Protein AF-A0A6I4UHX6-F1 (afdb_monomer)

Structure (mmCIF, N/CA/C/O backbone):
data_AF-A0A6I4UHX6-F1
#
_entry.id   AF-A0A6I4UHX6-F1
#
loop_
_atom_site.group_PDB
_atom_site.id
_atom_site.type_symbol
_atom_site.label_atom_id
_atom_site.label_alt_id
_atom_site.label_comp_id
_atom_site.label_asym_id
_atom_site.label_entity_id
_atom_site.label_seq_id
_atom_site.pdbx_PDB_ins_code
_atom_site.Cartn_x
_atom_site.Cartn_y
_atom_site.Cartn_z
_atom_site.occupancy
_atom_site.B_iso_or_equiv
_atom_site.auth_seq_id
_atom_site.auth_comp_id
_atom_site.auth_asym_id
_atom_site.auth_atom_id
_atom_site.pdbx_PDB_model_num
ATOM 1 N N . MET A 1 1 ? -38.011 -52.067 19.641 1.00 42.09 1 MET A N 1
ATOM 2 C CA . MET A 1 1 ? -36.901 -51.299 19.038 1.00 42.09 1 MET A CA 1
ATOM 3 C C . MET A 1 1 ? -37.419 -50.585 17.797 1.00 42.09 1 MET A C 1
ATOM 5 O O . MET A 1 1 ? -37.632 -51.231 16.785 1.00 42.09 1 MET A O 1
ATOM 9 N N . SER A 1 2 ? -37.673 -49.278 17.881 1.00 28.56 2 SER A N 1
ATOM 10 C CA . SER A 1 2 ? -37.907 -48.432 16.703 1.00 28.56 2 SER A CA 1
ATOM 11 C C . SER A 1 2 ? -37.152 -47.121 16.903 1.00 28.56 2 SER A C 1
ATOM 13 O O . SER A 1 2 ? -37.546 -46.288 17.721 1.00 28.56 2 SER A O 1
ATOM 15 N N . LEU A 1 3 ? -36.037 -46.959 16.199 1.00 35.06 3 LEU A N 1
ATOM 16 C CA . LEU A 1 3 ? -35.286 -45.710 16.159 1.00 35.06 3 LEU A CA 1
ATOM 17 C C . LEU A 1 3 ? -36.006 -44.755 15.199 1.00 35.06 3 LEU A C 1
ATOM 19 O O . LEU A 1 3 ? -36.046 -44.996 13.995 1.00 35.06 3 LEU A O 1
ATOM 23 N N . ARG A 1 4 ? -36.591 -43.677 15.730 1.00 31.38 4 ARG A N 1
ATOM 24 C CA . ARG A 1 4 ? -36.982 -42.509 14.928 1.00 31.38 4 ARG A CA 1
ATOM 25 C C . ARG A 1 4 ? -35.785 -41.555 14.846 1.00 31.38 4 ARG A C 1
ATOM 27 O O . ARG A 1 4 ? -35.229 -41.234 15.895 1.00 31.38 4 ARG A O 1
ATOM 34 N N . PRO A 1 5 ? -35.406 -41.051 13.661 1.00 37.78 5 PRO A N 1
ATOM 35 C CA . PRO A 1 5 ? -34.386 -40.020 13.556 1.00 37.78 5 PRO A CA 1
ATOM 36 C C . PRO A 1 5 ? -34.996 -38.650 13.881 1.00 37.78 5 PRO A C 1
ATOM 38 O O . PRO A 1 5 ? -35.878 -38.152 13.181 1.00 37.78 5 PRO A O 1
ATOM 41 N N . THR A 1 6 ? -34.512 -38.013 14.944 1.00 35.47 6 THR A N 1
ATOM 42 C CA . THR A 1 6 ? -34.745 -36.595 15.238 1.00 35.47 6 THR A CA 1
ATOM 43 C C . THR A 1 6 ? -33.912 -35.738 14.287 1.00 35.47 6 THR A C 1
ATOM 45 O O . THR A 1 6 ? -32.807 -35.301 14.598 1.00 35.47 6 THR A O 1
ATOM 48 N N . VAL A 1 7 ? -34.463 -35.454 13.108 1.00 34.06 7 VAL A N 1
ATOM 49 C CA . VAL A 1 7 ? -33.966 -34.386 12.235 1.00 34.06 7 VAL A CA 1
ATOM 50 C C . VAL A 1 7 ? -34.369 -33.043 12.855 1.00 34.06 7 VAL A C 1
ATOM 52 O O . VAL A 1 7 ? -35.412 -32.477 12.536 1.00 34.06 7 VAL A O 1
ATOM 55 N N . ARG A 1 8 ? -33.546 -32.506 13.763 1.00 31.78 8 ARG A N 1
ATOM 56 C CA . ARG A 1 8 ? -33.579 -31.072 14.091 1.00 31.78 8 ARG A CA 1
ATOM 57 C C . ARG A 1 8 ? -32.910 -30.317 12.944 1.00 31.78 8 ARG A C 1
ATOM 59 O O . ARG A 1 8 ? -31.708 -30.070 12.970 1.00 31.78 8 ARG A O 1
ATOM 66 N N . ARG A 1 9 ? -33.693 -29.937 11.930 1.00 31.30 9 ARG A N 1
ATOM 67 C CA . ARG A 1 9 ? -33.326 -28.812 11.061 1.00 31.30 9 ARG A CA 1
ATOM 68 C C . ARG A 1 9 ? -33.318 -27.561 11.937 1.00 31.30 9 ARG A C 1
ATOM 70 O O . ARG A 1 9 ? -34.375 -27.079 12.332 1.00 31.30 9 ARG A O 1
ATOM 77 N N . ALA A 1 10 ? -32.129 -27.067 12.269 1.00 33.34 10 ALA A N 1
ATOM 78 C CA . ALA A 1 10 ? -31.971 -25.695 12.722 1.00 33.34 10 ALA A CA 1
ATOM 79 C C . ALA A 1 10 ? -32.460 -24.796 11.581 1.00 33.34 10 ALA A C 1
ATOM 81 O O . ALA A 1 10 ? -31.869 -24.783 10.502 1.00 33.34 10 ALA A O 1
ATOM 82 N N . ALA A 1 11 ? -33.593 -24.129 11.794 1.00 31.70 11 ALA A N 1
ATOM 83 C CA . ALA A 1 11 ? -34.060 -23.089 10.900 1.00 31.70 11 ALA A CA 1
ATOM 84 C C . ALA A 1 11 ? -32.995 -21.987 10.873 1.00 31.70 11 ALA A C 1
ATOM 86 O O . ALA A 1 11 ? -32.656 -21.406 11.903 1.00 31.70 11 ALA A O 1
ATOM 87 N N . ASP A 1 12 ? -32.433 -21.771 9.693 1.00 28.59 12 ASP A N 1
ATOM 88 C CA . ASP A 1 12 ? -31.510 -20.691 9.388 1.00 28.59 12 ASP A CA 1
ATOM 89 C C . ASP A 1 12 ? -32.250 -19.350 9.597 1.00 28.59 12 ASP A C 1
ATOM 91 O O . ASP A 1 12 ? -33.251 -19.100 8.920 1.00 28.59 12 ASP A O 1
ATOM 95 N N . PRO A 1 13 ? -31.832 -18.475 10.533 1.00 37.09 13 PRO A N 1
ATOM 96 C CA . PRO A 1 13 ? -32.520 -17.210 10.806 1.00 37.09 13 PRO A CA 1
ATOM 97 C C . PRO A 1 13 ? -32.291 -16.151 9.710 1.00 37.09 13 PRO A C 1
ATOM 99 O O . PRO A 1 13 ? -32.612 -14.979 9.893 1.00 37.09 13 PRO A O 1
ATOM 102 N N . SER A 1 14 ? -31.735 -16.528 8.557 1.00 32.69 14 SER A N 1
ATOM 103 C CA . SER A 1 14 ? -31.398 -15.608 7.468 1.00 32.69 14 SER A CA 1
ATOM 104 C C . SER A 1 14 ? -32.579 -15.189 6.578 1.00 32.69 14 SER A C 1
ATOM 106 O O . SER A 1 14 ? -32.405 -14.307 5.737 1.00 32.69 14 SER A O 1
ATOM 108 N N . TYR A 1 15 ? -33.789 -15.720 6.796 1.00 40.09 15 TYR A N 1
ATOM 109 C CA . TYR A 1 15 ? -34.981 -15.389 6.000 1.00 40.09 15 TYR A CA 1
ATOM 110 C C . TYR A 1 15 ? -36.234 -15.105 6.843 1.00 40.09 15 TYR A C 1
ATOM 112 O O . TYR A 1 15 ? -37.305 -15.639 6.585 1.00 40.09 15 TYR A O 1
ATOM 120 N N . ALA A 1 16 ? -36.137 -14.234 7.846 1.00 35.31 16 ALA A N 1
ATOM 121 C CA . ALA A 1 16 ? -37.323 -13.614 8.439 1.00 35.31 16 ALA A CA 1
ATOM 122 C C . ALA A 1 16 ? -36.942 -12.300 9.121 1.00 35.31 16 ALA A C 1
ATOM 124 O O . ALA A 1 16 ? -36.485 -12.300 10.253 1.00 35.31 16 ALA A O 1
ATOM 125 N N . HIS A 1 17 ? -37.058 -11.201 8.373 1.00 37.06 17 HIS A N 1
ATOM 126 C CA . HIS A 1 17 ? -37.468 -9.856 8.802 1.00 37.06 17 HIS A CA 1
ATOM 127 C C . HIS A 1 17 ? -37.041 -8.867 7.710 1.00 37.06 17 HIS A C 1
ATOM 129 O O . HIS A 1 17 ? -36.043 -8.156 7.827 1.00 37.06 17 HIS A O 1
ATOM 135 N N . VAL A 1 18 ? -37.854 -8.758 6.654 1.00 41.38 18 VAL A N 1
ATOM 136 C CA . VAL A 1 18 ? -37.984 -7.487 5.924 1.00 41.38 18 VAL A CA 1
ATOM 137 C C . VAL A 1 18 ? -38.767 -6.551 6.850 1.00 41.38 18 VAL A C 1
ATOM 139 O O . VAL A 1 18 ? -39.942 -6.270 6.649 1.00 41.38 18 VAL A O 1
ATOM 142 N N . GLY A 1 19 ? -38.151 -6.175 7.971 1.00 46.22 19 GLY A N 1
ATOM 143 C CA . GLY A 1 19 ? -38.680 -5.138 8.839 1.00 46.22 19 GLY A CA 1
ATOM 144 C C . GLY A 1 19 ? -38.577 -3.827 8.079 1.00 46.22 19 GLY A C 1
ATOM 145 O O . GLY A 1 19 ? -37.495 -3.493 7.595 1.00 46.22 19 GLY A O 1
ATOM 146 N N . LEU A 1 20 ? -39.696 -3.114 7.943 1.00 44.22 20 LEU A N 1
ATOM 147 C CA . LEU A 1 20 ? -39.732 -1.747 7.431 1.00 44.22 20 LEU A CA 1
ATOM 148 C C . LEU A 1 20 ? -38.677 -0.933 8.187 1.00 44.22 20 LEU A C 1
ATOM 150 O O . LEU A 1 20 ? -38.845 -0.632 9.370 1.00 44.22 20 LEU A O 1
ATOM 154 N N . SER A 1 21 ? -37.549 -0.641 7.536 1.00 60.84 21 SER A N 1
ATOM 155 C CA . SER A 1 21 ? -36.486 0.137 8.162 1.00 60.84 21 SER A CA 1
ATOM 156 C C . SER A 1 21 ? -37.053 1.502 8.509 1.00 60.84 21 SER A C 1
ATOM 158 O O . SER A 1 21 ? -37.582 2.188 7.632 1.00 60.84 21 SER A O 1
ATOM 160 N N . SER A 1 22 ? -36.962 1.890 9.782 1.00 78.88 22 SER A N 1
ATOM 161 C CA . SER A 1 22 ? -37.488 3.180 10.222 1.00 78.88 22 SER A CA 1
ATOM 162 C C . SER A 1 22 ? -36.862 4.311 9.388 1.00 78.88 22 SER A C 1
ATOM 164 O O . SER A 1 22 ? -35.712 4.180 8.951 1.00 78.88 22 SER A O 1
ATOM 166 N N . PRO A 1 23 ? -37.550 5.448 9.173 1.00 79.00 23 PRO A N 1
ATOM 167 C CA . PRO A 1 23 ? -36.987 6.577 8.427 1.00 79.00 23 PRO A CA 1
ATOM 168 C C . PRO A 1 23 ? -35.589 6.990 8.920 1.00 79.00 23 PRO A C 1
ATOM 170 O O . PRO A 1 23 ? -34.708 7.315 8.129 1.00 79.00 23 PRO A O 1
ATOM 173 N N . GLN A 1 24 ? -35.332 6.869 10.226 1.00 75.00 24 GLN A N 1
ATOM 174 C CA . GLN A 1 24 ? -34.017 7.110 10.825 1.00 75.00 24 GLN A CA 1
ATOM 175 C C . GLN A 1 24 ? -32.947 6.101 10.374 1.00 75.00 24 GLN A C 1
ATOM 177 O O . GLN A 1 24 ? -31.810 6.491 10.109 1.00 75.00 24 GLN A O 1
ATOM 182 N N . GLN A 1 25 ? -33.289 4.815 10.250 1.00 75.25 25 GLN A N 1
ATOM 183 C CA . GLN A 1 25 ? -32.380 3.792 9.722 1.00 75.25 25 GLN A CA 1
ATOM 184 C C . GLN A 1 25 ? -32.080 4.016 8.236 1.00 75.25 25 GLN A C 1
ATOM 186 O O . GLN A 1 25 ? -30.934 3.851 7.815 1.00 75.25 25 GLN A O 1
ATOM 191 N N . LEU A 1 26 ? -33.074 4.452 7.455 1.00 77.00 26 LEU A N 1
ATOM 192 C CA . LEU A 1 26 ? -32.893 4.808 6.046 1.00 77.00 26 LEU A CA 1
ATOM 193 C C . LEU A 1 26 ? -31.952 6.011 5.886 1.00 77.00 26 LEU A C 1
ATOM 195 O O . LEU A 1 26 ? -30.998 5.940 5.110 1.00 77.00 26 LEU A O 1
ATOM 199 N N . VAL A 1 27 ? -32.141 7.073 6.678 1.00 82.00 27 VAL A N 1
ATOM 200 C CA . VAL A 1 27 ? -31.261 8.256 6.680 1.00 82.00 27 VAL A CA 1
ATOM 201 C C . VAL A 1 27 ? -29.837 7.895 7.116 1.00 82.00 27 VAL A C 1
ATOM 203 O O . VAL A 1 27 ? -28.867 8.313 6.480 1.00 82.00 27 VAL A O 1
ATOM 206 N N . ALA A 1 28 ? -29.678 7.081 8.165 1.00 80.50 28 ALA A N 1
ATOM 207 C CA . ALA A 1 28 ? -28.364 6.629 8.622 1.00 80.50 28 ALA A CA 1
ATOM 208 C C . ALA A 1 28 ? -27.649 5.763 7.569 1.00 80.50 28 ALA A C 1
ATOM 210 O O . ALA A 1 28 ? -26.449 5.937 7.332 1.00 80.50 28 ALA A O 1
ATOM 211 N N . SER A 1 29 ? -28.387 4.874 6.899 1.00 83.19 29 SER A N 1
ATOM 212 C CA . SER A 1 29 ? -27.882 4.047 5.799 1.00 83.19 29 SER A CA 1
ATOM 213 C C . SER A 1 29 ? -27.435 4.903 4.609 1.00 83.19 29 SER A C 1
ATOM 215 O O . SER A 1 29 ? -26.312 4.744 4.122 1.00 83.19 29 SER A O 1
ATOM 217 N N . ALA A 1 30 ? -28.252 5.880 4.202 1.00 84.06 30 ALA A N 1
ATOM 218 C CA . ALA A 1 30 ? -27.930 6.816 3.126 1.00 84.06 30 ALA A CA 1
ATOM 219 C C . ALA A 1 30 ? -26.687 7.661 3.450 1.00 84.06 30 ALA A C 1
ATOM 221 O O . ALA A 1 30 ? -25.774 7.767 2.630 1.00 84.06 30 ALA A O 1
ATOM 222 N N . ARG A 1 31 ? -26.588 8.191 4.676 1.00 85.50 31 ARG A N 1
ATOM 223 C CA . ARG A 1 31 ? -25.421 8.964 5.128 1.00 85.50 31 ARG A CA 1
ATOM 224 C C . ARG A 1 31 ? -24.143 8.127 5.136 1.00 85.50 31 ARG A C 1
ATOM 226 O O . ARG A 1 31 ? -23.091 8.610 4.723 1.00 85.50 31 ARG A O 1
ATOM 233 N N . ASN A 1 32 ? -24.220 6.876 5.592 1.00 86.38 32 ASN A N 1
ATOM 234 C CA . ASN A 1 32 ? -23.074 5.968 5.592 1.00 86.38 32 ASN A CA 1
ATOM 235 C C . ASN A 1 32 ? -22.642 5.604 4.163 1.00 86.38 32 ASN A C 1
ATOM 237 O O . ASN A 1 32 ? -21.447 5.571 3.871 1.00 86.38 32 ASN A O 1
ATOM 241 N N . ARG A 1 33 ? -23.607 5.389 3.259 1.00 87.44 33 ARG A N 1
ATOM 242 C CA . ARG A 1 33 ? -23.343 5.174 1.833 1.00 87.44 33 ARG A CA 1
ATOM 243 C C . ARG A 1 33 ? -22.613 6.371 1.225 1.00 87.44 33 ARG A C 1
ATOM 245 O O . ARG A 1 33 ? -21.550 6.176 0.648 1.00 87.44 33 ARG A O 1
ATOM 252 N N . PHE A 1 34 ? -23.117 7.586 1.428 1.00 90.19 34 PHE A N 1
ATOM 253 C CA . PHE A 1 34 ? -22.490 8.802 0.911 1.00 90.19 34 PHE A CA 1
ATOM 254 C C . PHE A 1 34 ? -21.072 9.014 1.465 1.00 90.19 34 PHE A C 1
ATOM 256 O O . PHE A 1 34 ? -20.140 9.297 0.716 1.00 90.19 34 PHE A O 1
ATOM 263 N N . ALA A 1 35 ? -20.873 8.816 2.773 1.00 89.75 35 ALA A N 1
ATOM 264 C CA . ALA A 1 35 ? -19.555 8.951 3.395 1.00 89.75 35 ALA A CA 1
ATOM 265 C C . ALA A 1 35 ? -18.535 7.950 2.826 1.00 89.75 35 ALA A C 1
ATOM 267 O O . ALA A 1 35 ? -17.369 8.290 2.628 1.00 89.75 35 ALA A O 1
ATOM 268 N N . ARG A 1 36 ? -18.988 6.728 2.533 1.00 91.19 36 ARG A N 1
ATOM 269 C CA . ARG A 1 36 ? -18.186 5.679 1.907 1.00 91.19 36 ARG A CA 1
ATOM 270 C C . ARG A 1 36 ? -17.822 6.015 0.462 1.00 91.19 36 ARG A C 1
ATOM 272 O O . ARG A 1 36 ? -16.660 5.904 0.090 1.00 91.19 36 ARG A O 1
ATOM 279 N N . GLU A 1 37 ? -18.793 6.453 -0.335 1.00 93.06 37 GLU A N 1
ATOM 280 C CA . GLU A 1 37 ? -18.575 6.869 -1.728 1.00 93.06 37 GLU A CA 1
ATOM 281 C C . GLU A 1 37 ? -17.599 8.054 -1.805 1.00 93.06 37 GLU A C 1
ATOM 283 O O . GLU A 1 37 ? -16.632 8.022 -2.567 1.00 93.06 37 GLU A O 1
ATOM 288 N N . SER A 1 38 ? -17.780 9.051 -0.934 1.00 92.25 38 SER A N 1
ATOM 289 C CA . SER A 1 38 ? -16.863 10.185 -0.788 1.00 92.25 38 SER A CA 1
ATOM 290 C C . SER A 1 38 ? -15.448 9.741 -0.401 1.00 92.25 38 SER A C 1
ATOM 292 O O . SER A 1 38 ? -14.472 10.247 -0.953 1.00 92.25 38 SER A O 1
ATOM 294 N N . PHE A 1 39 ? -15.311 8.767 0.503 1.00 91.69 39 PHE A N 1
ATOM 295 C CA . PHE A 1 39 ? -14.011 8.213 0.883 1.00 91.69 39 PHE A CA 1
ATOM 296 C C . PHE A 1 39 ? -13.300 7.531 -0.294 1.00 91.69 39 PHE A C 1
ATOM 298 O O . PHE A 1 39 ? -12.116 7.788 -0.508 1.00 91.69 39 PHE A O 1
ATOM 305 N N . TYR A 1 40 ? -14.012 6.721 -1.084 1.00 93.62 40 TYR A N 1
ATOM 306 C CA . TYR A 1 40 ? -13.441 6.064 -2.266 1.00 93.62 40 TYR A CA 1
ATOM 307 C C . TYR A 1 40 ? -12.936 7.078 -3.288 1.00 93.62 40 TYR A C 1
ATOM 309 O O . TYR A 1 40 ? -11.789 6.995 -3.724 1.00 93.62 40 TYR A O 1
ATOM 317 N N . LEU A 1 41 ? -13.777 8.058 -3.630 1.00 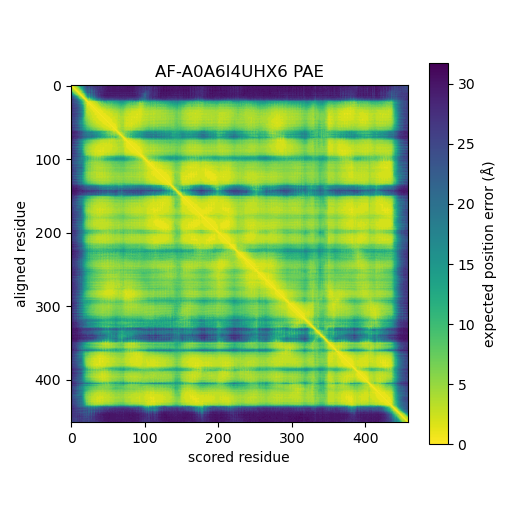93.75 41 LEU A N 1
ATOM 318 C CA . LEU A 1 41 ? -13.421 9.130 -4.556 1.00 93.75 41 LEU A CA 1
ATOM 319 C C . LEU A 1 41 ? -12.226 9.928 -4.044 1.00 93.75 41 LEU A C 1
ATOM 321 O O . LEU A 1 41 ? -11.302 10.197 -4.801 1.00 93.75 41 LEU A O 1
ATOM 325 N N . LYS A 1 42 ? -12.206 10.254 -2.748 1.00 92.25 42 LYS A N 1
ATOM 326 C CA . LYS A 1 42 ? -11.098 10.977 -2.122 1.00 92.25 42 LYS A CA 1
ATOM 327 C C . LYS A 1 42 ? -9.778 10.221 -2.277 1.00 92.25 42 LYS A C 1
ATOM 329 O O . LYS A 1 42 ? -8.803 10.831 -2.701 1.00 92.25 42 LYS A O 1
ATOM 334 N N . ILE A 1 43 ? -9.723 8.926 -1.952 1.00 92.12 43 ILE A N 1
ATOM 335 C CA . ILE A 1 43 ? -8.489 8.133 -2.099 1.00 92.12 43 ILE A CA 1
ATOM 336 C C . ILE A 1 43 ? -8.062 8.069 -3.566 1.00 92.12 43 ILE A C 1
ATOM 338 O O . ILE A 1 43 ? -6.890 8.302 -3.858 1.00 92.12 43 ILE A O 1
ATOM 342 N N . PHE A 1 44 ? -8.999 7.816 -4.483 1.00 93.38 44 PHE A N 1
ATOM 343 C CA . PHE A 1 44 ? -8.684 7.729 -5.908 1.00 93.38 44 PHE A CA 1
ATOM 344 C C . PHE A 1 44 ? -8.169 9.057 -6.477 1.00 93.38 44 PHE A C 1
ATOM 346 O O . PHE A 1 44 ? -7.203 9.075 -7.235 1.00 93.38 44 PHE A O 1
ATOM 353 N N . LEU A 1 45 ? -8.765 10.180 -6.068 1.00 93.25 45 LEU A N 1
ATOM 354 C CA . LEU A 1 45 ? -8.326 11.522 -6.451 1.00 93.25 45 LEU A CA 1
ATOM 355 C C . LEU A 1 45 ? -6.944 11.848 -5.890 1.00 93.25 45 LEU A C 1
ATOM 357 O O . LEU A 1 45 ? -6.104 12.343 -6.632 1.00 93.25 45 LEU A O 1
ATOM 361 N N . TRP A 1 46 ? -6.679 11.541 -4.616 1.00 91.69 46 TRP A N 1
ATOM 362 C CA . TRP A 1 46 ? -5.343 11.715 -4.033 1.00 91.69 46 TRP A CA 1
ATOM 363 C C . TRP A 1 46 ? -4.300 10.873 -4.755 1.00 91.69 46 TRP A C 1
ATOM 365 O O . TRP A 1 46 ? -3.205 11.354 -5.024 1.00 91.69 46 TRP A O 1
ATOM 375 N N . TYR A 1 47 ? -4.649 9.639 -5.106 1.00 91.50 47 TYR A N 1
ATOM 376 C CA . TYR A 1 47 ? -3.805 8.787 -5.923 1.00 91.50 47 TYR A CA 1
ATOM 377 C C . TYR A 1 47 ? -3.525 9.426 -7.298 1.00 91.50 47 TYR A C 1
ATOM 379 O O . TYR A 1 47 ? -2.364 9.584 -7.671 1.00 91.50 47 TYR A O 1
ATOM 387 N N . CYS A 1 48 ? -4.559 9.871 -8.021 1.00 92.12 48 CYS A N 1
ATOM 388 C CA . CYS A 1 48 ? -4.391 10.505 -9.332 1.00 92.12 48 CYS A CA 1
ATOM 389 C C . CYS A 1 48 ? -3.571 11.805 -9.251 1.00 92.12 48 CYS A C 1
ATOM 391 O O . CYS A 1 48 ? -2.703 12.055 -10.087 1.00 92.12 48 CYS A O 1
ATOM 393 N N . ALA A 1 49 ? -3.796 12.607 -8.209 1.00 91.19 49 ALA A N 1
ATOM 394 C CA . ALA A 1 49 ? -3.043 13.827 -7.956 1.00 91.19 49 ALA A CA 1
ATOM 395 C C . ALA A 1 49 ? -1.559 13.533 -7.712 1.00 91.19 49 ALA A C 1
ATOM 397 O O . ALA A 1 49 ? -0.707 14.074 -8.412 1.00 91.19 49 ALA A O 1
ATOM 398 N N . ILE A 1 50 ? -1.255 12.639 -6.766 1.00 87.25 50 ILE A N 1
ATOM 399 C CA . ILE A 1 50 ? 0.120 12.329 -6.362 1.00 87.25 50 ILE A CA 1
ATOM 400 C C . ILE A 1 50 ? 0.896 11.656 -7.495 1.00 87.25 50 ILE A C 1
ATOM 402 O O . ILE A 1 50 ? 2.063 11.971 -7.673 1.00 87.25 50 ILE A O 1
ATOM 406 N N . PHE A 1 51 ? 0.301 10.731 -8.244 1.00 87.19 51 PHE A N 1
ATOM 407 C CA . PHE A 1 51 ? 1.060 9.920 -9.203 1.00 87.19 51 PHE A CA 1
ATOM 408 C C . PHE A 1 51 ? 1.002 10.418 -10.650 1.00 87.19 51 PHE A C 1
ATOM 410 O O . PHE A 1 51 ? 1.785 9.931 -11.463 1.00 87.19 51 PHE A O 1
ATOM 417 N N . TYR A 1 52 ? 0.124 11.375 -10.984 1.00 88.88 52 TYR A N 1
ATOM 418 C CA . TYR A 1 52 ? -0.021 11.839 -12.369 1.00 88.88 52 TYR A CA 1
ATOM 419 C C . TYR A 1 52 ? -0.181 13.345 -12.517 1.00 88.88 52 TYR A C 1
ATOM 421 O O . TYR A 1 52 ? 0.616 13.944 -13.228 1.00 88.88 52 TYR A O 1
ATOM 429 N N . PHE A 1 53 ? -1.157 13.980 -11.856 1.00 90.69 53 PHE A N 1
ATOM 430 C CA . PHE A 1 53 ? -1.410 15.407 -12.100 1.00 90.69 53 PHE A CA 1
ATOM 431 C C . PHE A 1 53 ? -0.277 16.305 -11.600 1.00 90.69 53 PHE A C 1
ATOM 433 O O . PHE A 1 53 ? 0.128 17.213 -12.319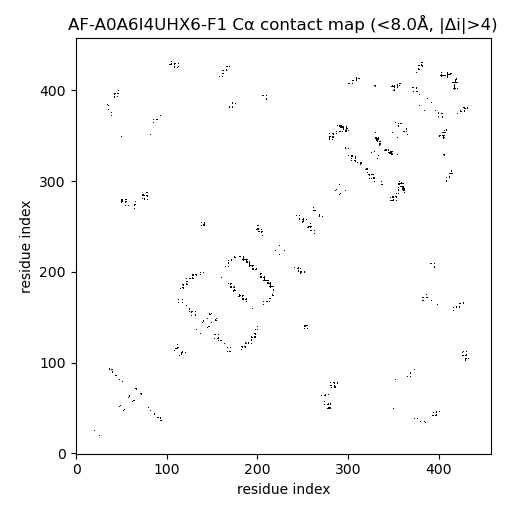 1.00 90.69 53 PHE A O 1
ATOM 440 N N . VAL A 1 54 ? 0.262 16.053 -10.401 1.00 89.50 54 VAL A N 1
ATOM 441 C CA . VAL A 1 54 ? 1.403 16.832 -9.894 1.00 89.50 54 VAL A CA 1
ATOM 442 C C . VAL A 1 54 ? 2.662 16.570 -10.734 1.00 89.50 54 VAL A C 1
ATOM 444 O O . VAL A 1 54 ? 3.261 17.553 -11.159 1.00 89.50 54 VAL A O 1
ATOM 447 N N . PRO A 1 55 ? 3.052 15.317 -11.061 1.00 86.75 55 PRO A N 1
ATOM 448 C CA . PRO A 1 55 ? 4.141 15.076 -12.012 1.00 86.75 55 PRO A CA 1
ATOM 449 C C . PRO A 1 55 ? 3.954 15.778 -13.364 1.00 86.75 55 PRO A C 1
ATOM 451 O O . PRO A 1 55 ? 4.884 16.409 -13.850 1.00 86.75 55 PRO A O 1
ATOM 454 N N . PHE A 1 56 ? 2.749 15.731 -13.941 1.00 87.62 56 PHE A N 1
ATOM 455 C CA . PHE A 1 56 ? 2.441 16.382 -15.217 1.00 87.62 56 PHE A CA 1
ATOM 456 C C . PHE A 1 56 ? 2.565 17.909 -15.133 1.00 87.62 56 PHE A C 1
ATOM 458 O O . PHE A 1 56 ? 3.153 18.533 -16.010 1.00 87.62 56 PHE A O 1
ATOM 465 N N . ALA A 1 57 ? 2.069 18.523 -14.055 1.00 88.56 57 ALA A N 1
ATOM 466 C CA . ALA A 1 57 ? 2.249 19.954 -13.829 1.00 88.56 57 ALA A CA 1
ATOM 467 C C . ALA A 1 57 ? 3.738 20.312 -13.692 1.00 88.56 57 ALA A C 1
ATOM 469 O O . ALA A 1 57 ? 4.203 21.264 -14.311 1.00 88.56 57 ALA A O 1
ATOM 470 N N . LEU A 1 58 ? 4.502 19.525 -12.930 1.00 84.94 58 LEU A N 1
ATOM 471 C CA . LEU A 1 58 ? 5.941 19.740 -12.770 1.00 84.94 58 LEU A CA 1
ATOM 472 C C . LEU A 1 58 ? 6.693 19.604 -14.099 1.00 84.94 58 LEU A C 1
ATOM 474 O O . LEU A 1 58 ? 7.603 20.388 -14.333 1.00 84.94 58 LEU A O 1
ATOM 478 N N . PHE A 1 59 ? 6.285 18.692 -14.984 1.00 83.50 59 PHE A N 1
ATOM 479 C CA . PHE A 1 59 ? 6.828 18.595 -16.343 1.00 83.50 59 PHE A CA 1
ATOM 480 C C . PHE A 1 59 ? 6.622 19.863 -17.165 1.00 83.50 59 PHE A C 1
ATOM 482 O O . PHE A 1 59 ? 7.553 20.311 -17.827 1.00 83.50 59 PHE A O 1
ATOM 489 N N . ILE A 1 60 ? 5.434 20.466 -17.096 1.00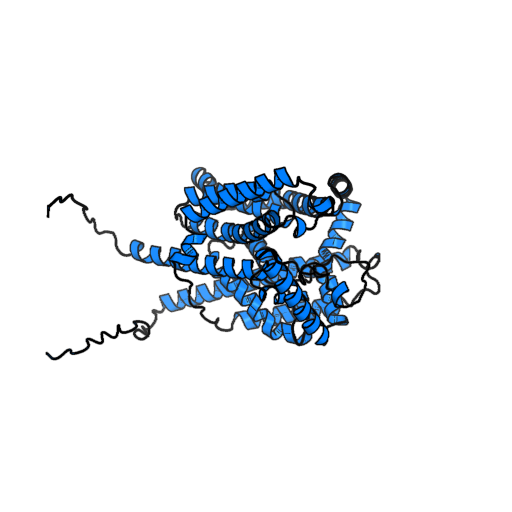 83.31 60 ILE A N 1
ATOM 490 C CA . ILE A 1 60 ? 5.137 21.704 -17.827 1.00 83.31 60 ILE A CA 1
ATOM 491 C C . ILE A 1 60 ? 6.010 22.862 -17.323 1.00 83.31 60 ILE A C 1
ATOM 493 O O . ILE A 1 60 ? 6.509 23.644 -18.127 1.00 83.31 60 ILE A O 1
ATOM 497 N N . PHE A 1 61 ? 6.201 22.982 -16.005 1.00 84.88 61 PHE A N 1
ATOM 498 C CA . PHE A 1 61 ? 6.900 24.133 -15.419 1.00 84.88 61 PHE A CA 1
ATOM 499 C C . PHE A 1 61 ? 8.421 23.977 -15.323 1.00 84.88 61 PHE A C 1
ATOM 501 O O . PHE A 1 61 ? 9.132 24.976 -15.388 1.00 84.88 61 PHE A O 1
ATOM 508 N N . LEU A 1 62 ? 8.926 22.758 -15.123 1.00 82.38 62 LEU A N 1
ATOM 509 C CA . LEU A 1 62 ? 10.346 22.484 -14.855 1.00 82.38 62 LEU A CA 1
ATOM 510 C C . LEU A 1 62 ? 11.027 21.693 -15.980 1.00 82.38 62 LEU A C 1
ATOM 512 O O . LEU A 1 62 ? 12.220 21.403 -15.886 1.00 82.38 62 LEU A O 1
ATOM 516 N N . GLY A 1 63 ? 10.283 21.351 -17.034 1.00 78.00 63 GLY A N 1
ATOM 517 C CA . GLY A 1 63 ? 10.731 20.459 -18.094 1.00 78.00 63 GLY A CA 1
ATOM 518 C C . GLY A 1 63 ? 10.647 18.986 -17.695 1.00 78.00 63 GLY A C 1
ATOM 519 O O . GLY A 1 63 ? 10.393 18.624 -16.542 1.00 78.00 63 GLY A O 1
ATOM 520 N N . ASN A 1 64 ? 10.859 18.115 -18.677 1.00 74.31 64 ASN A N 1
ATOM 521 C CA . ASN A 1 64 ? 10.797 16.675 -18.498 1.00 74.31 64 ASN A CA 1
ATOM 522 C C . ASN A 1 64 ? 12.208 16.082 -18.333 1.00 74.31 64 ASN A C 1
ATOM 524 O O . ASN A 1 64 ? 12.881 15.800 -19.323 1.00 74.31 64 ASN A O 1
ATOM 528 N N . PRO A 1 65 ? 12.682 15.821 -17.102 1.00 68.00 65 PRO A N 1
ATOM 529 C CA . PRO A 1 65 ? 13.992 15.206 -16.898 1.00 68.00 65 PRO A CA 1
ATOM 530 C C . PRO A 1 65 ? 14.081 13.773 -17.445 1.00 68.00 65 PRO A C 1
ATOM 532 O O . PRO A 1 65 ? 15.184 13.238 -17.537 1.00 68.00 65 PRO A O 1
ATOM 535 N N . LEU A 1 66 ? 12.951 13.132 -17.784 1.00 70.00 66 LEU A N 1
ATOM 536 C CA . LEU A 1 66 ? 12.954 11.809 -18.403 1.00 70.00 66 LEU A CA 1
ATOM 537 C C . LEU A 1 66 ? 13.230 11.865 -19.905 1.00 70.00 66 LEU A C 1
ATOM 539 O O . LEU A 1 66 ? 13.720 10.870 -20.411 1.00 70.00 66 LEU A O 1
ATOM 543 N N . GLU A 1 67 ? 13.006 12.981 -20.604 1.00 67.31 67 GLU A N 1
ATOM 544 C CA . GLU A 1 67 ? 13.259 13.096 -22.055 1.00 67.31 67 GLU A CA 1
ATOM 545 C C . GLU A 1 67 ? 14.726 12.846 -22.418 1.00 67.31 67 GLU A C 1
ATOM 547 O O . GLU A 1 67 ? 15.022 12.109 -23.355 1.00 67.31 67 GLU A O 1
ATOM 552 N N . ALA A 1 68 ? 15.655 13.362 -21.608 1.00 64.38 68 ALA A N 1
ATOM 553 C CA . ALA A 1 68 ? 17.086 13.096 -21.763 1.00 64.38 68 ALA A CA 1
ATOM 554 C C . ALA A 1 68 ? 17.443 11.614 -21.540 1.00 64.38 68 ALA A C 1
ATOM 556 O O . ALA A 1 68 ? 18.468 11.123 -22.017 1.00 64.38 68 ALA A O 1
ATOM 557 N N . SER A 1 69 ? 16.590 10.894 -20.809 1.00 64.06 69 SER A N 1
ATOM 558 C CA . SER A 1 69 ? 16.782 9.497 -20.444 1.00 64.06 69 SER A CA 1
ATOM 559 C C . SER A 1 69 ? 15.912 8.521 -21.245 1.00 64.06 69 SER A C 1
ATOM 561 O O . SER A 1 69 ? 16.071 7.324 -21.073 1.00 64.06 69 SER A O 1
ATOM 563 N N . PHE A 1 70 ? 15.004 8.993 -22.096 1.00 65.12 70 PHE A N 1
ATOM 564 C CA . PHE A 1 70 ? 13.640 8.482 -22.319 1.00 65.12 70 PHE A CA 1
ATOM 565 C C . PHE A 1 70 ? 13.188 8.879 -23.729 1.00 65.12 70 PHE A C 1
ATOM 567 O O . PHE A 1 70 ? 12.215 9.618 -23.827 1.00 65.12 70 PHE A O 1
ATOM 574 N N . ALA A 1 71 ? 13.917 8.493 -24.790 1.00 61.97 71 ALA A N 1
ATOM 575 C CA . ALA A 1 71 ? 13.657 8.962 -26.158 1.00 61.97 71 ALA A CA 1
ATOM 576 C C . ALA A 1 71 ? 13.174 7.842 -27.119 1.00 61.97 71 ALA A C 1
ATOM 578 O O . ALA A 1 71 ? 13.815 6.785 -27.170 1.00 61.97 71 ALA A O 1
ATOM 579 N N . PRO A 1 72 ? 12.118 8.084 -27.931 1.00 69.00 72 PRO A N 1
ATOM 580 C CA . PRO A 1 72 ? 11.293 9.293 -27.942 1.00 69.00 72 PRO A CA 1
ATOM 581 C C . PRO A 1 72 ? 10.378 9.380 -26.711 1.00 69.00 72 PRO A C 1
ATOM 583 O O . PRO A 1 72 ? 10.044 8.375 -26.084 1.00 69.00 72 PRO A O 1
ATOM 586 N N . ALA A 1 73 ? 10.000 10.607 -26.352 1.00 74.88 73 ALA A N 1
ATOM 587 C CA . ALA A 1 73 ? 9.083 10.842 -25.247 1.00 74.88 73 ALA A CA 1
ATOM 588 C C . ALA A 1 73 ? 7.659 10.420 -25.639 1.00 74.88 73 ALA A C 1
ATOM 590 O O . ALA A 1 73 ? 7.204 10.798 -26.720 1.00 74.88 73 ALA A O 1
ATOM 591 N N . PRO A 1 74 ? 6.941 9.685 -24.773 1.00 78.50 74 PRO A N 1
ATOM 592 C CA . PRO A 1 74 ? 5.596 9.234 -25.072 1.00 78.50 74 PRO A CA 1
ATOM 593 C C . PRO A 1 74 ? 4.607 10.397 -25.040 1.00 78.50 74 PRO A C 1
ATOM 595 O O . PRO A 1 74 ? 4.819 11.419 -24.376 1.00 78.50 74 PRO A O 1
ATOM 598 N N . ASN A 1 75 ? 3.462 10.217 -25.688 1.00 86.44 75 ASN A N 1
ATOM 599 C CA . ASN A 1 75 ? 2.416 11.229 -25.705 1.00 86.44 75 ASN A CA 1
ATOM 600 C C . ASN A 1 75 ? 1.692 11.342 -24.346 1.00 86.44 75 ASN A C 1
ATOM 602 O O . ASN A 1 75 ? 0.698 10.664 -24.057 1.00 86.44 75 ASN A O 1
ATOM 606 N N . TYR A 1 76 ? 2.154 12.271 -23.506 1.00 86.19 76 TYR A N 1
ATOM 607 C CA . TYR A 1 76 ? 1.583 12.522 -22.180 1.00 86.19 76 TYR A CA 1
ATOM 608 C C . TYR A 1 76 ? 0.122 13.001 -22.196 1.00 86.19 76 TYR A C 1
ATOM 610 O O . TYR A 1 76 ? -0.591 12.794 -21.210 1.00 86.19 76 TYR A O 1
ATOM 618 N N . ALA A 1 77 ? -0.355 13.611 -23.287 1.00 87.94 77 ALA A N 1
ATOM 619 C CA . ALA A 1 77 ? -1.745 14.058 -23.386 1.00 87.94 77 ALA A CA 1
ATOM 620 C C . ALA A 1 77 ? -2.715 12.867 -23.426 1.00 87.94 77 ALA A C 1
ATOM 622 O O . ALA A 1 77 ? -3.775 12.905 -22.796 1.00 87.94 77 ALA A O 1
ATOM 623 N N . ILE A 1 78 ? -2.323 11.775 -24.092 1.00 87.00 78 ILE A N 1
ATOM 624 C CA . ILE A 1 78 ? -3.115 10.541 -24.133 1.00 87.00 78 ILE A CA 1
ATOM 625 C C . ILE A 1 78 ? -3.174 9.898 -22.739 1.00 87.00 78 ILE A C 1
ATOM 627 O O . ILE A 1 78 ? -4.243 9.464 -22.301 1.00 87.00 78 ILE A O 1
ATOM 631 N N . ALA A 1 79 ? -2.065 9.913 -21.992 1.00 87.12 79 ALA A N 1
ATOM 632 C CA . ALA A 1 79 ? -2.054 9.462 -20.600 1.00 87.12 79 ALA A CA 1
ATOM 633 C C . ALA A 1 79 ? -3.041 10.249 -19.737 1.00 87.12 79 ALA A C 1
ATOM 635 O O . ALA A 1 79 ? -3.821 9.656 -18.989 1.00 87.12 79 ALA A O 1
ATOM 636 N N . LEU A 1 80 ? -3.054 11.577 -19.877 1.00 89.62 80 LEU A N 1
ATOM 637 C CA . LEU A 1 80 ? -3.980 12.443 -19.156 1.00 89.62 80 LEU A CA 1
ATOM 638 C C . LEU A 1 80 ? -5.440 12.122 -19.498 1.00 89.62 80 LEU A C 1
ATOM 640 O O . LEU A 1 80 ? -6.256 11.970 -18.587 1.00 89.62 80 LEU A O 1
ATOM 644 N N . ALA A 1 81 ? -5.759 11.951 -20.784 1.00 91.19 81 ALA A N 1
ATOM 645 C CA . ALA A 1 81 ? -7.094 11.558 -21.229 1.00 91.19 81 ALA A CA 1
ATOM 646 C C . ALA A 1 81 ? -7.524 10.214 -20.616 1.00 91.19 81 ALA A C 1
ATOM 648 O O . ALA A 1 81 ? -8.634 10.096 -20.094 1.00 91.19 81 ALA A O 1
ATOM 649 N N . TYR A 1 82 ? -6.626 9.227 -20.586 1.00 90.12 82 TYR A N 1
ATOM 650 C CA . TYR A 1 82 ? -6.880 7.922 -19.976 1.00 90.12 82 TYR A CA 1
ATOM 651 C C . TYR A 1 82 ? -7.107 7.999 -18.457 1.00 90.12 82 TYR A C 1
ATOM 653 O O . TYR A 1 82 ? -7.984 7.321 -17.914 1.00 90.12 82 TYR A O 1
ATOM 661 N N . ILE A 1 83 ? -6.367 8.855 -17.748 1.00 91.19 83 ILE A N 1
ATOM 662 C CA . ILE A 1 83 ? -6.551 9.081 -16.305 1.00 91.19 83 ILE A CA 1
ATOM 663 C C . ILE A 1 83 ? -7.892 9.765 -16.030 1.00 91.19 83 ILE A C 1
ATOM 665 O O . ILE A 1 83 ? -8.614 9.355 -15.120 1.00 91.19 83 ILE A O 1
ATOM 669 N N . VAL A 1 84 ? -8.260 10.775 -16.826 1.00 93.06 84 VAL A N 1
ATOM 670 C CA . VAL A 1 84 ? -9.561 11.455 -16.724 1.00 93.06 84 VAL A CA 1
ATOM 671 C C . VAL A 1 84 ? -10.703 10.478 -17.005 1.00 93.06 84 VAL A C 1
ATOM 673 O O . VAL A 1 84 ? -11.674 10.439 -16.248 1.00 93.06 84 VAL A O 1
ATOM 676 N N . PHE A 1 85 ? -10.564 9.629 -18.025 1.00 93.56 85 PHE A N 1
ATOM 677 C CA . PHE A 1 85 ? -11.513 8.552 -18.294 1.00 93.56 85 PHE A CA 1
ATOM 678 C C . PHE A 1 85 ? -11.619 7.581 -17.110 1.00 93.56 85 PHE A C 1
ATOM 680 O O . PHE A 1 85 ? -12.721 7.283 -16.652 1.00 93.56 85 PHE A O 1
ATOM 687 N N . SER A 1 86 ? -10.486 7.150 -16.549 1.00 92.88 86 SER A N 1
ATOM 688 C CA . SER A 1 86 ? -10.441 6.267 -15.377 1.00 92.88 86 SER A CA 1
ATOM 689 C C . SER A 1 86 ? -11.131 6.894 -14.158 1.00 92.88 86 SER A C 1
ATOM 691 O O . SER A 1 86 ? -11.850 6.207 -13.437 1.00 92.88 86 SER A O 1
ATOM 693 N N . LEU A 1 87 ? -10.960 8.203 -13.941 1.00 93.94 87 LEU A N 1
ATOM 694 C CA . LEU A 1 87 ? -11.647 8.987 -12.905 1.00 93.94 87 LEU A CA 1
ATOM 695 C C . LEU A 1 87 ? -13.155 9.026 -13.107 1.00 93.94 87 LEU A C 1
ATOM 697 O O . LEU A 1 87 ? -13.905 8.743 -12.169 1.00 93.94 87 LEU A O 1
ATOM 701 N N . TYR A 1 88 ? -13.593 9.342 -14.322 1.00 94.94 88 TYR A N 1
ATOM 702 C CA . TYR A 1 88 ? -15.005 9.355 -14.677 1.00 94.94 88 TYR A CA 1
ATOM 703 C C . TYR A 1 88 ? -15.642 7.974 -14.470 1.00 94.94 88 TYR A C 1
ATOM 705 O O . TYR A 1 88 ? -16.660 7.844 -13.784 1.00 94.94 88 TYR A O 1
ATOM 713 N N . TRP A 1 89 ? -14.998 6.927 -14.990 1.00 95.31 89 TRP A N 1
ATOM 714 C CA . TRP A 1 89 ? -15.478 5.556 -14.877 1.00 95.31 89 TRP A CA 1
ATOM 715 C C . TRP A 1 89 ? -15.510 5.074 -13.424 1.00 95.31 89 TRP A C 1
ATOM 717 O O . TRP A 1 89 ? -16.506 4.509 -12.968 1.00 95.31 89 TRP A O 1
ATOM 727 N N . PHE A 1 90 ? -14.470 5.371 -12.641 1.00 95.06 90 PHE A N 1
ATOM 728 C CA . PHE A 1 90 ? -14.447 5.055 -11.217 1.00 95.06 90 PHE A CA 1
ATOM 729 C C . PHE A 1 90 ? -15.584 5.759 -10.459 1.00 95.06 90 PHE A C 1
ATOM 731 O O . PHE A 1 90 ? -16.263 5.130 -9.644 1.00 95.06 90 PHE A O 1
ATOM 738 N N . ALA A 1 91 ? -15.858 7.033 -10.760 1.00 95.38 91 ALA A N 1
ATOM 739 C CA . ALA A 1 91 ? -16.954 7.778 -10.141 1.00 95.38 91 ALA A CA 1
ATOM 740 C C . ALA A 1 91 ? -18.337 7.185 -10.445 1.00 95.38 91 ALA A C 1
ATOM 742 O O . ALA A 1 91 ? -19.225 7.213 -9.586 1.00 95.38 91 ALA A O 1
ATOM 743 N N . PHE A 1 92 ? -18.513 6.601 -11.630 1.00 95.00 92 PHE A N 1
ATOM 744 C CA . PHE A 1 92 ? -19.696 5.816 -11.960 1.00 95.00 92 PHE A CA 1
ATOM 745 C C . PHE A 1 92 ? -19.753 4.508 -11.150 1.00 95.00 92 PHE A C 1
ATOM 747 O O . PHE A 1 92 ? -20.736 4.250 -10.450 1.00 95.00 92 PHE A O 1
ATOM 754 N N . VAL A 1 93 ? -18.677 3.713 -11.160 1.00 93.88 93 VAL A N 1
ATOM 755 C CA . VAL A 1 93 ? -18.618 2.391 -10.508 1.00 93.88 93 VAL A CA 1
ATOM 756 C C . VAL A 1 93 ? -18.792 2.464 -8.989 1.00 93.88 93 VAL A C 1
ATOM 758 O O . VAL A 1 93 ? -19.371 1.554 -8.389 1.00 93.88 93 VAL A O 1
ATOM 761 N N . VAL A 1 94 ? -18.364 3.553 -8.347 1.00 93.25 94 VAL A N 1
ATOM 762 C CA . VAL A 1 94 ? -18.567 3.789 -6.908 1.00 93.25 94 VAL A CA 1
ATOM 763 C C . VAL A 1 94 ? -20.055 3.778 -6.516 1.00 93.25 94 VAL A C 1
ATOM 765 O O . VAL A 1 94 ? -20.379 3.323 -5.415 1.00 93.25 94 VAL A O 1
ATOM 768 N N . LYS A 1 95 ? -20.959 4.190 -7.418 1.00 91.06 95 LYS A N 1
ATOM 769 C CA . LYS A 1 95 ? -22.412 4.248 -7.171 1.00 91.06 95 LYS A CA 1
ATOM 770 C C . LYS A 1 95 ? -23.107 2.885 -7.248 1.00 91.06 95 LYS A C 1
ATOM 772 O O . LYS A 1 95 ? -24.180 2.727 -6.665 1.00 91.06 95 LYS A O 1
ATOM 777 N N . ILE A 1 96 ? -22.521 1.906 -7.939 1.00 90.25 96 ILE A N 1
ATOM 778 C CA . ILE A 1 96 ? -23.086 0.554 -8.112 1.00 90.25 96 ILE A CA 1
ATOM 779 C C . ILE A 1 96 ? -23.165 -0.143 -6.747 1.00 90.25 96 ILE A C 1
ATOM 781 O O . ILE A 1 96 ? -22.271 0.025 -5.930 1.00 90.25 96 ILE A O 1
ATOM 785 N N . THR A 1 97 ? -24.175 -0.956 -6.446 1.00 83.75 97 THR A N 1
ATOM 786 C CA . THR A 1 97 ? -24.228 -1.677 -5.156 1.00 83.75 97 THR A CA 1
ATOM 787 C C . THR A 1 97 ? -23.063 -2.669 -5.015 1.00 83.75 97 THR A C 1
ATOM 789 O O . THR A 1 97 ? -22.836 -3.460 -5.927 1.00 83.75 97 THR A O 1
ATOM 792 N N . PRO A 1 98 ? -22.295 -2.653 -3.907 1.00 79.06 98 PRO A N 1
ATOM 793 C CA . PRO A 1 98 ? -21.199 -3.598 -3.737 1.00 79.06 98 PRO A CA 1
ATOM 794 C C . PRO A 1 98 ? -21.714 -5.004 -3.416 1.00 79.06 98 PRO A C 1
ATOM 796 O O . PRO A 1 98 ? -22.688 -5.165 -2.674 1.00 79.06 98 PRO A O 1
ATOM 799 N N . VAL A 1 99 ? -21.002 -6.020 -3.904 1.00 77.25 99 VAL A N 1
ATOM 800 C CA . VAL A 1 99 ? -21.232 -7.416 -3.518 1.00 77.25 99 VAL A CA 1
ATOM 801 C C . VAL A 1 99 ? -20.838 -7.608 -2.052 1.00 77.25 99 VAL A C 1
ATOM 803 O O . VAL A 1 99 ? -19.779 -7.165 -1.600 1.00 77.25 99 VAL A O 1
ATOM 806 N N . LYS A 1 100 ? -21.710 -8.259 -1.278 1.00 77.88 100 LYS A N 1
ATOM 807 C CA . LYS A 1 100 ? -21.425 -8.588 0.120 1.00 77.88 100 LYS A CA 1
ATOM 808 C C . LYS A 1 100 ? -20.576 -9.853 0.179 1.00 77.88 100 LYS A C 1
ATOM 810 O O . LYS A 1 100 ? -21.059 -10.941 -0.106 1.00 77.88 100 LYS A O 1
ATOM 815 N N . PHE A 1 101 ? -19.329 -9.710 0.607 1.00 73.62 101 PHE A N 1
ATOM 816 C CA . PHE A 1 101 ? -18.481 -10.851 0.937 1.00 73.62 101 PHE A CA 1
ATOM 817 C C . PHE A 1 101 ? -18.888 -11.448 2.282 1.00 73.62 101 PHE A C 1
ATOM 819 O O . PHE A 1 101 ? -19.145 -10.708 3.240 1.00 73.62 101 PHE A O 1
ATOM 826 N N . ARG A 1 102 ? -18.904 -12.784 2.357 1.00 83.31 102 ARG A N 1
ATOM 827 C CA . ARG A 1 102 ? -19.036 -13.510 3.625 1.00 83.31 102 ARG A CA 1
ATOM 828 C C . ARG A 1 102 ? -17.911 -13.053 4.550 1.00 83.31 102 ARG A C 1
ATOM 830 O O . ARG A 1 102 ? -16.790 -12.895 4.090 1.00 83.31 102 ARG A O 1
ATOM 837 N N . ALA A 1 103 ? -18.188 -12.777 5.818 1.00 81.50 103 ALA A N 1
ATOM 838 C CA . ALA A 1 103 ? -17.122 -12.440 6.757 1.00 81.50 103 ALA A CA 1
ATOM 839 C C . ALA A 1 103 ? -16.338 -13.706 7.126 1.00 81.50 103 ALA A C 1
ATOM 841 O O . ALA A 1 103 ? -16.933 -14.774 7.294 1.00 81.50 103 ALA A O 1
ATOM 842 N N . VAL A 1 104 ? -15.021 -13.578 7.296 1.00 89.25 104 VAL A N 1
ATOM 843 C CA . VAL A 1 104 ? -14.215 -14.654 7.885 1.00 89.25 104 VAL A CA 1
ATOM 844 C C . VAL A 1 104 ? -14.680 -14.871 9.330 1.00 89.25 104 VAL A C 1
ATOM 846 O O . VAL A 1 104 ? -14.975 -13.882 10.013 1.00 89.25 104 VAL A O 1
ATOM 849 N N . PRO A 1 105 ? -14.769 -16.121 9.824 1.00 89.44 105 PRO A N 1
ATOM 850 C CA . PRO A 1 105 ? -15.073 -16.385 11.225 1.00 89.44 105 PRO A CA 1
ATOM 851 C C . PRO A 1 105 ? -14.190 -15.577 12.182 1.00 89.44 105 PRO A C 1
ATOM 853 O O . PRO A 1 105 ? -12.984 -15.426 11.958 1.00 89.44 105 PRO A O 1
ATOM 856 N N . TYR A 1 106 ? -14.787 -15.075 13.270 1.00 89.50 106 TYR A N 1
ATOM 857 C CA . TYR A 1 106 ? -14.091 -14.199 14.215 1.00 89.50 106 TYR A CA 1
ATOM 858 C C . TYR A 1 106 ? -12.800 -14.828 14.742 1.00 89.50 106 TYR A C 1
ATOM 860 O O . TYR A 1 106 ? -11.774 -14.150 14.741 1.00 89.50 106 TYR A O 1
ATOM 868 N N . TYR A 1 107 ? -12.823 -16.120 15.093 1.00 91.00 107 TYR A N 1
ATOM 869 C CA . TYR A 1 107 ? -11.668 -16.818 15.660 1.00 91.00 107 TYR A CA 1
ATOM 870 C C . TYR A 1 107 ? -10.421 -16.715 14.761 1.00 91.00 107 TYR A C 1
ATOM 872 O O . TYR A 1 107 ? -9.370 -16.315 15.254 1.00 91.00 107 TYR A O 1
ATOM 880 N N . ILE A 1 108 ? -10.547 -16.923 13.442 1.00 91.88 108 ILE A N 1
ATOM 881 C CA . ILE A 1 108 ? -9.431 -16.807 12.481 1.00 91.88 108 ILE A CA 1
ATOM 882 C C . ILE A 1 108 ? -8.890 -15.377 12.471 1.00 91.88 108 ILE A C 1
ATOM 884 O O . ILE A 1 108 ? -7.696 -15.138 12.622 1.00 91.88 108 ILE A O 1
ATOM 888 N N . SER A 1 109 ? -9.783 -14.397 12.333 1.00 92.25 109 SER A N 1
ATOM 889 C CA . SER A 1 109 ? -9.380 -12.990 12.285 1.00 92.25 109 SER A CA 1
ATOM 890 C C . SER A 1 109 ? -8.773 -12.508 13.616 1.00 92.25 109 SER A C 1
ATOM 892 O O . SER A 1 109 ? -7.871 -11.672 13.625 1.00 92.25 109 SER A O 1
ATOM 894 N N . SER A 1 110 ? -9.205 -13.085 14.743 1.00 92.94 110 SER A N 1
ATOM 895 C CA . SER A 1 110 ? -8.694 -12.804 16.086 1.00 92.94 110 SER A CA 1
ATOM 896 C C . SER A 1 110 ? -7.339 -13.453 16.371 1.00 92.94 110 SER A C 1
ATOM 898 O O . SER A 1 110 ? -6.573 -12.901 17.152 1.00 92.94 110 SER A O 1
ATOM 900 N N . MET A 1 111 ? -6.989 -14.553 15.694 1.00 94.00 111 MET A N 1
ATOM 901 C CA . MET A 1 111 ? -5.642 -15.131 15.775 1.00 94.00 111 MET A CA 1
ATOM 902 C C . MET A 1 111 ? -4.578 -14.182 15.224 1.00 94.00 111 MET A C 1
ATOM 904 O O . MET A 1 111 ? -3.444 -14.223 15.683 1.00 94.00 111 MET A O 1
ATOM 908 N N . VAL A 1 112 ? -4.947 -13.303 14.288 1.00 94.00 112 VAL A N 1
ATOM 909 C CA . VAL A 1 112 ? -4.039 -12.314 13.690 1.00 94.00 112 VAL A CA 1
ATOM 910 C C . VAL A 1 112 ? -4.167 -10.957 14.379 1.00 94.00 112 VAL A C 1
ATOM 912 O O . VAL A 1 112 ? -3.182 -10.353 14.791 1.00 94.00 112 VAL A O 1
ATOM 915 N N . PHE A 1 113 ? -5.397 -10.470 14.542 1.00 96.44 113 PHE A N 1
ATOM 916 C CA . PHE A 1 113 ? -5.658 -9.115 15.021 1.00 96.44 113 PHE A CA 1
ATOM 917 C C . PHE A 1 113 ? -6.208 -9.058 16.445 1.00 96.44 113 PHE A C 1
ATOM 919 O O . PHE A 1 113 ? -6.590 -7.978 16.882 1.00 96.44 113 PHE A O 1
ATOM 926 N N . GLY A 1 114 ? -6.252 -10.148 17.211 1.00 95.12 114 GLY A N 1
ATOM 927 C CA . GLY A 1 114 ? -6.570 -10.129 18.646 1.00 95.12 114 GLY A CA 1
ATOM 928 C C . GLY A 1 114 ? -5.583 -9.263 19.445 1.00 95.12 114 GLY A C 1
ATOM 929 O O . GLY A 1 114 ? -4.504 -8.963 18.945 1.00 95.12 114 GLY A O 1
ATOM 930 N N . PRO A 1 115 ? -5.926 -8.784 20.655 1.00 94.56 115 PRO A N 1
ATOM 931 C CA . PRO A 1 115 ? -5.058 -7.866 21.400 1.00 94.56 115 PRO A CA 1
ATOM 932 C C . PRO A 1 115 ? -3.713 -8.506 21.755 1.00 94.56 115 PRO A C 1
ATOM 934 O O . PRO A 1 115 ? -2.672 -7.911 21.493 1.00 94.56 115 PRO A O 1
ATOM 937 N N . TYR A 1 116 ? -3.738 -9.733 22.279 1.00 95.94 116 TYR A N 1
ATOM 938 C CA . TYR A 1 116 ? -2.528 -10.485 22.606 1.00 95.94 116 TYR A CA 1
ATOM 939 C C . TYR A 1 116 ? -1.809 -10.971 21.350 1.00 95.94 116 TYR A C 1
ATOM 941 O O . TYR A 1 116 ? -0.602 -10.795 21.244 1.00 95.94 116 TYR A O 1
ATOM 949 N N . SER A 1 117 ? -2.544 -11.477 20.356 1.00 95.75 117 SER A N 1
ATOM 950 C CA . SER A 1 117 ? -1.954 -11.893 19.082 1.00 95.75 117 SER A CA 1
ATOM 951 C C . SER A 1 117 ? -1.233 -10.757 18.365 1.00 95.75 117 SER A C 1
ATOM 953 O O . SER A 1 117 ? -0.115 -10.941 17.904 1.00 95.75 117 SER A O 1
ATOM 955 N N . ALA A 1 118 ? -1.826 -9.561 18.319 1.00 95.81 118 ALA A N 1
ATOM 956 C CA . ALA A 1 118 ? -1.196 -8.392 17.716 1.00 95.81 118 ALA A CA 1
ATOM 957 C C . ALA A 1 118 ? 0.092 -7.996 18.448 1.00 95.81 118 ALA A C 1
ATOM 959 O O . ALA A 1 118 ? 1.052 -7.592 17.800 1.00 95.81 118 ALA A O 1
ATOM 960 N N . LEU A 1 119 ? 0.127 -8.125 19.779 1.00 97.38 119 LEU A N 1
ATOM 961 C CA . LEU A 1 119 ? 1.335 -7.877 20.562 1.00 97.38 119 LEU A CA 1
ATOM 962 C C . LEU A 1 119 ? 2.416 -8.926 20.272 1.00 97.38 119 LEU A C 1
ATOM 964 O O . LEU A 1 119 ? 3.554 -8.553 20.007 1.00 97.38 119 LEU A O 1
ATOM 968 N N . VAL A 1 120 ? 2.057 -10.213 20.275 1.00 97.75 120 VAL A N 1
ATOM 969 C CA . VAL A 1 120 ? 2.979 -11.320 19.969 1.00 97.75 120 VAL A CA 1
ATOM 970 C C . VAL A 1 120 ? 3.547 -11.170 18.561 1.00 97.75 120 VAL A C 1
ATOM 972 O O . VAL A 1 120 ? 4.757 -11.196 18.392 1.00 97.75 120 VAL A O 1
ATOM 975 N N . LEU A 1 121 ? 2.703 -10.918 17.560 1.00 97.06 121 LEU A N 1
ATOM 976 C CA . LEU A 1 121 ? 3.142 -10.725 16.178 1.00 97.06 121 LEU A CA 1
ATOM 977 C C . LEU A 1 121 ? 4.012 -9.472 16.010 1.00 97.06 121 LEU A C 1
ATOM 979 O O . LEU A 1 121 ? 4.958 -9.497 15.228 1.00 97.06 121 LEU A O 1
ATOM 983 N N . ALA A 1 122 ? 3.734 -8.391 16.748 1.00 97.94 122 ALA A N 1
ATOM 984 C CA . ALA A 1 122 ? 4.582 -7.201 16.753 1.00 97.94 122 ALA A CA 1
ATOM 985 C C . ALA A 1 122 ? 5.951 -7.464 17.407 1.00 97.94 122 ALA A C 1
ATOM 987 O O . ALA A 1 122 ? 6.963 -6.986 16.898 1.00 97.94 122 ALA A O 1
ATOM 988 N N . LEU A 1 123 ? 5.994 -8.247 18.493 1.00 98.12 123 LEU A N 1
ATOM 989 C CA . LEU A 1 123 ? 7.241 -8.706 19.112 1.00 98.12 123 LEU A CA 1
ATOM 990 C C . LEU A 1 123 ? 8.034 -9.591 18.150 1.00 98.12 123 LEU A C 1
ATOM 992 O O . LEU A 1 123 ? 9.202 -9.311 17.909 1.00 98.12 123 LEU A O 1
ATOM 996 N N . SER A 1 124 ? 7.399 -10.595 17.539 1.00 96.94 124 SER A N 1
ATOM 997 C CA . SER A 1 124 ? 8.039 -11.455 16.540 1.00 96.94 124 SER A CA 1
ATOM 998 C C . SER A 1 124 ? 8.577 -10.647 15.362 1.00 96.94 124 SER A C 1
ATOM 1000 O O . SER A 1 124 ? 9.705 -10.874 14.937 1.00 96.94 124 SER A O 1
ATOM 1002 N N . PHE A 1 125 ? 7.814 -9.669 14.861 1.00 97.31 125 PHE A N 1
ATOM 1003 C CA . PHE A 1 125 ? 8.275 -8.783 13.794 1.00 97.31 125 PHE A CA 1
ATOM 1004 C C . PHE A 1 125 ? 9.501 -7.967 14.214 1.00 97.31 125 PHE A C 1
ATOM 1006 O O . PHE A 1 125 ? 10.465 -7.905 13.458 1.00 97.31 125 PHE A O 1
ATOM 1013 N N . LEU A 1 126 ? 9.506 -7.390 15.419 1.00 97.44 126 LEU A N 1
ATOM 1014 C CA . LEU A 1 126 ? 10.674 -6.682 15.941 1.00 97.44 126 LEU A CA 1
ATOM 1015 C C . LEU A 1 126 ? 11.889 -7.614 16.069 1.00 97.44 126 LEU A C 1
ATOM 1017 O O . LEU A 1 126 ? 12.979 -7.236 15.648 1.00 97.44 126 LEU A O 1
ATOM 1021 N N . SER A 1 127 ? 11.710 -8.829 16.592 1.00 96.31 127 SER A N 1
ATOM 1022 C CA . SER A 1 127 ? 12.779 -9.830 16.692 1.00 96.31 127 SER A CA 1
ATOM 1023 C C . SER A 1 127 ? 13.343 -10.206 15.321 1.00 96.31 127 SER A C 1
ATOM 1025 O O . SER A 1 127 ? 14.558 -10.237 15.157 1.00 96.31 127 SER A O 1
ATOM 1027 N N . ILE A 1 128 ? 12.485 -10.425 14.318 1.00 93.75 128 ILE A N 1
ATOM 1028 C CA . ILE A 1 128 ? 12.899 -10.700 12.932 1.00 93.75 128 ILE A CA 1
ATOM 1029 C C . ILE A 1 128 ? 13.626 -9.490 12.334 1.00 93.75 128 ILE A C 1
ATOM 1031 O O . ILE A 1 128 ? 14.648 -9.655 11.674 1.00 93.75 128 ILE A O 1
ATOM 1035 N N . SER A 1 129 ? 13.141 -8.270 12.579 1.00 93.25 129 SER A N 1
ATOM 1036 C CA . SER A 1 129 ? 13.800 -7.042 12.124 1.00 93.25 129 SER A CA 1
ATOM 1037 C C . SER A 1 129 ? 15.184 -6.863 12.743 1.00 93.25 129 SER A C 1
ATOM 1039 O O . SER A 1 129 ? 16.111 -6.513 12.021 1.00 93.25 129 SER A O 1
ATOM 1041 N N . LEU A 1 130 ? 15.337 -7.126 14.043 1.00 93.25 130 LEU A N 1
ATOM 1042 C CA . LEU A 1 130 ? 16.629 -7.082 14.733 1.00 93.25 130 LEU A CA 1
ATOM 1043 C C . LEU A 1 130 ? 17.570 -8.169 14.217 1.00 93.25 130 LEU A C 1
ATOM 1045 O O . LEU A 1 130 ? 18.724 -7.878 13.920 1.00 93.25 130 LEU A O 1
ATOM 1049 N N . TRP A 1 131 ? 17.076 -9.398 14.049 1.00 90.44 131 TRP A N 1
ATOM 1050 C CA . TRP A 1 131 ? 17.870 -10.488 13.490 1.00 90.44 131 TRP A CA 1
ATOM 1051 C C . TRP A 1 131 ? 18.342 -10.163 12.070 1.00 90.44 131 TRP A C 1
ATOM 1053 O O . TRP A 1 131 ? 19.524 -10.291 11.772 1.00 90.44 131 TRP A O 1
ATOM 1063 N N . SER A 1 132 ? 17.449 -9.649 11.222 1.00 87.38 132 SER A N 1
ATOM 1064 C CA . SER A 1 132 ? 17.795 -9.185 9.879 1.00 87.38 132 SER A CA 1
ATOM 1065 C C . SER A 1 132 ? 18.795 -8.034 9.897 1.00 87.38 132 SER A C 1
ATOM 1067 O O . SER A 1 132 ? 19.691 -8.028 9.062 1.00 87.38 132 SER A O 1
ATOM 1069 N N . TYR A 1 133 ? 18.675 -7.089 10.829 1.00 86.56 133 TYR A N 1
ATOM 1070 C CA . TYR A 1 133 ? 19.631 -5.993 10.960 1.00 86.56 133 TYR A CA 1
ATOM 1071 C C . TYR A 1 133 ? 21.028 -6.501 11.340 1.00 86.56 133 TYR A C 1
ATOM 1073 O O . TYR A 1 133 ? 22.010 -6.088 10.734 1.00 86.56 133 TYR A O 1
ATOM 1081 N N . VAL A 1 134 ? 21.119 -7.430 12.297 1.00 87.56 134 VAL A N 1
ATOM 1082 C CA . VAL A 1 134 ? 22.398 -8.017 12.732 1.00 87.56 134 VAL A CA 1
ATOM 1083 C C . VAL A 1 134 ? 23.019 -8.885 11.638 1.00 87.56 134 VAL A C 1
ATOM 1085 O O . VAL A 1 134 ? 24.219 -8.799 11.407 1.00 87.56 134 VAL A O 1
ATOM 1088 N N . ALA A 1 135 ? 22.218 -9.714 10.966 1.00 82.56 135 ALA A N 1
ATOM 1089 C CA . ALA A 1 135 ? 22.717 -10.665 9.976 1.00 82.56 135 ALA A CA 1
ATOM 1090 C C . ALA A 1 135 ? 23.110 -10.005 8.648 1.00 82.56 135 ALA A C 1
ATOM 1092 O O . ALA A 1 135 ? 24.039 -10.465 7.996 1.00 82.56 135 ALA A O 1
ATOM 1093 N N . LEU A 1 136 ? 22.388 -8.960 8.233 1.00 76.88 136 LEU A N 1
ATOM 1094 C CA . LEU A 1 136 ? 22.492 -8.404 6.881 1.00 76.88 136 LEU A CA 1
ATOM 1095 C C . LEU A 1 136 ? 23.005 -6.958 6.839 1.00 76.88 136 LEU A C 1
ATOM 1097 O O . LEU A 1 136 ? 23.404 -6.468 5.783 1.00 76.88 136 LEU A O 1
ATOM 1101 N N . GLY A 1 137 ? 22.972 -6.253 7.970 1.00 72.25 137 GLY A N 1
ATOM 1102 C CA . GLY A 1 137 ? 23.328 -4.842 8.055 1.00 72.25 137 GLY A CA 1
ATOM 1103 C C . GLY A 1 137 ? 22.357 -3.905 7.323 1.00 72.25 137 GLY A C 1
ATOM 1104 O O . GLY A 1 137 ? 21.366 -4.305 6.707 1.00 72.25 137 GLY A O 1
ATOM 1105 N N . PHE A 1 138 ? 22.654 -2.604 7.386 1.00 64.94 138 PHE A N 1
ATOM 1106 C CA . PHE A 1 138 ? 21.873 -1.565 6.701 1.00 64.94 138 PHE A CA 1
ATOM 1107 C C . PHE A 1 138 ? 22.077 -1.581 5.173 1.00 64.94 138 PHE A C 1
ATOM 1109 O O . PHE A 1 138 ? 21.209 -1.142 4.420 1.00 64.94 138 PHE A O 1
ATOM 1116 N N . GLN A 1 139 ? 23.213 -2.114 4.713 1.00 59.78 139 GLN A N 1
ATOM 1117 C CA . GLN A 1 139 ? 23.633 -2.129 3.310 1.00 59.78 139 GLN A CA 1
ATOM 1118 C C . GLN A 1 139 ? 23.213 -3.393 2.548 1.00 59.78 139 GLN A C 1
ATOM 1120 O O . GLN A 1 139 ? 23.586 -3.538 1.393 1.00 59.78 139 GLN A O 1
ATOM 1125 N N . PHE A 1 140 ? 22.405 -4.281 3.135 1.00 62.34 140 PHE A N 1
ATOM 1126 C CA . PHE A 1 140 ? 22.054 -5.580 2.546 1.00 62.34 140 PHE A CA 1
ATOM 1127 C C . PHE A 1 140 ? 21.617 -5.546 1.064 1.00 62.34 140 PHE A C 1
ATOM 1129 O O . PHE A 1 140 ? 21.894 -6.458 0.300 1.00 62.34 140 PHE A O 1
ATOM 1136 N N . ARG A 1 141 ? 20.935 -4.482 0.619 1.00 54.75 141 ARG A N 1
ATOM 1137 C CA . ARG A 1 141 ? 20.527 -4.339 -0.793 1.00 54.75 141 ARG A CA 1
ATOM 1138 C C . ARG A 1 141 ? 21.629 -3.871 -1.745 1.00 54.75 141 ARG A C 1
ATOM 1140 O O . ARG A 1 141 ? 21.430 -3.940 -2.952 1.00 54.75 141 ARG A O 1
ATOM 1147 N N . GLN A 1 142 ? 22.726 -3.345 -1.216 1.00 48.91 142 GLN A N 1
ATOM 1148 C CA . GLN A 1 142 ? 23.861 -2.821 -1.974 1.00 48.91 142 GLN A CA 1
ATOM 1149 C C . GLN A 1 142 ? 24.907 -3.908 -2.250 1.00 48.91 142 GLN A C 1
ATOM 1151 O O . GLN A 1 142 ? 25.609 -3.815 -3.248 1.00 48.91 142 GLN A O 1
ATOM 1156 N N . THR A 1 143 ? 24.988 -4.947 -1.410 1.00 49.56 143 THR A N 1
ATOM 1157 C CA . THR A 1 143 ? 25.992 -6.022 -1.518 1.00 49.56 143 THR A CA 1
ATOM 1158 C C . THR A 1 143 ? 25.668 -7.086 -2.570 1.00 49.56 143 THR A C 1
ATOM 1160 O O . THR A 1 143 ? 26.483 -7.969 -2.797 1.00 49.56 143 THR A O 1
ATOM 1163 N N . GLY A 1 144 ? 24.525 -6.984 -3.257 1.00 44.38 144 GLY A N 1
ATOM 1164 C CA . GLY A 1 144 ? 24.193 -7.809 -4.425 1.00 44.38 144 GLY A CA 1
ATOM 1165 C C . GLY A 1 144 ? 23.304 -9.017 -4.138 1.00 44.38 144 GLY A C 1
ATOM 1166 O O . GLY A 1 144 ? 22.590 -9.442 -5.045 1.00 44.38 144 GLY A O 1
ATOM 1167 N N . ASP A 1 145 ? 23.247 -9.491 -2.892 1.00 47.03 145 ASP A N 1
ATOM 1168 C CA . ASP A 1 145 ? 22.392 -10.626 -2.554 1.00 47.03 145 ASP A CA 1
ATOM 1169 C C . ASP A 1 145 ? 20.916 -10.218 -2.638 1.00 47.03 145 ASP A C 1
ATOM 1171 O O . ASP A 1 145 ? 20.418 -9.342 -1.914 1.00 47.03 145 ASP A O 1
ATOM 1175 N N . ALA A 1 146 ? 20.167 -10.829 -3.553 1.00 52.09 146 ALA A N 1
ATOM 1176 C CA . ALA A 1 146 ? 18.746 -10.542 -3.655 1.00 52.09 146 ALA A CA 1
ATOM 1177 C C . ALA A 1 146 ? 18.021 -10.958 -2.362 1.00 52.09 146 ALA A C 1
ATOM 1179 O O . ALA A 1 146 ? 18.380 -11.921 -1.698 1.00 52.09 146 ALA A O 1
ATOM 1180 N N . LEU A 1 147 ? 16.911 -10.295 -2.017 1.00 51.16 147 LEU A N 1
ATOM 1181 C CA . LEU A 1 147 ? 16.056 -10.684 -0.875 1.00 51.16 147 LEU A CA 1
ATOM 1182 C C . LEU A 1 147 ? 15.608 -12.164 -0.920 1.00 51.16 147 LEU A C 1
ATOM 1184 O O . LEU A 1 147 ? 15.240 -12.720 0.111 1.00 51.16 147 LEU A O 1
ATOM 1188 N N . SER A 1 148 ? 15.630 -12.777 -2.108 1.00 48.25 148 SER A N 1
ATOM 1189 C CA . SER A 1 148 ? 15.398 -14.205 -2.347 1.00 48.25 148 SER A CA 1
ATOM 1190 C C . SER A 1 148 ? 16.552 -15.115 -1.910 1.00 48.25 148 SER A C 1
ATOM 1192 O O . SER A 1 148 ? 16.316 -16.288 -1.655 1.00 48.25 148 SER A O 1
ATOM 1194 N N . GLU A 1 149 ? 17.773 -14.596 -1.808 1.00 51.22 149 GLU A N 1
ATOM 1195 C CA . GLU A 1 149 ? 18.993 -15.331 -1.437 1.00 51.22 149 GLU A CA 1
ATOM 1196 C C . GLU A 1 149 ? 19.174 -15.419 0.086 1.00 51.22 149 GLU A C 1
ATOM 1198 O O . GLU A 1 149 ? 19.824 -16.329 0.586 1.00 51.22 149 GLU A O 1
ATOM 1203 N N . VAL A 1 150 ? 18.475 -14.571 0.850 1.00 60.50 150 VAL A N 1
ATOM 1204 C CA . VAL A 1 150 ? 18.405 -14.642 2.328 1.00 60.50 150 VAL A CA 1
ATOM 1205 C C . VAL A 1 150 ? 17.512 -15.787 2.831 1.00 60.50 150 VAL A C 1
ATOM 1207 O O . VAL A 1 150 ? 17.282 -15.940 4.035 1.00 60.50 150 VAL A O 1
ATOM 1210 N N . GLY A 1 151 ? 16.919 -16.557 1.916 1.00 68.06 151 GLY A N 1
ATOM 1211 C CA . GLY A 1 151 ? 16.028 -17.665 2.236 1.00 68.06 151 GLY A CA 1
ATOM 1212 C C . GLY A 1 151 ? 14.868 -17.251 3.151 1.00 68.06 151 GLY A C 1
ATOM 1213 O O . GLY A 1 151 ? 14.165 -16.263 2.916 1.00 68.06 151 GLY A O 1
ATOM 1214 N N . LEU A 1 152 ? 14.663 -18.019 4.223 1.00 75.50 152 LEU A N 1
ATOM 1215 C CA . LEU A 1 152 ? 13.533 -17.858 5.141 1.00 75.50 152 LEU A CA 1
ATOM 1216 C C . LEU A 1 152 ? 13.471 -16.466 5.795 1.00 75.50 152 LEU A C 1
ATOM 1218 O O . LEU A 1 152 ? 12.381 -15.924 5.973 1.00 75.50 152 LEU A O 1
ATOM 1222 N N . LEU A 1 153 ? 14.616 -15.867 6.134 1.00 81.31 153 LEU A N 1
ATOM 1223 C CA . LEU A 1 153 ? 14.662 -14.573 6.823 1.00 81.31 153 LEU A CA 1
ATOM 1224 C C . LEU A 1 153 ? 14.110 -13.443 5.943 1.00 81.31 153 LEU A C 1
ATOM 1226 O O . LEU A 1 153 ? 13.300 -12.636 6.406 1.00 81.31 153 LEU A O 1
ATOM 1230 N N . GLY A 1 154 ? 14.480 -13.424 4.659 1.00 77.88 154 GLY A N 1
ATOM 1231 C CA . GLY A 1 154 ? 13.945 -12.471 3.685 1.00 77.88 154 GLY A CA 1
ATOM 1232 C C . GLY A 1 154 ? 12.434 -12.629 3.497 1.00 77.88 154 GLY A C 1
ATOM 1233 O O . GLY A 1 154 ? 11.695 -11.640 3.513 1.00 77.88 154 GLY A O 1
ATOM 1234 N N . PHE A 1 155 ? 11.956 -13.874 3.405 1.00 77.75 155 PHE A N 1
ATOM 1235 C CA . PHE A 1 155 ? 10.529 -14.183 3.301 1.00 77.75 155 PHE A CA 1
ATOM 1236 C C . PHE A 1 155 ? 9.740 -13.704 4.528 1.00 77.75 155 PHE A C 1
ATOM 1238 O O . PHE A 1 155 ? 8.766 -12.957 4.388 1.00 77.75 155 PHE A O 1
ATOM 1245 N N . LEU A 1 156 ? 10.187 -14.073 5.735 1.00 85.94 156 LEU A N 1
ATOM 1246 C CA . LEU A 1 156 ? 9.557 -13.677 6.997 1.00 85.94 156 LEU A CA 1
ATOM 1247 C C . LEU A 1 156 ? 9.504 -12.158 7.153 1.00 85.94 156 LEU A C 1
ATOM 1249 O O . LEU A 1 156 ? 8.485 -11.616 7.580 1.00 85.94 156 LEU A O 1
ATOM 1253 N N . LEU A 1 157 ? 10.573 -11.460 6.768 1.00 87.88 157 LEU A N 1
ATOM 1254 C CA . LEU A 1 157 ? 10.619 -10.007 6.829 1.00 87.88 157 LEU A CA 1
ATOM 1255 C C . LEU A 1 157 ? 9.599 -9.365 5.883 1.00 87.88 157 LEU A C 1
ATOM 1257 O O . LEU A 1 157 ? 8.866 -8.461 6.286 1.00 87.88 157 LEU A O 1
ATOM 1261 N N . VAL A 1 158 ? 9.530 -9.819 4.631 1.00 85.00 158 VAL A N 1
ATOM 1262 C CA . VAL A 1 158 ? 8.609 -9.262 3.631 1.00 85.00 158 VAL A CA 1
ATOM 1263 C C . VAL A 1 158 ? 7.151 -9.498 4.032 1.00 85.00 158 VAL A C 1
ATOM 1265 O O . VAL A 1 158 ? 6.360 -8.549 4.042 1.00 85.00 158 VAL A O 1
ATOM 1268 N N . PHE A 1 159 ? 6.800 -10.724 4.429 1.00 87.44 159 PHE A N 1
ATOM 1269 C CA . PHE A 1 159 ? 5.457 -11.047 4.923 1.00 87.44 159 PHE A CA 1
ATOM 1270 C C . PHE A 1 159 ? 5.126 -10.294 6.214 1.00 87.44 159 PHE A C 1
ATOM 1272 O O . PHE A 1 159 ? 4.027 -9.749 6.348 1.00 87.44 159 PHE A O 1
ATOM 1279 N N . GLY A 1 160 ? 6.089 -10.191 7.133 1.00 92.62 160 GLY A N 1
ATOM 1280 C CA . GLY A 1 160 ? 5.972 -9.407 8.358 1.00 92.62 160 GLY A CA 1
ATOM 1281 C C . GLY A 1 160 ? 5.643 -7.944 8.066 1.00 92.62 160 GLY A C 1
ATOM 1282 O O . GLY A 1 160 ? 4.671 -7.419 8.604 1.00 92.62 160 GLY A O 1
ATOM 1283 N N . LYS A 1 161 ? 6.363 -7.301 7.137 1.00 91.94 161 LYS A N 1
ATOM 1284 C CA . LYS A 1 161 ? 6.095 -5.915 6.714 1.00 91.94 161 LYS A CA 1
ATOM 1285 C C . LYS A 1 161 ? 4.693 -5.750 6.118 1.00 91.94 161 LYS A C 1
ATOM 1287 O O . LYS A 1 161 ? 4.006 -4.781 6.444 1.00 91.94 161 LYS A O 1
ATOM 1292 N N . VAL A 1 162 ? 4.241 -6.690 5.283 1.00 91.50 162 VAL A N 1
ATOM 1293 C CA . VAL A 1 162 ? 2.878 -6.680 4.713 1.00 91.50 162 VAL A CA 1
ATOM 1294 C C . VAL A 1 162 ? 1.820 -6.741 5.816 1.00 91.50 162 VAL A C 1
ATOM 1296 O O . VAL A 1 162 ? 0.932 -5.887 5.875 1.00 91.50 162 VAL A O 1
ATOM 1299 N N . LEU A 1 163 ? 1.942 -7.712 6.722 1.00 94.69 163 LEU A N 1
ATOM 1300 C CA . LEU A 1 163 ? 1.013 -7.882 7.833 1.00 94.69 163 LEU A CA 1
ATOM 1301 C C . LEU A 1 163 ? 1.021 -6.669 8.771 1.00 94.69 163 LEU A C 1
ATOM 1303 O O . LEU A 1 163 ? -0.040 -6.206 9.200 1.00 94.69 163 LEU A O 1
ATOM 1307 N N . MET A 1 164 ? 2.201 -6.135 9.089 1.00 96.06 164 MET A N 1
ATOM 1308 C CA . MET A 1 164 ? 2.332 -4.998 9.996 1.00 96.06 164 MET A CA 1
ATOM 1309 C C . MET A 1 164 ? 1.792 -3.699 9.398 1.00 96.06 164 MET A C 1
ATOM 1311 O O . MET A 1 164 ? 1.157 -2.934 10.124 1.00 96.06 164 MET A O 1
ATOM 1315 N N . GLY A 1 165 ? 1.921 -3.485 8.084 1.00 93.81 165 GLY A N 1
ATOM 1316 C CA . GLY A 1 165 ? 1.289 -2.359 7.388 1.00 93.81 165 GLY A CA 1
ATOM 1317 C C . GLY A 1 165 ? -0.229 -2.309 7.612 1.00 93.81 165 GLY A C 1
ATOM 1318 O O . GLY A 1 165 ? -0.776 -1.274 8.000 1.00 93.81 165 GLY A O 1
ATOM 1319 N N . THR A 1 166 ? -0.909 -3.452 7.474 1.00 94.25 166 THR A N 1
ATOM 1320 C CA . THR A 1 166 ? -2.346 -3.581 7.777 1.00 94.25 166 THR A CA 1
ATOM 1321 C C . THR A 1 166 ? -2.629 -3.515 9.283 1.00 94.25 166 THR A C 1
ATOM 1323 O O . THR A 1 166 ? -3.610 -2.908 9.721 1.00 94.25 166 THR A O 1
ATOM 1326 N N . SER A 1 167 ? -1.761 -4.085 10.119 1.00 96.06 167 SER A N 1
ATOM 1327 C CA . SER A 1 167 ? -1.909 -4.021 11.578 1.00 96.06 167 SER A CA 1
ATOM 1328 C C . SER A 1 167 ? -1.900 -2.588 12.111 1.00 96.06 167 SER A C 1
ATOM 1330 O O . SER A 1 167 ? -2.605 -2.323 13.085 1.00 96.06 167 SER A O 1
ATOM 1332 N N . ILE A 1 168 ? -1.186 -1.647 11.482 1.00 96.12 168 ILE A N 1
ATOM 1333 C CA . ILE A 1 168 ? -1.193 -0.232 11.891 1.00 96.12 168 ILE A CA 1
ATOM 1334 C C . ILE A 1 168 ? -2.615 0.341 11.854 1.00 96.12 168 ILE A C 1
ATOM 1336 O O . ILE A 1 168 ? -3.087 0.907 12.844 1.00 96.12 168 ILE A O 1
ATOM 1340 N N . ILE A 1 169 ? -3.330 0.159 10.739 1.00 94.88 169 ILE A N 1
ATOM 1341 C CA . ILE A 1 169 ? -4.687 0.699 10.573 1.00 94.88 169 ILE A CA 1
ATOM 1342 C C . ILE A 1 169 ? -5.704 -0.011 11.478 1.00 94.88 169 ILE A C 1
ATOM 1344 O O . ILE A 1 169 ? -6.541 0.655 12.091 1.00 94.88 169 ILE A O 1
ATOM 1348 N N . VAL A 1 170 ? -5.598 -1.334 11.640 1.00 95.75 170 VAL A N 1
ATOM 1349 C CA . VAL A 1 170 ? -6.506 -2.123 12.492 1.00 95.75 170 VAL A CA 1
ATOM 1350 C C . VAL A 1 170 ? -6.319 -1.779 13.971 1.00 95.75 170 VAL A C 1
ATOM 1352 O O . VAL A 1 170 ? -7.288 -1.452 14.661 1.00 95.75 170 VAL A O 1
ATOM 1355 N N . ASN A 1 171 ? -5.081 -1.803 14.475 1.00 96.25 171 ASN A N 1
ATOM 1356 C CA . ASN A 1 171 ? -4.809 -1.504 15.881 1.00 96.25 171 ASN A CA 1
ATOM 1357 C C . ASN A 1 171 ? -5.160 -0.050 16.212 1.00 96.25 171 ASN A C 1
ATOM 1359 O O . ASN A 1 171 ? -5.778 0.201 17.247 1.00 96.25 171 ASN A O 1
ATOM 1363 N N . TYR A 1 172 ? -4.859 0.905 15.326 1.00 94.50 172 TYR A N 1
ATOM 1364 C CA . TYR A 1 172 ? -5.223 2.301 15.563 1.00 94.50 172 TYR A CA 1
ATOM 1365 C C . TYR A 1 172 ? -6.740 2.519 15.619 1.00 94.50 172 TYR A C 1
ATOM 1367 O O . TYR A 1 172 ? -7.213 3.278 16.473 1.00 94.50 172 TYR A O 1
ATOM 1375 N N . ARG A 1 173 ? -7.522 1.821 14.777 1.00 94.19 173 ARG A N 1
ATOM 1376 C CA . ARG A 1 173 ? -8.990 1.866 14.860 1.00 94.19 173 ARG A CA 1
ATOM 1377 C C . ARG A 1 173 ? -9.475 1.476 16.249 1.00 94.19 173 ARG A C 1
ATOM 1379 O O . ARG A 1 173 ? -10.305 2.169 16.828 1.00 94.19 173 ARG A O 1
ATOM 1386 N N . LEU A 1 174 ? -8.948 0.381 16.784 1.00 94.25 174 LEU A N 1
ATOM 1387 C CA . LEU A 1 174 ? -9.356 -0.162 18.079 1.00 94.25 174 LEU A CA 1
ATOM 1388 C C . LEU A 1 174 ? -8.909 0.723 19.242 1.00 94.25 174 LEU A C 1
ATOM 1390 O O . LEU A 1 174 ? -9.677 0.909 20.183 1.00 94.25 174 LEU A O 1
ATOM 1394 N N . VAL A 1 175 ? -7.727 1.339 19.142 1.00 92.75 175 VAL A N 1
ATOM 1395 C CA . VAL A 1 175 ? -7.261 2.352 20.099 1.00 92.75 175 VAL A CA 1
ATOM 1396 C C . VAL A 1 175 ? -8.235 3.532 20.158 1.00 92.75 175 VAL A C 1
ATOM 1398 O O . VAL A 1 175 ? -8.639 3.924 21.253 1.00 92.75 175 VAL A O 1
ATOM 1401 N N . LYS A 1 176 ? -8.676 4.063 19.006 1.00 90.38 176 LYS A N 1
ATOM 1402 C CA . LYS A 1 176 ? -9.680 5.146 18.959 1.00 90.38 176 LYS A CA 1
ATOM 1403 C C . LYS A 1 176 ? -11.035 4.744 19.541 1.00 90.38 176 LYS A C 1
ATOM 1405 O O . LYS A 1 176 ? -11.749 5.593 20.064 1.00 90.38 176 LYS A O 1
ATOM 1410 N N . GLU A 1 177 ? -11.394 3.471 19.427 1.00 90.06 177 GLU A N 1
ATOM 1411 C CA . GLU A 1 177 ? -12.639 2.910 19.964 1.00 90.06 177 GLU A CA 1
ATOM 1412 C C . GLU A 1 177 ? -12.520 2.472 21.431 1.00 90.06 177 GLU A C 1
ATOM 1414 O O . GLU A 1 177 ? -13.472 1.935 21.988 1.00 90.06 177 GLU A O 1
ATOM 1419 N N . GLY A 1 178 ? -11.362 2.676 22.069 1.00 88.94 178 GLY A N 1
ATOM 1420 C CA . GLY A 1 178 ? -11.140 2.309 23.467 1.00 88.94 178 GLY A CA 1
ATOM 1421 C C . GLY A 1 178 ? -11.058 0.800 23.722 1.00 88.94 178 GLY A C 1
ATOM 1422 O O . GLY A 1 178 ? -11.194 0.373 24.864 1.00 88.94 178 GLY A O 1
ATOM 1423 N N . LYS A 1 179 ? -10.815 -0.021 22.692 1.00 90.81 179 LYS A N 1
ATOM 1424 C CA . LYS A 1 179 ? -10.744 -1.486 22.809 1.00 90.81 179 LYS A CA 1
ATOM 1425 C C . LYS A 1 179 ? -9.316 -1.947 23.078 1.00 90.81 179 LYS A C 1
ATOM 1427 O O . LYS A 1 179 ? -8.495 -2.003 22.163 1.00 90.81 179 LYS A O 1
ATOM 1432 N N . SER A 1 180 ? -9.036 -2.273 24.341 1.00 92.38 180 SER A N 1
ATOM 1433 C CA . SER A 1 180 ? -7.707 -2.670 24.840 1.00 92.38 180 SER A CA 1
ATOM 1434 C C . SER A 1 180 ? -6.596 -1.680 24.446 1.00 92.38 180 SER A C 1
ATOM 1436 O O . SER A 1 180 ? -5.554 -2.104 23.941 1.00 92.38 180 SER A O 1
ATOM 1438 N N . PRO A 1 181 ? -6.793 -0.359 24.639 1.00 92.19 181 PRO A N 1
ATOM 1439 C CA . PRO A 1 181 ? -5.954 0.659 24.018 1.00 92.19 181 PRO A CA 1
ATOM 1440 C C . PRO A 1 181 ? -4.479 0.488 24.390 1.00 92.19 181 PRO A C 1
ATOM 1442 O O . PRO A 1 181 ? -3.640 0.537 23.500 1.00 92.19 181 PRO A O 1
ATOM 1445 N N . SER A 1 182 ? -4.153 0.209 25.657 1.00 93.69 182 SER A N 1
ATOM 1446 C CA . SER A 1 182 ? -2.765 0.085 26.131 1.00 93.69 182 SER A CA 1
ATOM 1447 C C . SER A 1 182 ? -1.971 -0.999 25.397 1.00 93.69 182 SER A C 1
ATOM 1449 O O . SER A 1 182 ? -0.899 -0.715 24.870 1.00 93.69 182 SER A O 1
ATOM 1451 N N . ILE A 1 183 ? -2.522 -2.214 25.293 1.00 95.75 183 ILE A N 1
ATOM 1452 C CA . ILE A 1 183 ? -1.876 -3.344 24.601 1.00 95.75 183 ILE A CA 1
ATOM 1453 C C . ILE A 1 183 ? -1.700 -3.023 23.112 1.00 95.75 183 ILE A C 1
ATOM 1455 O O . ILE A 1 183 ? -0.651 -3.272 22.528 1.00 95.75 183 ILE A O 1
ATOM 1459 N N . ARG A 1 184 ? -2.717 -2.410 22.500 1.00 96.44 184 ARG A N 1
ATOM 1460 C CA . ARG A 1 184 ? -2.705 -2.026 21.083 1.00 96.44 184 ARG A CA 1
ATOM 1461 C C . ARG A 1 184 ? -1.687 -0.926 20.786 1.00 96.44 184 ARG A C 1
ATOM 1463 O O . ARG A 1 184 ? -1.013 -0.986 19.764 1.00 96.44 184 ARG A O 1
ATOM 1470 N N . SER A 1 185 ? -1.554 0.059 21.672 1.00 96.44 185 SER A N 1
ATOM 1471 C CA . SER A 1 185 ? -0.523 1.097 21.583 1.00 96.44 185 SER A CA 1
ATOM 1472 C C . SER A 1 185 ? 0.880 0.525 21.764 1.00 96.44 185 SER A C 1
ATOM 1474 O O . SER A 1 185 ? 1.780 0.945 21.043 1.00 96.44 185 SER A O 1
ATOM 1476 N N . ALA A 1 186 ? 1.065 -0.446 22.664 1.00 97.25 186 ALA A N 1
ATOM 1477 C CA . ALA A 1 186 ? 2.336 -1.153 22.807 1.00 97.25 186 ALA A CA 1
ATOM 1478 C C . ALA A 1 186 ? 2.691 -1.925 21.525 1.00 97.25 186 ALA A C 1
ATOM 1480 O O . ALA A 1 186 ? 3.789 -1.762 21.004 1.00 97.25 186 ALA A O 1
ATOM 1481 N N . ALA A 1 187 ? 1.738 -2.670 20.951 1.00 97.81 187 ALA A N 1
ATOM 1482 C CA . ALA A 1 187 ? 1.928 -3.344 19.666 1.00 97.81 187 ALA A CA 1
ATOM 1483 C C . ALA A 1 187 ? 2.294 -2.350 18.546 1.00 97.81 187 ALA A C 1
ATOM 1485 O O . ALA A 1 187 ? 3.249 -2.577 17.814 1.00 97.81 187 ALA A O 1
ATOM 1486 N N . LEU A 1 188 ? 1.597 -1.211 18.441 1.00 98.00 188 LEU A N 1
ATOM 1487 C CA . LEU A 1 188 ? 1.914 -0.159 17.464 1.00 98.00 188 LEU A CA 1
ATOM 1488 C C . LEU A 1 188 ? 3.322 0.427 17.647 1.00 98.00 188 LEU A C 1
ATOM 1490 O O . LEU A 1 188 ? 3.993 0.699 16.655 1.00 98.00 188 LEU A O 1
ATOM 1494 N N . LEU A 1 189 ? 3.777 0.611 18.889 1.00 97.94 189 LEU A N 1
ATOM 1495 C CA . LEU A 1 189 ? 5.128 1.093 19.170 1.00 97.94 189 LEU A CA 1
ATOM 1496 C C . LEU A 1 189 ? 6.185 0.068 18.738 1.00 97.94 189 LEU A C 1
ATOM 1498 O O . LEU A 1 189 ? 7.152 0.436 18.079 1.00 97.94 189 LEU A O 1
ATOM 1502 N N . LEU A 1 190 ? 5.972 -1.214 19.041 1.00 98.25 190 LEU A N 1
ATOM 1503 C CA . LEU A 1 190 ? 6.857 -2.295 18.599 1.00 98.25 190 LEU A CA 1
ATOM 1504 C C . LEU A 1 190 ? 6.905 -2.402 17.071 1.00 98.25 190 LEU A C 1
ATOM 1506 O O . LEU A 1 190 ? 7.985 -2.550 16.507 1.00 98.25 190 LEU A O 1
ATOM 1510 N N . ILE A 1 191 ? 5.762 -2.245 16.393 1.00 98.06 191 ILE A N 1
ATOM 1511 C CA . ILE A 1 191 ? 5.701 -2.164 14.927 1.00 98.06 191 ILE A CA 1
ATOM 1512 C C . ILE A 1 191 ? 6.530 -0.979 14.417 1.00 98.06 191 ILE A C 1
ATOM 1514 O O . ILE A 1 191 ? 7.296 -1.134 13.467 1.00 98.06 191 ILE A O 1
ATOM 1518 N N . ALA A 1 192 ? 6.400 0.196 15.044 1.00 97.50 192 ALA A N 1
ATOM 1519 C CA . ALA A 1 192 ? 7.142 1.391 14.650 1.00 97.50 192 ALA A CA 1
ATOM 1520 C C . ALA A 1 192 ? 8.660 1.174 14.740 1.00 97.50 192 ALA A C 1
ATOM 1522 O O . ALA A 1 192 ? 9.378 1.477 13.785 1.00 97.50 192 ALA A O 1
ATOM 1523 N N . ILE A 1 193 ? 9.124 0.598 15.854 1.00 97.06 193 ILE A N 1
ATOM 1524 C CA . ILE A 1 193 ? 10.535 0.261 16.074 1.00 97.06 193 ILE A CA 1
ATOM 1525 C C . ILE A 1 193 ? 10.981 -0.807 15.069 1.00 97.06 193 ILE A C 1
ATOM 1527 O O . ILE A 1 193 ? 12.018 -0.644 14.437 1.00 97.06 193 ILE A O 1
ATOM 1531 N N . GLY A 1 194 ? 10.182 -1.853 14.842 1.00 96.00 194 GLY A N 1
ATOM 1532 C CA . GLY A 1 194 ? 10.507 -2.923 13.897 1.00 96.00 194 GLY A CA 1
ATOM 1533 C C . GLY A 1 194 ? 10.691 -2.430 12.458 1.00 96.00 194 GLY A C 1
ATOM 1534 O O . GLY A 1 194 ? 11.608 -2.882 11.773 1.00 96.00 194 GLY A O 1
ATOM 1535 N N . PHE A 1 195 ? 9.873 -1.473 12.004 1.00 94.88 195 PHE A N 1
ATOM 1536 C CA . PHE A 1 195 ? 10.065 -0.823 10.702 1.00 94.88 195 PHE A CA 1
ATOM 1537 C C . PHE A 1 195 ? 11.286 0.097 10.671 1.00 94.88 195 PHE A C 1
ATOM 1539 O O . PHE A 1 195 ? 11.960 0.158 9.648 1.00 94.88 195 PHE A O 1
ATOM 1546 N N . MET A 1 196 ? 11.570 0.801 11.770 1.00 92.56 196 MET A N 1
ATOM 1547 C CA . MET A 1 196 ? 12.706 1.722 11.865 1.00 92.56 196 MET A CA 1
ATOM 1548 C C . MET A 1 196 ? 14.046 0.979 11.858 1.00 92.56 196 MET A C 1
ATOM 1550 O O . MET A 1 196 ? 14.938 1.352 11.103 1.00 92.56 196 MET A O 1
ATOM 1554 N N . VAL A 1 197 ? 14.161 -0.098 12.644 1.00 90.81 197 VAL A N 1
ATOM 1555 C CA . VAL A 1 197 ? 15.355 -0.962 12.717 1.00 90.81 197 VAL A CA 1
ATOM 1556 C C . VAL A 1 197 ? 15.698 -1.551 11.350 1.00 90.81 197 VAL A C 1
ATOM 1558 O O . VAL A 1 197 ? 16.868 -1.686 11.015 1.00 90.81 197 VAL A O 1
ATOM 1561 N N . ASN A 1 198 ? 14.685 -1.877 10.543 1.00 86.88 198 ASN A N 1
ATOM 1562 C CA . ASN A 1 198 ? 14.876 -2.515 9.245 1.00 86.88 198 ASN A CA 1
ATOM 1563 C C . ASN A 1 198 ? 14.275 -1.700 8.087 1.00 86.88 198 ASN A C 1
ATOM 1565 O O . ASN A 1 198 ? 13.511 -2.208 7.250 1.00 86.88 198 ASN A O 1
ATOM 1569 N N . ALA A 1 199 ? 14.599 -0.406 8.065 1.00 86.81 199 ALA A N 1
ATOM 1570 C CA . ALA A 1 199 ? 14.130 0.548 7.067 1.00 86.81 199 ALA A CA 1
ATOM 1571 C C . ALA A 1 199 ? 14.849 0.370 5.713 1.00 86.81 199 ALA A C 1
ATOM 1573 O O . ALA A 1 199 ? 15.764 1.105 5.355 1.00 86.81 199 ALA A O 1
ATOM 1574 N N . GLN A 1 200 ? 14.388 -0.601 4.924 1.00 78.12 200 GLN A N 1
ATOM 1575 C CA . GLN A 1 200 ? 14.935 -0.933 3.595 1.00 78.12 200 GLN A CA 1
ATOM 1576 C C . GLN A 1 200 ? 14.190 -0.242 2.445 1.00 78.12 200 GLN A C 1
ATOM 1578 O O . GLN A 1 200 ? 14.492 -0.431 1.261 1.00 78.12 200 GLN A O 1
ATOM 1583 N N . SER A 1 201 ? 13.113 0.476 2.748 1.00 78.69 201 SER A N 1
ATOM 1584 C CA . SER A 1 201 ? 12.330 1.173 1.743 1.00 78.69 201 SER A CA 1
ATOM 1585 C C . SER A 1 201 ? 11.753 2.470 2.278 1.00 78.69 201 SER A C 1
ATOM 1587 O O . SER A 1 201 ? 11.445 2.608 3.457 1.00 78.69 201 SER A O 1
ATOM 1589 N N . ALA A 1 202 ? 11.536 3.406 1.360 1.00 82.75 202 ALA A N 1
ATOM 1590 C CA . ALA A 1 202 ? 10.888 4.684 1.622 1.00 82.75 202 ALA A CA 1
ATOM 1591 C C . ALA A 1 202 ? 9.520 4.525 2.332 1.00 82.75 202 ALA A C 1
ATOM 1593 O O . ALA A 1 202 ? 9.141 5.337 3.171 1.00 82.75 202 ALA A O 1
ATOM 1594 N N . VAL A 1 203 ? 8.794 3.440 2.037 1.00 85.62 203 VAL A N 1
ATOM 1595 C CA . VAL A 1 203 ? 7.490 3.136 2.645 1.00 85.62 203 VAL A CA 1
ATOM 1596 C C . VAL A 1 203 ? 7.626 2.693 4.110 1.00 85.62 203 VAL A C 1
ATOM 1598 O O . VAL A 1 203 ? 6.742 2.999 4.909 1.00 85.62 203 VAL A O 1
ATOM 1601 N N . ASP A 1 204 ? 8.736 2.051 4.491 1.00 89.81 204 ASP A N 1
ATOM 1602 C CA . ASP A 1 204 ? 8.976 1.607 5.874 1.00 89.81 204 ASP A CA 1
ATOM 1603 C C . ASP A 1 204 ? 9.062 2.805 6.836 1.00 89.81 204 ASP A C 1
ATOM 1605 O O . ASP A 1 204 ? 8.513 2.758 7.936 1.00 89.81 204 ASP A O 1
ATOM 1609 N N . ILE A 1 205 ? 9.658 3.919 6.391 1.00 90.75 205 ILE A N 1
ATOM 1610 C CA . ILE A 1 205 ? 9.722 5.173 7.159 1.00 90.75 205 ILE A CA 1
ATOM 1611 C C . ILE A 1 205 ? 8.324 5.742 7.402 1.00 90.75 205 ILE A C 1
ATOM 1613 O O . ILE A 1 205 ? 7.993 6.129 8.524 1.00 90.75 205 ILE A O 1
ATOM 1617 N N . LEU A 1 206 ? 7.464 5.741 6.381 1.00 90.50 206 LEU A N 1
ATOM 1618 C CA . LEU A 1 206 ? 6.089 6.206 6.538 1.00 90.50 206 LEU A CA 1
ATOM 1619 C C . LEU A 1 206 ? 5.272 5.293 7.462 1.00 90.50 206 LEU A C 1
ATOM 1621 O O . LEU A 1 206 ? 4.480 5.787 8.271 1.00 90.50 206 LEU A O 1
ATOM 1625 N N . PHE A 1 207 ? 5.443 3.973 7.351 1.00 93.12 207 PHE A N 1
ATOM 1626 C CA . PHE A 1 207 ? 4.795 3.010 8.241 1.00 93.12 207 PHE A CA 1
ATOM 1627 C C . PHE A 1 207 ? 5.250 3.202 9.685 1.00 93.12 207 PHE A C 1
ATOM 1629 O O . PHE A 1 207 ? 4.399 3.293 10.570 1.00 93.12 207 PHE A O 1
ATOM 1636 N N . SER A 1 208 ? 6.555 3.364 9.917 1.00 94.56 208 SER A N 1
ATOM 1637 C CA . SER A 1 208 ? 7.108 3.652 11.241 1.00 94.56 208 SER A CA 1
ATOM 1638 C C . SER A 1 208 ? 6.536 4.949 11.822 1.00 94.56 208 SER A C 1
ATOM 1640 O O . SER A 1 208 ? 5.957 4.939 12.911 1.00 94.56 208 SER A O 1
ATOM 1642 N N . PHE A 1 209 ? 6.574 6.046 11.056 1.00 92.88 209 PHE A N 1
ATOM 1643 C CA . PHE A 1 209 ? 6.025 7.335 11.479 1.00 92.88 209 PHE A CA 1
ATOM 1644 C C . PHE A 1 209 ? 4.529 7.241 11.806 1.00 92.88 209 PHE A C 1
ATOM 1646 O O . PHE A 1 209 ? 4.079 7.698 12.860 1.00 92.88 209 PHE A O 1
ATOM 1653 N N . THR A 1 210 ? 3.741 6.593 10.944 1.00 92.31 210 THR A N 1
ATOM 1654 C CA . THR A 1 210 ? 2.295 6.460 11.159 1.00 92.31 210 THR A CA 1
ATOM 1655 C C . THR A 1 210 ? 1.979 5.583 12.369 1.00 92.31 210 THR A C 1
ATOM 1657 O O . THR A 1 210 ? 1.080 5.916 13.143 1.00 92.31 210 THR A O 1
ATOM 1660 N N . ALA A 1 211 ? 2.733 4.501 12.579 1.00 94.81 211 ALA A N 1
ATOM 1661 C CA . ALA A 1 211 ? 2.613 3.636 13.748 1.00 94.81 211 ALA A CA 1
ATOM 1662 C C . ALA A 1 211 ? 2.965 4.377 15.048 1.00 94.81 211 ALA A C 1
ATOM 1664 O O . ALA A 1 211 ? 2.231 4.268 16.029 1.00 94.81 211 ALA A O 1
ATOM 1665 N N . TYR A 1 212 ? 4.010 5.208 15.041 1.00 93.38 212 TYR A N 1
ATOM 1666 C CA . TYR A 1 212 ? 4.399 6.037 16.184 1.00 93.38 212 TYR A CA 1
ATOM 1667 C C . TYR A 1 212 ? 3.326 7.085 16.527 1.00 93.38 212 TYR A C 1
ATOM 1669 O O . TYR A 1 212 ? 2.869 7.209 17.672 1.00 93.38 212 TYR A O 1
ATOM 1677 N N . VAL A 1 213 ? 2.827 7.794 15.507 1.00 90.62 213 VAL A N 1
ATOM 1678 C CA . VAL A 1 213 ? 1.698 8.721 15.655 1.00 90.62 213 VAL A CA 1
ATOM 1679 C C . VAL A 1 213 ? 0.449 7.978 16.137 1.00 90.62 213 VAL A C 1
ATOM 1681 O O . VAL A 1 213 ? -0.319 8.535 16.917 1.00 90.62 213 VAL A O 1
ATOM 1684 N N . ALA A 1 214 ? 0.217 6.731 15.732 1.00 91.25 214 ALA A N 1
ATOM 1685 C CA . ALA A 1 214 ? -0.898 5.926 16.223 1.00 91.25 214 ALA A CA 1
ATOM 1686 C C . ALA A 1 214 ? -0.725 5.534 17.703 1.00 91.25 214 ALA A C 1
ATOM 1688 O O . ALA A 1 214 ? -1.638 5.752 18.505 1.00 91.25 214 ALA A O 1
ATOM 1689 N N . ALA A 1 215 ? 0.451 5.017 18.072 1.00 93.00 215 ALA A N 1
ATOM 1690 C CA . ALA A 1 215 ? 0.784 4.531 19.411 1.00 93.00 215 ALA A CA 1
ATOM 1691 C C . ALA A 1 215 ? 0.632 5.623 20.478 1.00 93.00 215 ALA A C 1
ATOM 1693 O O . ALA A 1 215 ? 0.041 5.387 21.536 1.00 93.00 215 ALA A O 1
ATOM 1694 N N . SER A 1 216 ? 1.059 6.850 20.159 1.00 90.38 216 SER A N 1
ATOM 1695 C CA . SER A 1 216 ? 0.993 8.017 21.051 1.00 90.38 216 SER A CA 1
ATOM 1696 C C . SER A 1 216 ? -0.429 8.503 21.368 1.00 90.38 216 SER A C 1
ATOM 1698 O O . SER A 1 216 ? -0.603 9.424 22.165 1.00 90.38 216 SER A O 1
ATOM 1700 N N . HIS A 1 217 ? -1.487 7.930 20.776 1.00 86.62 217 HIS A N 1
ATOM 1701 C CA . HIS A 1 217 ? -2.870 8.367 21.019 1.00 86.62 217 HIS A CA 1
ATOM 1702 C C . HIS A 1 217 ? -3.271 8.376 22.501 1.00 86.62 217 HIS A C 1
ATOM 1704 O O . HIS A 1 217 ? -3.909 9.331 22.938 1.00 86.62 217 HIS A O 1
ATOM 1710 N N . ILE A 1 218 ? -2.863 7.369 23.279 1.00 84.94 218 ILE A N 1
ATOM 1711 C CA . ILE A 1 218 ? -3.188 7.293 24.713 1.00 84.94 218 ILE A CA 1
ATOM 1712 C C . ILE A 1 218 ? -2.556 8.449 25.478 1.00 84.94 218 ILE A C 1
ATOM 1714 O O . ILE A 1 218 ? -3.238 9.118 26.251 1.00 84.94 218 ILE A O 1
ATOM 1718 N N . ILE A 1 219 ? -1.267 8.699 25.239 1.00 84.81 219 ILE A N 1
ATOM 1719 C CA . ILE A 1 219 ? -0.522 9.776 25.896 1.00 84.81 219 ILE A CA 1
ATOM 1720 C C . ILE A 1 219 ? -1.160 11.117 25.537 1.00 84.81 219 ILE A C 1
ATOM 1722 O O . ILE A 1 219 ? -1.514 11.876 26.430 1.00 84.81 219 ILE A O 1
ATOM 1726 N N . ARG A 1 220 ? -1.426 11.357 24.245 1.00 83.56 220 ARG A N 1
ATOM 1727 C CA . ARG A 1 220 ? -2.058 12.594 23.755 1.00 83.56 220 ARG A CA 1
ATOM 1728 C C . ARG A 1 220 ? -3.433 12.849 24.370 1.00 83.56 220 ARG A C 1
ATOM 1730 O O . ARG A 1 220 ? -3.753 13.996 24.662 1.00 83.56 220 ARG A O 1
ATOM 1737 N N . ARG A 1 221 ? -4.225 11.794 24.600 1.00 81.12 221 ARG A N 1
ATOM 1738 C CA . ARG A 1 221 ? -5.520 11.900 25.286 1.00 81.12 221 ARG A CA 1
ATOM 1739 C C . ARG A 1 221 ? -5.357 12.262 26.765 1.00 81.12 221 ARG A C 1
ATOM 1741 O O . ARG A 1 221 ? -6.170 13.022 27.266 1.00 81.12 221 ARG A O 1
ATOM 1748 N N . LYS A 1 222 ? -4.322 11.755 27.447 1.00 85.25 222 LYS A N 1
ATOM 1749 C CA . LYS A 1 222 ? -4.040 12.098 28.854 1.00 85.25 222 LYS A CA 1
ATOM 1750 C C . LYS A 1 222 ? -3.614 13.556 29.032 1.00 85.25 222 LYS A C 1
ATOM 1752 O O . LYS A 1 222 ? -4.018 14.179 30.002 1.00 85.25 222 LYS A O 1
ATOM 1757 N N . ILE A 1 223 ? -2.839 14.099 28.093 1.00 87.88 223 ILE A N 1
ATOM 1758 C CA . ILE A 1 223 ? -2.367 15.496 28.134 1.00 87.88 223 ILE A CA 1
ATOM 1759 C C . ILE A 1 223 ? -3.310 16.482 27.429 1.00 87.88 223 ILE A C 1
ATOM 1761 O O . ILE A 1 223 ? -2.924 17.616 27.170 1.00 87.88 223 ILE A O 1
ATOM 1765 N N . ASN A 1 224 ? -4.536 16.058 27.093 1.00 83.25 224 ASN A N 1
ATOM 1766 C CA . ASN A 1 224 ? -5.564 16.880 26.440 1.00 83.25 224 ASN A CA 1
ATOM 1767 C C . ASN A 1 224 ? -5.080 17.633 25.183 1.00 83.25 224 ASN A C 1
ATOM 1769 O O . ASN A 1 224 ? -5.583 18.710 24.857 1.00 83.25 224 ASN A O 1
ATOM 1773 N N . LEU A 1 225 ? -4.129 17.057 24.436 1.00 81.81 225 LEU A N 1
ATOM 1774 C CA . LEU A 1 225 ? -3.667 17.644 23.179 1.00 81.81 225 LEU A CA 1
ATOM 1775 C C . LEU A 1 225 ? -4.821 17.690 22.178 1.00 81.81 225 LEU A C 1
ATOM 1777 O O . LEU A 1 225 ? -5.391 16.660 21.805 1.00 81.81 225 LEU A O 1
ATOM 1781 N N . THR A 1 226 ? -5.146 18.895 21.712 1.00 79.50 226 THR A N 1
ATOM 1782 C CA . THR A 1 226 ? -6.222 19.078 20.741 1.00 79.50 226 THR A CA 1
ATOM 1783 C C . THR A 1 226 ? -5.854 18.426 19.407 1.00 79.50 226 THR A C 1
ATOM 1785 O O . THR A 1 226 ? -4.706 18.452 18.957 1.00 79.50 226 THR A O 1
ATOM 1788 N N . GLY A 1 227 ? -6.850 17.853 18.724 1.00 74.38 227 GLY A N 1
ATOM 1789 C CA . GLY A 1 227 ? -6.648 17.249 17.403 1.00 74.38 227 GLY A CA 1
ATOM 1790 C C . GLY A 1 227 ? -6.080 18.230 16.370 1.00 74.38 227 GLY A C 1
ATOM 1791 O O . GLY A 1 227 ? -5.309 17.818 15.506 1.00 74.38 227 GLY A O 1
ATOM 1792 N N . LYS A 1 228 ? -6.404 19.526 16.503 1.00 79.38 228 LYS A N 1
ATOM 1793 C CA . LYS A 1 228 ? -5.887 20.601 15.645 1.00 79.38 228 LYS A CA 1
ATOM 1794 C C . LYS A 1 228 ? -4.374 20.774 15.795 1.00 79.38 228 LYS A C 1
ATOM 1796 O O . LYS A 1 228 ? -3.687 20.798 14.785 1.00 79.38 228 LYS A O 1
ATOM 1801 N N . LEU A 1 229 ? -3.848 20.812 17.024 1.00 81.06 229 LEU A N 1
ATOM 1802 C CA . LEU A 1 229 ? -2.403 20.929 17.266 1.00 81.06 229 LEU A CA 1
ATOM 1803 C C . LEU A 1 229 ? -1.631 19.750 16.676 1.00 81.06 229 LEU A C 1
ATOM 1805 O O . LEU A 1 229 ? -0.605 19.939 16.034 1.00 81.06 229 LEU A O 1
ATOM 1809 N N . ILE A 1 230 ? -2.156 18.534 16.841 1.00 77.25 230 ILE A N 1
ATOM 1810 C CA . ILE A 1 230 ? -1.559 17.326 16.259 1.00 77.25 230 ILE A CA 1
ATOM 1811 C C . ILE A 1 230 ? -1.536 17.430 14.734 1.00 77.25 230 ILE A C 1
ATOM 1813 O O . ILE A 1 230 ? -0.534 17.090 14.111 1.00 77.25 230 ILE A O 1
ATOM 1817 N N . GLN A 1 231 ? -2.634 17.893 14.134 1.00 77.19 231 GLN A N 1
ATOM 1818 C CA . GLN A 1 231 ? -2.716 18.083 12.694 1.00 77.19 231 GLN A CA 1
ATOM 1819 C C . GLN A 1 231 ? -1.693 19.121 12.217 1.00 77.19 231 GLN A C 1
ATOM 1821 O O . GLN A 1 231 ? -0.933 18.816 11.302 1.00 77.19 231 GLN A O 1
ATOM 1826 N N . SER A 1 232 ? -1.606 20.281 12.868 1.00 81.44 232 SER A N 1
ATOM 1827 C CA . SER A 1 232 ? -0.621 21.317 12.537 1.00 81.44 232 SER A CA 1
ATOM 1828 C C . SER A 1 232 ? 0.817 20.817 12.692 1.00 81.44 232 SER A C 1
ATOM 1830 O O . SER A 1 232 ? 1.604 20.939 11.760 1.00 81.44 232 SER A O 1
ATOM 1832 N N . ALA A 1 233 ? 1.148 20.163 13.809 1.00 83.00 233 ALA A N 1
ATOM 1833 C CA . ALA A 1 233 ? 2.476 19.589 14.032 1.00 83.00 233 ALA A CA 1
ATOM 1834 C C . ALA A 1 233 ? 2.823 18.534 12.971 1.00 83.00 233 ALA A C 1
ATOM 1836 O O . ALA A 1 233 ? 3.924 18.520 12.434 1.00 83.00 233 ALA A O 1
ATOM 1837 N N . SER A 1 234 ? 1.862 17.679 12.611 1.00 77.75 234 SER A N 1
ATOM 1838 C CA . SER A 1 234 ? 2.069 16.661 11.580 1.00 77.75 234 SER A CA 1
ATOM 1839 C C . SER A 1 234 ? 2.311 17.260 10.186 1.00 77.75 234 SER A C 1
ATOM 1841 O O . SER A 1 234 ? 3.053 16.673 9.406 1.00 77.75 234 SER A O 1
ATOM 1843 N N . LEU A 1 235 ? 1.732 18.431 9.886 1.00 81.69 235 LEU A N 1
ATOM 1844 C CA . LEU A 1 235 ? 1.991 19.163 8.643 1.00 81.69 235 LEU A CA 1
ATOM 1845 C C . LEU A 1 235 ? 3.381 19.814 8.647 1.00 81.69 235 LEU A C 1
ATOM 1847 O O . LEU A 1 235 ? 4.051 19.790 7.623 1.00 81.69 235 LEU A O 1
ATOM 1851 N N . ILE A 1 236 ? 3.845 20.322 9.793 1.00 85.88 236 ILE A N 1
ATOM 1852 C CA . ILE A 1 236 ? 5.201 20.883 9.945 1.00 85.88 236 ILE A CA 1
ATOM 1853 C C . ILE A 1 236 ? 6.277 19.798 9.791 1.00 85.88 236 ILE A C 1
ATOM 1855 O O . ILE A 1 236 ? 7.337 20.056 9.233 1.00 85.88 236 ILE A O 1
ATOM 1859 N N . VAL A 1 237 ? 6.011 18.571 10.249 1.00 86.44 237 VAL A N 1
ATOM 1860 C CA . VAL A 1 237 ? 6.945 17.434 10.116 1.00 86.44 237 VAL A CA 1
ATOM 1861 C C . VAL A 1 237 ? 6.973 16.867 8.688 1.00 86.44 237 VAL A C 1
ATOM 1863 O O . VAL A 1 237 ? 7.923 16.182 8.313 1.00 86.44 237 VAL A O 1
ATOM 1866 N N . LEU A 1 238 ? 5.964 17.160 7.860 1.00 85.12 238 LEU A N 1
ATOM 1867 C CA . LEU A 1 238 ? 5.817 16.570 6.528 1.00 85.12 238 LEU A CA 1
ATOM 1868 C C . LEU A 1 238 ? 7.025 16.808 5.595 1.00 85.12 238 LEU A C 1
ATOM 1870 O O . LEU A 1 238 ? 7.454 15.832 4.982 1.00 85.12 238 LEU A O 1
ATOM 1874 N N . PRO A 1 239 ? 7.629 18.010 5.492 1.00 86.12 239 PRO A N 1
ATOM 1875 C CA . PRO A 1 239 ? 8.814 18.222 4.656 1.00 86.12 239 PRO A CA 1
ATOM 1876 C C . PRO A 1 239 ? 10.006 17.361 5.090 1.00 86.12 239 PRO A C 1
ATOM 1878 O O . PRO A 1 239 ? 10.640 16.721 4.254 1.00 86.12 239 PRO A O 1
ATOM 1881 N N . PHE A 1 240 ? 10.259 17.259 6.399 1.00 89.00 240 PHE A N 1
ATOM 1882 C CA . PHE A 1 240 ? 11.315 16.400 6.946 1.00 89.00 240 PHE A CA 1
ATOM 1883 C C . PHE A 1 240 ? 11.052 14.926 6.642 1.00 89.00 240 PHE A C 1
ATOM 1885 O O . PHE A 1 240 ? 11.966 14.188 6.279 1.00 89.00 240 PHE A O 1
ATOM 1892 N N . LEU A 1 241 ? 9.788 14.504 6.733 1.00 88.62 241 LEU A N 1
ATOM 1893 C CA . LEU A 1 241 ? 9.381 13.153 6.375 1.00 88.62 241 LEU A CA 1
ATOM 1894 C C . LEU A 1 241 ? 9.612 12.876 4.883 1.00 88.62 241 LEU A C 1
ATOM 1896 O O . LEU A 1 241 ? 10.105 11.805 4.549 1.00 88.62 241 LEU A O 1
ATOM 1900 N N . VAL A 1 242 ? 9.310 13.823 3.988 1.00 87.06 242 VAL A N 1
ATOM 1901 C CA . VAL A 1 242 ? 9.569 13.686 2.543 1.00 87.06 242 VAL A CA 1
ATOM 1902 C C . VAL A 1 242 ? 11.064 13.522 2.267 1.00 87.06 242 VAL A C 1
ATOM 1904 O O . VAL A 1 242 ? 11.440 12.608 1.532 1.00 87.06 242 VAL A O 1
ATOM 1907 N N . VAL A 1 243 ? 11.915 14.340 2.893 1.00 89.25 243 VAL A N 1
ATOM 1908 C CA . VAL A 1 243 ? 13.376 14.228 2.758 1.00 89.25 243 VAL A CA 1
ATOM 1909 C C . VAL A 1 243 ? 13.873 12.886 3.298 1.00 89.25 243 VAL A C 1
ATOM 1911 O O . VAL A 1 243 ? 14.620 12.201 2.606 1.00 89.25 243 VAL A O 1
ATOM 1914 N N . ALA A 1 244 ? 13.407 12.447 4.471 1.00 89.50 244 ALA A N 1
ATOM 1915 C CA . ALA A 1 244 ? 13.786 11.156 5.049 1.00 89.50 244 ALA A CA 1
ATOM 1916 C C . ALA A 1 244 ? 13.355 9.968 4.168 1.00 89.50 244 ALA A C 1
ATOM 1918 O O . ALA A 1 244 ? 14.135 9.048 3.924 1.00 89.50 244 ALA A O 1
ATOM 1919 N N . ILE A 1 245 ? 12.125 10.001 3.644 1.00 88.62 245 ILE A N 1
ATOM 1920 C CA . ILE A 1 245 ? 11.586 9.006 2.704 1.00 88.62 245 ILE A CA 1
ATOM 1921 C C . ILE A 1 245 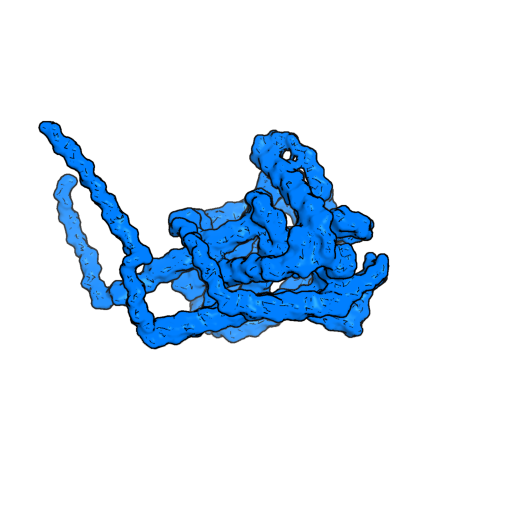? 12.434 8.962 1.429 1.00 88.62 245 ILE A C 1
ATOM 1923 O O . ILE A 1 245 ? 12.767 7.875 0.949 1.00 88.62 245 ILE A O 1
ATOM 1927 N N . PHE A 1 246 ? 12.794 10.124 0.878 1.00 87.44 246 PHE A N 1
ATOM 1928 C CA . PHE A 1 246 ? 13.630 10.212 -0.315 1.00 87.44 246 PHE A CA 1
ATOM 1929 C C . PHE A 1 246 ? 15.043 9.688 -0.053 1.00 87.44 246 PHE A C 1
ATOM 1931 O O . PHE A 1 246 ? 15.512 8.834 -0.806 1.00 87.44 246 PHE A O 1
ATOM 1938 N N . PHE A 1 247 ? 15.676 10.135 1.034 1.00 88.62 247 PHE A N 1
ATOM 1939 C CA . PHE A 1 247 ? 17.010 9.716 1.450 1.00 88.62 247 PHE A CA 1
ATOM 1940 C C . PHE A 1 247 ? 17.082 8.200 1.610 1.00 88.62 247 PHE A C 1
ATOM 1942 O O . PHE A 1 247 ? 17.867 7.560 0.922 1.00 88.62 247 PHE A O 1
ATOM 1949 N N . VAL A 1 248 ? 16.191 7.593 2.403 1.00 85.75 248 VAL A N 1
ATOM 1950 C CA . VAL A 1 248 ? 16.146 6.129 2.574 1.00 85.75 248 VAL A CA 1
ATOM 1951 C C . VAL A 1 248 ? 15.824 5.428 1.253 1.00 85.75 248 VAL A C 1
ATOM 1953 O O . VAL A 1 248 ? 16.381 4.382 0.927 1.00 85.75 248 VAL A O 1
ATOM 1956 N N . GLY A 1 249 ? 14.937 5.998 0.436 1.00 80.12 249 GLY A N 1
ATOM 1957 C CA . GLY A 1 249 ? 14.617 5.460 -0.883 1.00 80.12 249 GLY A CA 1
ATOM 1958 C C . GLY A 1 249 ? 15.783 5.490 -1.879 1.00 80.12 249 GLY A C 1
ATOM 1959 O O . GLY A 1 249 ? 15.781 4.682 -2.818 1.00 80.12 249 GLY A O 1
ATOM 1960 N N . LYS A 1 250 ? 16.730 6.420 -1.717 1.00 82.06 250 LYS A N 1
ATOM 1961 C CA . LYS A 1 250 ? 17.940 6.565 -2.535 1.00 82.06 250 LYS A CA 1
ATOM 1962 C C . LYS A 1 250 ? 19.117 5.790 -1.961 1.00 82.06 250 LYS A C 1
ATOM 1964 O O . LYS A 1 250 ? 19.753 5.082 -2.732 1.00 82.06 250 LYS A O 1
ATOM 1969 N N . SER A 1 251 ? 19.337 5.822 -0.650 1.00 81.50 251 SER A N 1
ATOM 1970 C CA . SER A 1 251 ? 20.441 5.113 0.003 1.00 81.50 251 SER A CA 1
ATOM 1971 C C . SER A 1 251 ? 20.404 3.623 -0.303 1.00 81.50 251 SER A C 1
ATOM 1973 O O . SER A 1 251 ? 21.398 3.047 -0.722 1.00 81.50 251 SER A O 1
ATOM 1975 N N . ASN A 1 252 ? 19.213 3.024 -0.270 1.00 71.50 252 ASN A N 1
ATOM 1976 C CA . ASN A 1 252 ? 18.995 1.627 -0.646 1.00 71.50 252 ASN A CA 1
ATOM 1977 C C . ASN A 1 252 ? 19.335 1.281 -2.111 1.00 71.50 252 ASN A C 1
ATOM 1979 O O . ASN A 1 252 ? 19.299 0.106 -2.459 1.00 71.50 252 ASN A O 1
ATOM 1983 N N . LYS A 1 253 ? 19.577 2.270 -2.981 1.00 74.44 253 LYS A N 1
ATOM 1984 C CA . LYS A 1 253 ? 19.907 2.070 -4.400 1.00 74.44 253 LYS A CA 1
ATOM 1985 C C . LYS A 1 253 ? 21.345 2.438 -4.755 1.00 74.44 253 LYS A C 1
ATOM 1987 O O . LYS A 1 253 ? 21.906 1.775 -5.611 1.00 74.44 253 LYS A O 1
ATOM 1992 N N . VAL A 1 254 ? 21.888 3.511 -4.178 1.00 77.94 254 VAL A N 1
ATOM 1993 C CA . VAL A 1 254 ? 23.163 4.098 -4.637 1.00 77.94 254 VAL A CA 1
ATOM 1994 C C . VAL A 1 254 ? 24.265 4.141 -3.579 1.00 77.94 254 VAL A C 1
ATOM 1996 O O . VAL A 1 254 ? 25.358 4.584 -3.891 1.00 77.94 254 VAL A O 1
ATOM 1999 N N . GLY A 1 255 ? 24.012 3.701 -2.344 1.00 79.62 255 GLY A N 1
ATOM 2000 C CA . GLY A 1 255 ? 24.946 3.941 -1.235 1.00 79.62 255 GLY A CA 1
ATOM 2001 C C . GLY A 1 255 ? 24.437 5.026 -0.292 1.00 79.62 255 GLY A C 1
ATOM 2002 O O . GLY A 1 255 ? 23.646 5.886 -0.688 1.00 79.62 255 GLY A O 1
ATOM 2003 N N . VAL A 1 256 ? 24.851 4.981 0.976 1.00 84.88 256 VAL A N 1
ATOM 2004 C CA . VAL A 1 256 ? 24.466 6.007 1.965 1.00 84.88 256 VAL A CA 1
ATOM 2005 C C . VAL A 1 256 ? 25.175 7.325 1.657 1.00 84.88 256 VAL A C 1
ATOM 2007 O O . VAL A 1 256 ? 24.552 8.383 1.717 1.00 84.88 256 VAL A O 1
ATOM 2010 N N . GLU A 1 257 ? 26.444 7.239 1.278 1.00 87.19 257 GLU A N 1
ATOM 2011 C CA . GLU A 1 257 ? 27.340 8.346 0.966 1.00 87.19 257 GLU A CA 1
ATOM 2012 C C . GLU A 1 257 ? 26.822 9.131 -0.244 1.00 87.19 257 GLU A C 1
ATOM 2014 O O . GLU A 1 257 ? 26.567 10.331 -0.150 1.00 87.19 257 GLU A O 1
ATOM 2019 N N . GLU A 1 258 ? 26.548 8.430 -1.346 1.00 86.00 258 GLU A N 1
ATOM 2020 C CA . GLU A 1 258 ? 26.008 9.026 -2.572 1.00 86.00 258 GLU A CA 1
ATOM 2021 C C . GLU A 1 258 ? 24.605 9.608 -2.351 1.00 86.00 258 GLU A C 1
ATOM 2023 O O . GLU A 1 258 ? 24.271 10.689 -2.834 1.00 86.00 258 GLU A O 1
ATOM 2028 N N . ALA A 1 259 ? 23.760 8.933 -1.565 1.00 87.25 259 ALA A N 1
ATOM 2029 C CA . ALA A 1 259 ? 22.445 9.469 -1.228 1.00 87.25 259 ALA A CA 1
ATOM 2030 C C . ALA A 1 259 ? 22.534 10.754 -0.393 1.00 87.25 259 ALA A C 1
ATOM 2032 O O . ALA A 1 259 ? 21.703 11.646 -0.571 1.00 87.25 259 ALA A O 1
ATOM 2033 N N . LEU A 1 260 ? 23.521 10.859 0.501 1.00 90.81 260 LEU A N 1
ATOM 2034 C CA . LEU A 1 260 ? 23.763 12.063 1.291 1.00 90.81 260 LEU A CA 1
ATOM 2035 C C . LEU A 1 260 ? 24.273 13.203 0.406 1.00 90.81 260 LEU A C 1
ATOM 2037 O O . LEU A 1 260 ? 23.759 14.315 0.516 1.00 90.81 260 LEU A O 1
ATOM 2041 N N . TYR A 1 261 ? 25.185 12.911 -0.526 1.00 91.44 261 TYR A N 1
ATOM 2042 C CA . TYR A 1 261 ? 25.638 13.867 -1.536 1.00 91.44 261 TYR A CA 1
ATOM 2043 C C . TYR A 1 261 ? 24.462 14.416 -2.363 1.00 91.44 261 TYR A C 1
ATOM 2045 O O . TYR A 1 261 ? 24.245 15.629 -2.389 1.00 91.44 261 TYR A O 1
ATOM 2053 N N . ILE A 1 262 ? 23.615 13.539 -2.919 1.00 88.81 262 ILE A N 1
ATOM 2054 C CA . ILE A 1 262 ? 22.427 13.931 -3.700 1.00 88.81 262 ILE A CA 1
ATOM 2055 C C . ILE A 1 262 ? 21.456 14.795 -2.884 1.00 88.81 262 ILE A C 1
ATOM 2057 O O . ILE A 1 262 ? 20.854 15.708 -3.437 1.00 88.81 262 ILE A O 1
ATOM 2061 N N . VAL A 1 263 ? 21.244 14.496 -1.597 1.00 90.81 263 VAL A N 1
ATOM 2062 C CA . VAL A 1 263 ? 20.325 15.271 -0.740 1.00 90.81 263 VAL A CA 1
ATOM 2063 C C . VAL A 1 263 ? 20.936 16.607 -0.305 1.00 90.81 263 VAL A C 1
ATOM 2065 O O . VAL A 1 263 ? 20.193 17.557 -0.067 1.00 90.81 263 VAL A O 1
ATOM 2068 N N . SER A 1 264 ? 22.265 16.691 -0.207 1.00 90.94 264 SER A N 1
ATOM 2069 C CA . SER A 1 264 ? 22.973 17.915 0.183 1.00 90.94 264 SER A CA 1
ATOM 2070 C C . SER A 1 264 ? 23.003 18.979 -0.918 1.00 90.94 264 SER A C 1
ATOM 2072 O O . SER A 1 264 ? 22.980 20.171 -0.615 1.00 90.94 264 SER A O 1
ATOM 2074 N N . ASP A 1 265 ? 22.991 18.567 -2.188 1.00 91.94 265 ASP A N 1
ATOM 2075 C CA . ASP A 1 265 ? 22.904 19.469 -3.334 1.00 91.94 265 ASP A CA 1
ATOM 2076 C C . ASP A 1 265 ? 21.439 19.630 -3.769 1.00 91.94 265 ASP A C 1
ATOM 2078 O O . ASP A 1 265 ? 20.798 18.692 -4.246 1.00 91.94 265 ASP A O 1
ATOM 2082 N N . ALA A 1 266 ? 20.895 20.843 -3.636 1.00 87.62 266 ALA A N 1
ATOM 2083 C CA . ALA A 1 266 ? 19.497 21.114 -3.959 1.00 87.62 266 ALA A CA 1
ATOM 2084 C C . ALA A 1 266 ? 19.150 20.791 -5.424 1.00 87.62 266 ALA A C 1
ATOM 2086 O O . ALA A 1 266 ? 18.069 20.270 -5.699 1.00 87.62 266 ALA A O 1
ATOM 2087 N N . LYS A 1 267 ? 20.053 21.063 -6.372 1.00 86.12 267 LYS A N 1
ATOM 2088 C CA . LYS A 1 267 ? 19.817 20.816 -7.799 1.00 86.12 267 LYS A CA 1
ATOM 2089 C C . LYS A 1 267 ? 19.774 19.317 -8.079 1.00 86.12 267 LYS A C 1
ATOM 2091 O O . LYS A 1 267 ? 18.853 18.860 -8.760 1.00 86.12 267 LYS A O 1
ATOM 2096 N N . LEU A 1 268 ? 20.718 18.550 -7.528 1.00 85.19 268 LEU A N 1
ATOM 2097 C CA . LEU A 1 268 ? 20.724 17.089 -7.643 1.00 85.19 268 LEU A CA 1
ATOM 2098 C C . LEU A 1 268 ? 19.506 16.472 -6.956 1.00 85.19 268 LEU A C 1
ATOM 2100 O O . LEU A 1 268 ? 18.859 15.599 -7.540 1.00 85.19 268 LEU A O 1
ATOM 2104 N N . PHE A 1 269 ? 19.142 16.960 -5.770 1.00 86.88 269 PHE A N 1
ATOM 2105 C CA . PHE A 1 269 ? 17.944 16.539 -5.055 1.00 86.88 269 PHE A CA 1
ATOM 2106 C C . PHE A 1 269 ? 16.689 16.747 -5.906 1.00 86.88 269 PHE A C 1
ATOM 2108 O O . PHE A 1 269 ? 15.951 15.789 -6.142 1.00 86.88 269 PHE A O 1
ATOM 2115 N N . PHE A 1 270 ? 16.460 17.964 -6.415 1.00 83.44 270 PHE A N 1
ATOM 2116 C CA . PHE A 1 270 ? 15.282 18.273 -7.227 1.00 83.44 270 PHE A CA 1
ATOM 2117 C C . PHE A 1 270 ? 15.254 17.466 -8.526 1.00 83.44 270 PHE A C 1
ATOM 2119 O O . PHE A 1 270 ? 14.220 16.879 -8.843 1.00 83.44 270 PHE A O 1
ATOM 2126 N N . ALA A 1 271 ? 16.376 17.351 -9.241 1.00 81.69 271 ALA A N 1
ATOM 2127 C CA . ALA A 1 271 ? 16.451 16.552 -10.462 1.00 81.69 271 ALA A CA 1
ATOM 2128 C C . ALA A 1 271 ? 16.140 15.070 -10.191 1.00 81.69 271 ALA A C 1
ATOM 2130 O O . ALA A 1 271 ? 15.297 14.463 -10.855 1.00 81.69 271 ALA A O 1
ATOM 2131 N N . ALA A 1 272 ? 16.763 14.487 -9.164 1.00 81.44 272 ALA A N 1
ATOM 2132 C CA . ALA A 1 272 ? 16.566 13.091 -8.795 1.00 81.44 272 ALA A CA 1
ATOM 2133 C C . ALA A 1 272 ? 15.161 12.813 -8.232 1.00 81.44 272 ALA A C 1
ATOM 2135 O O . ALA A 1 272 ? 14.629 11.711 -8.424 1.00 81.44 272 ALA A O 1
ATOM 2136 N N . PHE A 1 273 ? 14.560 13.787 -7.545 1.00 82.69 273 PHE A N 1
ATOM 2137 C CA . PHE A 1 273 ? 13.178 13.740 -7.079 1.00 82.69 273 PHE A CA 1
ATOM 2138 C C . PHE A 1 273 ? 12.207 13.762 -8.258 1.00 82.69 273 PHE A C 1
ATOM 2140 O O . PHE A 1 273 ? 11.408 12.835 -8.389 1.00 82.69 273 PHE A O 1
ATOM 2147 N N . LEU A 1 274 ? 12.323 14.746 -9.155 1.00 81.06 274 LEU A N 1
ATOM 2148 C CA . LEU A 1 274 ? 11.468 14.882 -10.337 1.00 81.06 274 LEU A CA 1
ATOM 2149 C C . LEU A 1 274 ? 11.554 13.656 -11.247 1.00 81.06 274 LEU A C 1
ATOM 2151 O O . LEU A 1 274 ? 10.521 13.114 -11.640 1.00 81.06 274 LEU A O 1
ATOM 2155 N N . HIS A 1 275 ? 12.762 13.152 -11.507 1.00 78.56 275 HIS A N 1
ATOM 2156 C CA . HIS A 1 275 ? 12.963 11.942 -12.304 1.00 78.56 275 HIS A CA 1
ATOM 2157 C C . HIS A 1 275 ? 12.206 10.746 -11.713 1.00 78.56 275 HIS A C 1
ATOM 2159 O O . HIS A 1 275 ? 11.543 9.996 -12.427 1.00 78.56 275 HIS A O 1
ATOM 2165 N N . ARG A 1 276 ? 12.269 10.556 -10.388 1.00 76.69 276 ARG A N 1
ATOM 2166 C CA . ARG A 1 276 ? 11.613 9.417 -9.734 1.00 76.69 276 ARG A CA 1
ATOM 2167 C C . ARG A 1 276 ? 10.105 9.591 -9.608 1.00 76.69 276 ARG A C 1
ATOM 2169 O O . ARG A 1 276 ? 9.370 8.611 -9.705 1.00 76.69 276 ARG A O 1
ATOM 2176 N N . TYR A 1 277 ? 9.660 10.816 -9.374 1.00 78.88 277 TYR A N 1
ATOM 2177 C CA . TYR A 1 277 ? 8.253 11.147 -9.201 1.00 78.88 277 TYR A CA 1
ATOM 2178 C C . TYR A 1 277 ? 7.458 10.991 -10.503 1.00 78.88 277 TYR A C 1
ATOM 2180 O O . TYR A 1 277 ? 6.277 10.653 -10.480 1.00 78.88 277 TYR A O 1
ATOM 2188 N N . SER A 1 278 ? 8.133 11.135 -11.640 1.00 79.12 278 SER A N 1
ATOM 2189 C CA . SER A 1 278 ? 7.487 11.154 -12.950 1.00 79.12 278 SER A CA 1
ATOM 2190 C C . SER A 1 278 ? 7.376 9.800 -13.645 1.00 79.12 278 SER A C 1
ATOM 2192 O O . SER A 1 278 ? 6.700 9.669 -14.665 1.00 79.12 278 SER A O 1
ATOM 2194 N N . TYR A 1 279 ? 7.984 8.765 -13.070 1.00 79.12 279 TYR A N 1
ATOM 2195 C CA . TYR A 1 279 ? 7.966 7.419 -13.631 1.00 79.12 279 TYR A CA 1
ATOM 2196 C C . TYR A 1 279 ? 6.563 6.833 -13.804 1.00 79.12 279 TYR A C 1
ATOM 2198 O O . TYR A 1 279 ? 6.319 6.134 -14.782 1.00 79.12 279 TYR A O 1
ATOM 2206 N N . ALA A 1 280 ? 5.638 7.112 -12.882 1.00 81.50 280 ALA A N 1
ATOM 2207 C CA . ALA A 1 280 ? 4.275 6.588 -12.957 1.00 81.50 280 ALA A CA 1
ATOM 2208 C C . ALA A 1 280 ? 3.521 7.137 -14.179 1.00 81.50 280 ALA A C 1
ATOM 2210 O O . ALA A 1 280 ? 2.883 6.376 -14.911 1.00 81.50 280 ALA A O 1
ATOM 2211 N N . LEU A 1 281 ? 3.639 8.447 -14.417 1.00 83.50 281 LEU A N 1
ATOM 2212 C CA . LEU A 1 281 ? 3.062 9.124 -15.573 1.00 83.50 281 LEU A CA 1
ATOM 2213 C C . LEU A 1 281 ? 3.698 8.629 -16.875 1.00 83.50 281 LEU A C 1
ATOM 2215 O O . LEU A 1 281 ? 2.977 8.220 -17.779 1.00 83.50 281 LEU A O 1
ATOM 2219 N N . TYR A 1 282 ? 5.031 8.604 -16.936 1.00 81.75 282 TYR A N 1
ATOM 2220 C CA . TYR A 1 282 ? 5.775 8.129 -18.102 1.00 81.75 282 TYR A CA 1
ATOM 2221 C C . TYR A 1 282 ? 5.447 6.676 -18.457 1.00 81.75 282 TYR A C 1
ATOM 2223 O O . TYR A 1 282 ? 5.090 6.388 -19.593 1.00 81.75 282 TYR A O 1
ATOM 2231 N N . SER A 1 283 ? 5.477 5.771 -17.473 1.00 79.62 283 SER A N 1
ATOM 2232 C CA . SER A 1 283 ? 5.142 4.359 -17.677 1.00 79.62 283 SER A CA 1
ATOM 2233 C C . SER A 1 283 ? 3.717 4.186 -18.199 1.00 79.62 283 SER A C 1
ATOM 2235 O O . SER A 1 283 ? 3.486 3.375 -19.089 1.00 79.62 283 SER A O 1
ATOM 2237 N N . THR A 1 284 ? 2.765 4.970 -17.691 1.00 83.50 284 THR A N 1
ATOM 2238 C CA . THR A 1 284 ? 1.370 4.900 -18.148 1.00 83.50 284 THR A CA 1
ATOM 2239 C C . THR A 1 284 ? 1.225 5.433 -19.571 1.00 83.50 284 THR A C 1
ATOM 2241 O O . THR A 1 284 ? 0.546 4.804 -20.373 1.00 83.50 284 THR A O 1
ATOM 2244 N N . ALA A 1 285 ? 1.891 6.543 -19.901 1.00 85.44 285 ALA A N 1
ATOM 2245 C CA . ALA A 1 285 ? 1.896 7.108 -21.249 1.00 85.44 285 ALA A CA 1
ATOM 2246 C C . ALA A 1 285 ? 2.466 6.121 -22.275 1.00 85.44 285 ALA A C 1
ATOM 2248 O O . ALA A 1 285 ? 1.779 5.780 -23.233 1.00 85.44 285 ALA A O 1
ATOM 2249 N N . ALA A 1 286 ? 3.655 5.577 -22.004 1.00 81.19 286 ALA A N 1
ATOM 2250 C CA . ALA A 1 286 ? 4.296 4.587 -22.867 1.00 81.19 286 ALA A CA 1
ATOM 2251 C C . ALA A 1 286 ? 3.435 3.324 -23.049 1.00 81.19 286 ALA A C 1
ATOM 2253 O O . ALA A 1 286 ? 3.377 2.755 -24.132 1.00 81.19 286 ALA A O 1
ATOM 2254 N N . ASN A 1 287 ? 2.717 2.884 -22.010 1.00 80.38 287 ASN A N 1
ATOM 2255 C CA . ASN A 1 287 ? 1.819 1.733 -22.122 1.00 80.38 287 ASN A CA 1
ATOM 2256 C C . ASN A 1 287 ? 0.591 1.999 -22.995 1.00 80.38 287 ASN A C 1
ATOM 2258 O O . ASN A 1 287 ? 0.134 1.096 -23.690 1.00 80.38 287 ASN A O 1
ATOM 2262 N N . ILE A 1 288 ? 0.038 3.207 -22.953 1.00 84.69 288 ILE A N 1
ATOM 2263 C CA . ILE A 1 288 ? -1.101 3.536 -23.809 1.00 84.69 288 ILE A CA 1
ATOM 2264 C C . ILE A 1 288 ? -0.655 3.652 -25.266 1.00 84.69 288 ILE A C 1
ATOM 2266 O O . ILE A 1 288 ? -1.380 3.236 -26.160 1.00 84.69 288 ILE A O 1
ATOM 2270 N N . GLU A 1 289 ? 0.529 4.196 -25.513 1.00 83.31 289 GLU A N 1
ATOM 2271 C CA . GLU A 1 289 ? 1.039 4.337 -26.874 1.00 83.31 289 GLU A CA 1
ATOM 2272 C C . GLU A 1 289 ? 1.387 2.974 -27.490 1.00 83.31 289 GLU A C 1
ATOM 2274 O O . GLU A 1 289 ? 0.915 2.651 -28.576 1.00 83.31 289 GLU A O 1
ATOM 2279 N N . GLU A 1 290 ? 2.105 2.129 -26.746 1.00 79.25 290 GLU A N 1
ATOM 2280 C CA . GLU A 1 290 ? 2.676 0.889 -27.289 1.00 79.25 290 GLU A CA 1
ATOM 2281 C C . GLU A 1 290 ? 1.826 -0.365 -27.024 1.00 79.25 290 GLU A C 1
ATOM 2283 O O . GLU A 1 290 ? 1.908 -1.353 -27.752 1.00 79.25 290 GLU A O 1
ATOM 2288 N N . ASN A 1 291 ? 1.016 -0.383 -25.958 1.00 78.56 291 ASN A N 1
ATOM 2289 C CA . ASN A 1 291 ? 0.412 -1.618 -25.436 1.00 78.56 291 ASN A CA 1
ATOM 2290 C C . ASN A 1 291 ? -1.112 -1.575 -25.258 1.00 78.56 291 ASN A C 1
ATOM 2292 O O . ASN A 1 291 ? -1.686 -2.531 -24.731 1.00 78.56 291 ASN A O 1
ATOM 2296 N N . PHE A 1 292 ? -1.806 -0.531 -25.719 1.00 82.25 292 PHE A N 1
ATOM 2297 C CA . PHE A 1 292 ? -3.244 -0.377 -25.455 1.00 82.25 292 PHE A CA 1
ATOM 2298 C C . PHE A 1 292 ? -4.104 -1.539 -25.965 1.00 82.25 292 PHE A C 1
ATOM 2300 O O . PHE A 1 292 ? -5.061 -1.924 -25.304 1.00 82.25 292 PHE A O 1
ATOM 2307 N N . PHE A 1 293 ? -3.744 -2.176 -27.078 1.00 82.12 293 PHE A N 1
ATOM 2308 C CA . PHE A 1 293 ? -4.442 -3.371 -27.576 1.00 82.12 293 PHE A CA 1
ATOM 2309 C C . PHE A 1 293 ? -3.562 -4.629 -27.581 1.00 82.12 293 PHE A C 1
ATOM 2311 O O . PHE A 1 293 ? -3.860 -5.599 -28.277 1.00 82.12 293 PHE A O 1
ATOM 2318 N N . ASN A 1 294 ? -2.484 -4.646 -26.791 1.00 77.44 294 ASN A N 1
ATOM 2319 C CA . ASN A 1 294 ? -1.546 -5.762 -26.768 1.00 77.44 294 ASN A CA 1
ATOM 2320 C C . ASN A 1 294 ? -2.015 -6.883 -25.824 1.00 77.44 294 ASN A C 1
ATOM 2322 O O . ASN A 1 294 ? -1.726 -6.893 -24.628 1.00 77.44 294 ASN A O 1
ATOM 2326 N N . PHE A 1 295 ? -2.717 -7.873 -26.375 1.00 78.44 295 PHE A N 1
ATOM 2327 C CA . PHE A 1 295 ? -3.111 -9.079 -25.635 1.00 78.44 295 PHE A CA 1
ATOM 2328 C C . PHE A 1 295 ? -1.930 -10.014 -25.325 1.00 78.44 295 PHE A C 1
ATOM 2330 O O . PHE A 1 295 ? -1.997 -10.784 -24.366 1.00 78.44 295 PHE A O 1
ATOM 2337 N N . GLY A 1 296 ? -0.848 -9.949 -26.110 1.00 80.44 296 GLY A N 1
ATOM 2338 C CA . GLY A 1 296 ? 0.347 -10.773 -25.923 1.00 80.44 296 GLY A CA 1
ATOM 2339 C C . GLY A 1 296 ? 1.070 -10.459 -24.615 1.00 80.44 296 GLY A C 1
ATOM 2340 O O . GLY A 1 296 ? 1.468 -11.379 -23.902 1.00 80.44 296 GLY A O 1
ATOM 2341 N N . LEU A 1 297 ? 1.137 -9.176 -24.242 1.00 78.38 297 LEU A N 1
ATOM 2342 C CA . LEU A 1 297 ? 1.752 -8.733 -22.988 1.00 78.38 297 LEU A CA 1
ATOM 2343 C C . LEU A 1 297 ? 1.091 -9.379 -21.760 1.00 78.38 297 LEU A C 1
ATOM 2345 O O . LEU A 1 297 ? 1.781 -9.784 -20.826 1.00 78.38 297 LEU A O 1
ATOM 2349 N N . ALA A 1 298 ? -0.234 -9.543 -21.778 1.00 79.44 298 ALA A N 1
ATOM 2350 C CA . ALA A 1 298 ? -0.965 -10.191 -20.693 1.00 79.44 298 ALA A CA 1
ATOM 2351 C C . ALA A 1 298 ? -0.632 -11.684 -20.559 1.00 79.44 298 ALA A C 1
ATOM 2353 O O . ALA A 1 298 ? -0.512 -12.200 -19.448 1.00 79.44 298 ALA A O 1
ATOM 2354 N N . LEU A 1 299 ? -0.449 -12.387 -21.681 1.00 82.50 299 LEU A N 1
ATOM 2355 C CA . LEU A 1 299 ? -0.039 -13.793 -21.669 1.00 82.50 299 LEU A CA 1
ATOM 2356 C C . LEU A 1 299 ? 1.399 -13.952 -21.169 1.00 82.50 299 LEU A C 1
ATOM 2358 O O . LEU A 1 299 ? 1.659 -14.845 -20.365 1.00 82.50 299 LEU A O 1
ATOM 2362 N N . SER A 1 300 ? 2.314 -13.077 -21.594 1.00 81.38 300 SER A N 1
ATOM 2363 C CA . SER A 1 300 ? 3.690 -13.046 -21.081 1.00 81.38 300 SER A CA 1
ATOM 2364 C C . SER A 1 300 ? 3.717 -12.769 -19.578 1.00 81.38 300 SER A C 1
ATOM 2366 O O . SER A 1 300 ? 4.382 -13.482 -18.831 1.00 81.38 300 SER A O 1
ATOM 2368 N N . ALA A 1 301 ? 2.912 -11.812 -19.112 1.00 81.12 301 ALA A N 1
ATOM 2369 C CA . ALA A 1 301 ? 2.748 -11.531 -17.692 1.00 81.12 301 ALA A CA 1
ATOM 2370 C C . ALA A 1 301 ? 2.227 -12.758 -16.922 1.00 81.12 301 ALA A C 1
ATOM 2372 O O . ALA A 1 301 ? 2.787 -13.125 -15.896 1.00 81.12 301 ALA A O 1
ATOM 2373 N N . LEU A 1 302 ? 1.195 -13.447 -17.417 1.00 83.44 302 LEU A N 1
ATOM 2374 C CA . LEU A 1 302 ? 0.669 -14.652 -16.762 1.00 83.44 302 LEU A CA 1
ATOM 2375 C C . LEU A 1 302 ? 1.699 -15.788 -16.676 1.00 83.44 302 LEU A C 1
ATOM 2377 O O . LEU A 1 302 ? 1.783 -16.445 -15.637 1.00 83.44 302 LEU A O 1
ATOM 2381 N N . LYS A 1 303 ? 2.493 -16.002 -17.734 1.00 84.81 303 LYS A N 1
ATOM 2382 C CA . LYS A 1 303 ? 3.596 -16.977 -17.721 1.00 84.81 303 LYS A CA 1
ATOM 2383 C C . LYS A 1 303 ? 4.614 -16.643 -16.632 1.00 84.81 303 LYS A C 1
ATOM 2385 O O . LYS A 1 303 ? 5.019 -17.537 -15.893 1.00 84.81 303 LYS A O 1
ATOM 2390 N N . GLU A 1 304 ? 4.940 -15.365 -16.473 1.00 83.81 304 GLU A N 1
ATOM 2391 C CA . GLU A 1 304 ? 5.875 -14.922 -15.442 1.00 83.81 304 GLU A CA 1
ATOM 2392 C C . GLU A 1 304 ? 5.310 -15.069 -14.021 1.00 83.81 304 GLU A C 1
ATOM 2394 O O . GLU A 1 304 ? 6.012 -15.466 -13.095 1.00 83.81 304 GLU A O 1
ATOM 2399 N N . VAL A 1 305 ? 4.011 -14.823 -13.812 1.00 83.44 305 VAL A N 1
ATOM 2400 C CA . VAL A 1 305 ? 3.386 -15.122 -12.508 1.00 83.44 305 VAL A CA 1
ATOM 2401 C C . VAL A 1 305 ? 3.519 -16.608 -12.175 1.00 83.44 305 VAL A C 1
ATOM 2403 O O . VAL A 1 305 ? 3.801 -16.955 -11.025 1.00 83.44 305 VAL A O 1
ATOM 2406 N N . ALA A 1 306 ? 3.318 -17.483 -13.164 1.00 86.31 306 ALA A N 1
ATOM 2407 C CA . ALA A 1 306 ? 3.419 -18.925 -12.979 1.00 86.31 306 ALA A CA 1
ATOM 2408 C C . ALA A 1 306 ? 4.857 -19.370 -12.659 1.00 86.31 306 ALA A C 1
ATOM 2410 O O . ALA A 1 306 ? 5.038 -20.148 -11.720 1.00 86.31 306 ALA A O 1
ATOM 2411 N N . SER A 1 307 ? 5.869 -18.838 -13.357 1.00 84.94 307 SER A N 1
ATOM 2412 C CA . SER A 1 307 ? 7.285 -19.138 -13.084 1.00 84.94 307 SER A CA 1
ATOM 2413 C C . SER A 1 307 ? 7.696 -18.685 -11.676 1.00 84.94 307 SER A C 1
ATOM 2415 O O . SER A 1 307 ? 8.260 -19.465 -10.906 1.00 84.94 307 SER A O 1
ATOM 2417 N N . ILE A 1 308 ? 7.313 -17.467 -11.271 1.00 82.38 308 ILE A N 1
ATOM 2418 C CA . ILE A 1 308 ? 7.551 -16.941 -9.918 1.00 82.38 308 ILE A CA 1
ATOM 2419 C C . ILE A 1 308 ? 6.854 -17.795 -8.860 1.00 82.38 308 ILE A C 1
ATOM 2421 O O . ILE A 1 308 ? 7.424 -18.057 -7.796 1.00 82.38 308 ILE A O 1
ATOM 2425 N N . PHE A 1 309 ? 5.610 -18.207 -9.109 1.00 84.94 309 PHE A N 1
ATOM 2426 C CA . PHE A 1 309 ? 4.878 -19.076 -8.192 1.00 84.94 309 PHE A CA 1
ATOM 2427 C C . PHE A 1 309 ? 5.589 -20.416 -8.010 1.00 84.94 309 PHE A C 1
ATOM 2429 O O . PHE A 1 309 ? 5.825 -20.812 -6.869 1.00 84.94 309 PHE A O 1
ATOM 2436 N N . GLN A 1 310 ? 5.979 -21.066 -9.108 1.00 85.62 310 GLN A N 1
ATOM 2437 C CA . GLN A 1 310 ? 6.715 -22.327 -9.077 1.00 85.62 310 GLN A CA 1
ATOM 2438 C C . GLN A 1 310 ? 8.025 -22.185 -8.295 1.00 85.62 310 GLN A C 1
ATOM 2440 O O . GLN A 1 310 ? 8.261 -22.956 -7.365 1.00 85.62 310 GLN A O 1
ATOM 2445 N N . PHE A 1 311 ? 8.826 -21.158 -8.596 1.00 83.12 311 PHE A N 1
ATOM 2446 C CA . PHE A 1 311 ? 10.085 -20.893 -7.900 1.00 83.12 311 PHE A CA 1
ATOM 2447 C C . PHE A 1 311 ? 9.892 -20.696 -6.392 1.00 83.12 311 PHE A C 1
ATOM 2449 O O . PHE A 1 311 ? 10.588 -21.320 -5.588 1.00 83.12 311 PHE A O 1
ATOM 2456 N N . ARG A 1 312 ? 8.923 -19.864 -5.981 1.00 77.62 312 ARG A N 1
ATOM 2457 C CA . ARG A 1 312 ? 8.641 -19.614 -4.556 1.00 77.62 312 ARG A CA 1
ATOM 2458 C C . ARG A 1 312 ? 8.106 -20.854 -3.851 1.00 77.62 312 ARG A C 1
ATOM 2460 O O . ARG A 1 312 ? 8.481 -21.093 -2.707 1.00 77.62 312 ARG A O 1
ATOM 2467 N N . LEU A 1 313 ? 7.249 -21.631 -4.513 1.00 82.94 313 LEU A N 1
ATOM 2468 C CA . LEU A 1 313 ? 6.714 -22.870 -3.959 1.00 82.94 313 LEU A CA 1
ATOM 2469 C C . LEU A 1 313 ? 7.836 -23.878 -3.723 1.00 82.94 313 LEU A C 1
ATOM 2471 O O . LEU A 1 313 ? 7.938 -24.401 -2.620 1.00 82.94 313 LEU A O 1
ATOM 2475 N N . TYR A 1 314 ? 8.694 -24.100 -4.721 1.00 81.50 314 TYR A N 1
ATOM 2476 C CA . TYR A 1 314 ? 9.802 -25.054 -4.641 1.00 81.50 314 TYR A CA 1
ATOM 2477 C C . TYR A 1 314 ? 10.816 -24.622 -3.582 1.00 81.50 314 TYR A C 1
ATOM 2479 O O . TYR A 1 314 ? 11.173 -25.426 -2.724 1.00 81.50 314 TYR A O 1
ATOM 2487 N N . SER A 1 315 ? 11.160 -23.331 -3.544 1.00 73.94 315 SER A N 1
ATOM 2488 C CA . SER A 1 315 ? 12.017 -22.763 -2.498 1.00 73.94 315 SER A CA 1
ATOM 2489 C C . SER A 1 315 ? 11.443 -22.984 -1.093 1.00 73.94 315 SER A C 1
ATOM 2491 O O . SER A 1 315 ? 12.184 -23.293 -0.164 1.00 73.94 315 SER A O 1
ATOM 2493 N N . ALA A 1 316 ? 10.121 -22.861 -0.920 1.00 72.25 316 ALA A N 1
ATOM 2494 C CA . ALA A 1 316 ? 9.468 -23.045 0.376 1.00 72.25 316 ALA A CA 1
ATOM 2495 C C . ALA A 1 316 ? 9.485 -24.503 0.870 1.00 72.25 316 ALA A C 1
ATOM 2497 O O . ALA A 1 316 ? 9.498 -24.731 2.078 1.00 72.25 316 ALA A O 1
ATOM 2498 N N . ILE A 1 317 ? 9.494 -25.479 -0.042 1.00 81.62 317 ILE A N 1
ATOM 2499 C CA . ILE A 1 317 ? 9.563 -26.915 0.280 1.00 81.62 317 ILE A CA 1
ATOM 2500 C C . ILE A 1 317 ? 10.983 -27.494 0.165 1.00 81.62 317 ILE A C 1
ATOM 2502 O O . ILE A 1 317 ? 11.160 -28.699 0.317 1.00 81.62 317 ILE A O 1
ATOM 2506 N N . GLY A 1 318 ? 11.992 -26.652 -0.086 1.00 75.12 318 GLY A N 1
ATOM 2507 C CA . GLY A 1 318 ? 13.398 -27.056 -0.175 1.00 75.12 318 GLY A CA 1
ATOM 2508 C C . GLY A 1 318 ? 13.783 -27.777 -1.471 1.00 75.12 318 GLY A C 1
ATOM 2509 O O . GLY A 1 318 ? 14.808 -28.452 -1.504 1.00 75.12 318 GLY A O 1
ATOM 2510 N N . LEU A 1 319 ? 12.981 -27.656 -2.533 1.00 81.00 319 LEU A N 1
ATOM 2511 C CA . LEU A 1 319 ? 13.314 -28.180 -3.858 1.00 81.00 319 LEU A CA 1
ATOM 2512 C C . LEU A 1 319 ? 14.078 -27.140 -4.682 1.00 81.00 319 LEU A C 1
ATOM 2514 O O . LEU A 1 319 ? 13.811 -25.940 -4.601 1.00 81.00 319 LEU A O 1
ATOM 2518 N N . ALA A 1 320 ? 14.998 -27.615 -5.522 1.00 77.75 320 ALA A N 1
ATOM 2519 C CA . ALA A 1 320 ? 15.688 -26.770 -6.486 1.00 77.75 320 ALA A CA 1
ATOM 2520 C C . ALA A 1 320 ? 14.714 -26.314 -7.585 1.00 77.75 320 ALA A C 1
ATOM 2522 O O . ALA A 1 320 ? 14.013 -27.128 -8.187 1.00 77.75 320 ALA A O 1
ATOM 2523 N N . ALA A 1 321 ? 14.686 -25.012 -7.854 1.00 78.69 321 ALA A N 1
ATOM 2524 C CA . ALA A 1 321 ? 13.985 -24.412 -8.980 1.00 78.69 321 ALA A CA 1
ATOM 2525 C C . ALA A 1 321 ? 14.891 -23.387 -9.647 1.00 78.69 321 ALA A C 1
ATOM 2527 O O . ALA A 1 321 ? 15.634 -22.675 -8.967 1.00 78.69 321 ALA A O 1
ATOM 2528 N N . GLU A 1 322 ? 14.786 -23.285 -10.967 1.00 79.19 322 GLU A N 1
ATOM 2529 C CA . GLU A 1 322 ? 15.420 -22.202 -11.700 1.00 79.19 322 GLU A CA 1
ATOM 2530 C C . GLU A 1 322 ? 14.806 -20.868 -11.271 1.00 79.19 322 GLU A C 1
ATOM 2532 O O . GLU A 1 322 ? 13.584 -20.722 -11.145 1.00 79.19 322 GLU A O 1
ATOM 2537 N N . ARG A 1 323 ? 15.674 -19.900 -10.980 1.00 72.06 323 ARG A N 1
ATOM 2538 C CA . ARG A 1 323 ? 15.248 -18.567 -10.582 1.00 72.06 323 ARG A CA 1
ATOM 2539 C C . ARG A 1 323 ? 14.716 -17.842 -11.820 1.00 72.06 323 ARG A C 1
ATOM 2541 O O . ARG A 1 323 ? 15.473 -17.695 -12.774 1.00 72.06 323 ARG A O 1
ATOM 2548 N N . PRO A 1 324 ? 13.471 -17.336 -11.800 1.00 73.31 324 PRO A N 1
ATOM 2549 C CA . PRO A 1 324 ? 12.959 -16.554 -12.913 1.00 73.31 324 PRO A CA 1
ATOM 2550 C C . PRO A 1 324 ? 13.765 -15.262 -13.053 1.00 73.31 324 PRO A C 1
ATOM 2552 O O . PRO A 1 324 ? 14.161 -14.653 -12.050 1.00 73.31 324 PRO A O 1
ATOM 2555 N N . GLU A 1 325 ? 13.964 -14.820 -14.294 1.00 65.81 325 GLU A N 1
ATOM 2556 C CA . GLU A 1 325 ? 14.626 -13.547 -14.596 1.00 65.81 325 GLU A CA 1
ATOM 2557 C C . GLU A 1 325 ? 13.905 -12.375 -13.913 1.00 65.81 325 GLU A C 1
ATOM 2559 O O . GLU A 1 325 ? 14.531 -11.415 -13.452 1.00 65.81 325 GLU A O 1
ATOM 2564 N N . LEU A 1 326 ? 12.575 -12.464 -13.778 1.00 66.38 326 LEU A N 1
ATOM 2565 C CA . LEU A 1 326 ? 11.749 -11.419 -13.195 1.00 66.38 326 LEU A CA 1
ATOM 2566 C C . LEU A 1 326 ? 11.214 -11.874 -11.832 1.00 66.38 326 LEU A C 1
ATOM 2568 O O . LEU A 1 326 ? 10.405 -12.781 -11.706 1.00 66.38 326 LEU A O 1
ATOM 2572 N N . GLY A 1 327 ? 11.617 -11.190 -10.757 1.00 62.62 327 GLY A N 1
ATOM 2573 C CA . GLY A 1 327 ? 11.137 -11.518 -9.404 1.00 62.62 327 GLY A CA 1
ATOM 2574 C C . GLY A 1 327 ? 9.696 -11.065 -9.101 1.00 62.62 327 GLY A C 1
ATOM 2575 O O . GLY A 1 327 ? 9.103 -11.503 -8.108 1.00 62.62 327 GLY A O 1
ATOM 2576 N N . SER A 1 328 ? 9.155 -10.140 -9.903 1.00 66.50 328 SER A N 1
ATOM 2577 C CA . SER A 1 328 ? 7.764 -9.663 -9.875 1.00 66.50 328 SER A CA 1
ATOM 2578 C C . SER A 1 328 ? 7.484 -8.766 -11.083 1.00 66.50 328 SER A C 1
ATOM 2580 O O . SER A 1 328 ? 8.318 -7.945 -11.473 1.00 66.50 328 SER A O 1
ATOM 2582 N N . ILE A 1 329 ? 6.260 -8.849 -11.595 1.00 69.56 329 ILE A N 1
ATOM 2583 C CA . ILE A 1 329 ? 5.729 -7.987 -12.662 1.00 69.56 329 ILE A CA 1
ATOM 2584 C C . ILE A 1 329 ? 5.480 -6.556 -12.140 1.00 69.56 329 ILE A C 1
ATOM 2586 O O . ILE A 1 329 ? 5.503 -5.596 -12.903 1.00 69.56 329 ILE A O 1
ATOM 2590 N N . ALA A 1 330 ? 5.328 -6.392 -10.818 1.00 58.59 330 ALA A N 1
ATOM 2591 C CA . ALA A 1 330 ? 4.999 -5.130 -10.145 1.00 58.59 330 ALA A CA 1
ATOM 2592 C C . ALA A 1 330 ? 6.126 -4.095 -10.111 1.00 58.59 330 ALA A C 1
ATOM 2594 O O . ALA A 1 330 ? 5.879 -2.920 -9.859 1.00 58.59 330 ALA A O 1
ATOM 2595 N N . ARG A 1 331 ? 7.395 -4.510 -10.234 1.00 52.94 331 ARG A N 1
ATOM 2596 C CA . ARG A 1 331 ? 8.501 -3.628 -9.829 1.00 52.94 331 ARG A CA 1
ATOM 2597 C C . ARG A 1 331 ? 9.457 -3.188 -10.902 1.00 52.94 331 ARG A C 1
ATOM 2599 O O . ARG A 1 331 ? 9.901 -2.050 -10.788 1.00 52.94 331 ARG A O 1
ATOM 2606 N N . MET A 1 332 ? 9.815 -4.017 -11.873 1.00 48.59 332 MET A N 1
ATOM 2607 C CA . MET A 1 332 ? 10.930 -3.621 -12.736 1.00 48.59 332 MET A CA 1
ATOM 2608 C C . MET A 1 332 ? 10.872 -4.072 -14.179 1.00 48.59 332 MET A C 1
ATOM 2610 O O . MET A 1 332 ? 11.704 -3.615 -14.945 1.00 48.59 332 MET A O 1
ATOM 2614 N N . ASN A 1 333 ? 9.881 -4.846 -14.602 1.00 51.34 333 ASN A N 1
ATOM 2615 C CA . ASN A 1 333 ? 10.020 -5.540 -15.873 1.00 51.34 333 ASN A CA 1
ATOM 2616 C C . ASN A 1 333 ? 8.911 -5.221 -16.864 1.00 51.34 333 ASN A C 1
ATOM 2618 O O . ASN A 1 333 ? 8.612 -6.053 -17.699 1.00 51.34 333 ASN A O 1
ATOM 2622 N N . PHE A 1 334 ? 8.352 -4.006 -16.826 1.00 50.38 334 PHE A N 1
ATOM 2623 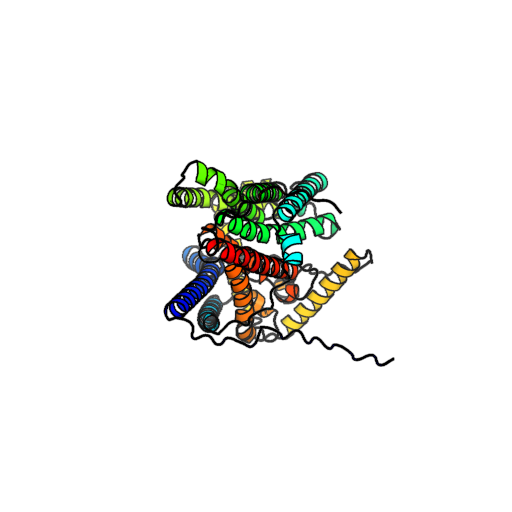C CA . PHE A 1 334 ? 7.587 -3.495 -17.967 1.00 50.38 334 PHE A CA 1
ATOM 2624 C C . PHE A 1 334 ? 8.452 -3.545 -19.231 1.00 50.38 334 PHE A C 1
ATOM 2626 O O . PHE A 1 334 ? 8.125 -4.275 -20.149 1.00 50.38 334 PHE A O 1
ATOM 2633 N N . PHE A 1 335 ? 9.608 -2.876 -19.211 1.00 54.44 335 PHE A N 1
ATOM 2634 C CA . PHE A 1 335 ? 10.547 -2.805 -20.335 1.00 54.44 335 PHE A CA 1
ATOM 2635 C C . PHE A 1 335 ? 11.193 -4.145 -20.699 1.00 54.44 335 PHE A C 1
ATOM 2637 O O . PHE A 1 335 ? 11.458 -4.415 -21.867 1.00 54.44 335 PHE A O 1
ATOM 2644 N N . VAL A 1 336 ? 11.378 -5.021 -19.709 1.00 54.16 336 VAL A N 1
ATOM 2645 C CA . VAL A 1 336 ? 11.898 -6.372 -19.948 1.00 54.16 336 VAL A CA 1
ATOM 2646 C C . VAL A 1 336 ? 10.822 -7.278 -20.559 1.00 54.16 336 VAL A C 1
ATOM 2648 O O . VAL A 1 336 ? 11.096 -7.928 -21.560 1.00 54.16 336 VAL A O 1
ATOM 2651 N N . LEU A 1 337 ? 9.583 -7.264 -20.042 1.00 49.22 337 LEU A N 1
ATOM 2652 C CA . LEU A 1 337 ? 8.452 -8.022 -20.608 1.00 49.22 337 LEU A CA 1
ATOM 2653 C C . LEU A 1 337 ? 7.978 -7.466 -21.954 1.00 49.22 337 LEU A C 1
ATOM 2655 O O . LEU A 1 337 ? 7.428 -8.211 -22.760 1.00 49.22 337 LEU A O 1
ATOM 2659 N N . SER A 1 338 ? 8.146 -6.164 -22.185 1.00 54.38 338 SER A N 1
ATOM 2660 C CA . SER A 1 338 ? 7.740 -5.487 -23.415 1.00 54.38 338 SER A CA 1
ATOM 2661 C C . SER A 1 338 ? 8.873 -5.366 -24.440 1.00 54.38 338 SER A C 1
ATOM 2663 O O . SER A 1 338 ? 8.640 -4.795 -25.494 1.00 54.38 338 SER A O 1
ATOM 2665 N N . HIS A 1 339 ? 10.085 -5.858 -24.149 1.00 56.62 339 HIS A N 1
ATOM 2666 C CA . HIS A 1 339 ? 11.300 -5.746 -24.982 1.00 56.62 339 HIS A CA 1
ATOM 2667 C C . HIS A 1 339 ? 11.745 -4.318 -25.373 1.00 56.62 339 HIS A C 1
ATOM 2669 O O . HIS A 1 339 ? 12.671 -4.157 -26.166 1.00 56.62 339 HIS A O 1
ATOM 2675 N N . PHE A 1 340 ? 11.149 -3.270 -24.806 1.00 54.09 340 PHE A N 1
ATOM 2676 C CA . PHE A 1 340 ? 11.492 -1.880 -25.114 1.00 54.09 340 PHE A CA 1
ATOM 2677 C C . PHE A 1 340 ? 12.496 -1.366 -24.072 1.00 54.09 340 PHE A C 1
ATOM 2679 O O . PHE A 1 340 ? 12.260 -1.537 -22.889 1.00 54.09 340 PHE A O 1
ATOM 2686 N N . TYR A 1 341 ? 13.607 -0.734 -24.464 1.00 53.31 341 TYR A N 1
ATOM 2687 C CA . TYR A 1 341 ? 14.550 -0.056 -23.543 1.00 53.31 341 TYR A CA 1
ATOM 2688 C C . TYR A 1 341 ? 15.100 -0.908 -22.377 1.00 53.31 341 TYR A C 1
ATOM 2690 O O . TYR A 1 341 ? 15.084 -0.481 -21.217 1.00 53.31 341 TYR A O 1
ATOM 2698 N N . GLN A 1 342 ? 15.626 -2.100 -22.684 1.00 51.69 342 GLN A N 1
ATOM 2699 C CA . GLN A 1 342 ? 16.185 -3.042 -21.699 1.00 51.69 342 GLN A CA 1
ATOM 2700 C C . GLN A 1 342 ? 17.294 -2.442 -20.812 1.00 51.69 342 GLN A C 1
ATOM 2702 O O . GLN A 1 342 ? 17.416 -2.839 -19.659 1.00 51.69 342 GLN A O 1
ATOM 2707 N N . ASP A 1 343 ? 18.025 -1.424 -21.274 1.00 41.75 343 ASP A N 1
ATOM 2708 C CA . ASP A 1 343 ? 19.128 -0.806 -20.516 1.00 41.75 343 ASP A CA 1
ATOM 2709 C C . ASP A 1 343 ? 18.671 0.097 -19.353 1.00 41.75 343 ASP A C 1
ATOM 2711 O O . ASP A 1 343 ? 19.492 0.622 -18.599 1.00 41.75 343 ASP A O 1
ATOM 2715 N N . ARG A 1 344 ? 17.359 0.329 -19.192 1.00 48.91 344 ARG A N 1
ATOM 2716 C CA . ARG A 1 344 ? 16.806 1.313 -18.239 1.00 48.91 344 ARG A CA 1
ATOM 2717 C C . ARG A 1 344 ? 15.739 0.704 -17.318 1.00 48.91 344 ARG A C 1
ATOM 2719 O O . ARG A 1 344 ? 14.658 1.261 -17.111 1.00 48.91 344 ARG A O 1
ATOM 2726 N N . ILE A 1 345 ? 16.068 -0.455 -16.745 1.00 49.28 345 ILE A N 1
ATOM 2727 C CA . ILE A 1 345 ? 15.240 -1.233 -15.807 1.00 49.28 345 ILE A CA 1
ATOM 2728 C C . ILE A 1 345 ? 15.058 -0.459 -14.486 1.00 49.28 345 ILE A C 1
ATOM 2730 O O . ILE A 1 345 ? 16.020 0.066 -13.924 1.00 49.28 345 ILE A O 1
ATOM 2734 N N . GLY A 1 346 ? 13.842 -0.399 -13.919 1.00 48.69 346 GLY A N 1
ATOM 2735 C CA . GLY A 1 346 ? 13.667 0.283 -12.620 1.00 48.69 346 GLY A CA 1
ATOM 2736 C C . GLY A 1 346 ? 12.280 0.778 -12.223 1.00 48.69 346 GLY A C 1
ATOM 2737 O O . GLY A 1 346 ? 12.140 1.318 -11.118 1.00 48.69 346 GLY A O 1
ATOM 2738 N N . VAL A 1 347 ? 11.289 0.661 -13.108 1.00 51.28 347 VAL A N 1
ATOM 2739 C CA . VAL A 1 347 ? 10.024 1.393 -12.992 1.00 51.28 347 VAL A CA 1
ATOM 2740 C C . VAL A 1 347 ? 8.869 0.449 -12.673 1.00 51.28 347 VAL A C 1
ATOM 2742 O O . VAL A 1 347 ? 8.589 -0.482 -13.423 1.00 51.28 347 VAL A O 1
ATOM 2745 N N . SER A 1 348 ? 8.195 0.713 -11.551 1.00 55.50 348 SER A N 1
ATOM 2746 C CA . SER A 1 348 ? 6.956 0.027 -11.186 1.00 55.50 348 SER A CA 1
ATOM 2747 C C . SER A 1 348 ? 5.813 0.589 -12.040 1.00 55.50 348 SER A C 1
ATOM 2749 O O . SER A 1 348 ? 5.653 1.818 -12.079 1.00 55.50 348 SER A O 1
ATOM 2751 N N . PRO A 1 349 ? 5.038 -0.262 -12.740 1.00 57.28 349 PRO A N 1
ATOM 2752 C CA . PRO A 1 349 ? 3.767 0.148 -13.313 1.00 57.28 349 PRO A CA 1
ATOM 2753 C C . PRO A 1 349 ? 2.909 0.771 -12.213 1.00 57.28 349 PRO A C 1
ATOM 2755 O O . PRO A 1 349 ? 2.696 0.215 -11.143 1.00 57.28 349 PRO A O 1
ATOM 2758 N N . SER A 1 350 ? 2.402 1.968 -12.466 1.00 73.75 350 SER A N 1
ATOM 2759 C CA . SER A 1 350 ? 1.460 2.616 -11.560 1.00 73.75 350 SER A CA 1
ATOM 2760 C C . SER A 1 350 ? 0.201 1.73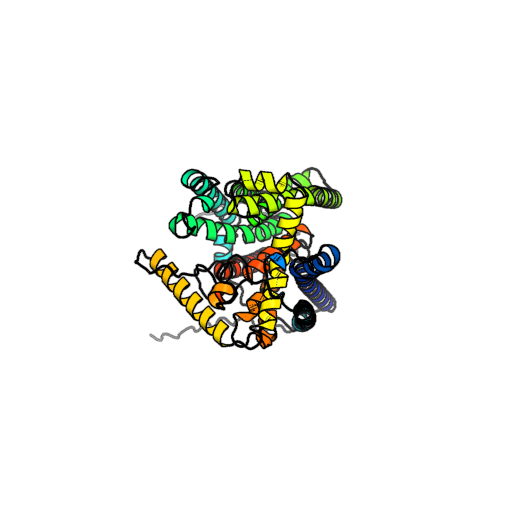9 -11.367 1.00 73.75 350 SER A C 1
ATOM 2762 O O . SER A 1 350 ? -0.038 0.798 -12.121 1.00 73.75 350 SER A O 1
ATOM 2764 N N . MET A 1 351 ? -0.664 2.041 -10.391 1.00 81.75 351 MET A N 1
ATOM 2765 C CA . MET A 1 351 ? -1.951 1.346 -10.225 1.00 81.75 351 MET A CA 1
ATOM 2766 C C . MET A 1 351 ? -2.742 1.288 -11.541 1.00 81.75 351 MET A C 1
ATOM 2768 O O . MET A 1 351 ? -3.263 0.229 -11.867 1.00 81.75 351 MET A O 1
ATOM 2772 N N . LEU A 1 352 ? -2.800 2.388 -12.308 1.00 84.06 352 LEU A N 1
ATOM 2773 C CA . LEU A 1 352 ? -3.475 2.418 -13.615 1.00 84.06 352 LEU A CA 1
ATOM 2774 C C . LEU A 1 352 ? -2.617 1.816 -14.732 1.00 84.06 352 LEU A C 1
ATOM 2776 O O . LEU A 1 352 ? -3.170 1.200 -15.632 1.00 84.06 352 LEU A O 1
ATOM 2780 N N . GLY A 1 353 ? -1.291 1.926 -14.659 1.00 77.75 353 GLY A N 1
ATOM 2781 C CA . GLY A 1 353 ? -0.361 1.259 -15.575 1.00 77.75 353 GLY A CA 1
ATOM 2782 C C . GLY A 1 353 ? -0.360 -0.267 -15.424 1.00 77.75 353 GLY A C 1
ATOM 2783 O O . GLY A 1 353 ? -0.083 -0.995 -16.366 1.00 77.75 353 GLY A O 1
ATOM 2784 N N . SER A 1 354 ? -0.750 -0.788 -14.262 1.00 78.06 354 SER A N 1
ATOM 2785 C CA . SER A 1 354 ? -0.876 -2.230 -14.030 1.00 78.06 354 SER A CA 1
ATOM 2786 C C . SER A 1 354 ? -2.045 -2.860 -14.798 1.00 78.06 354 SER A C 1
ATOM 2788 O O . SER A 1 354 ? -2.073 -4.078 -14.967 1.00 78.06 354 SER A O 1
ATOM 2790 N N . VAL A 1 355 ? -2.990 -2.052 -15.301 1.00 82.69 355 VAL A N 1
ATOM 2791 C CA . VAL A 1 355 ? -4.087 -2.513 -16.170 1.00 82.69 355 VAL A CA 1
ATOM 2792 C C . VAL A 1 355 ? -3.560 -3.185 -17.436 1.00 82.69 355 VAL A C 1
ATOM 2794 O O . VAL A 1 355 ? -4.171 -4.141 -17.907 1.00 82.69 355 VAL A O 1
ATOM 2797 N N . PHE A 1 356 ? -2.419 -2.736 -17.960 1.00 79.75 356 PHE A N 1
ATOM 2798 C CA . PHE A 1 356 ? -1.899 -3.217 -19.241 1.00 79.75 356 PHE A CA 1
ATOM 2799 C C . PHE A 1 356 ? -1.385 -4.659 -19.199 1.00 79.75 356 PHE A C 1
ATOM 2801 O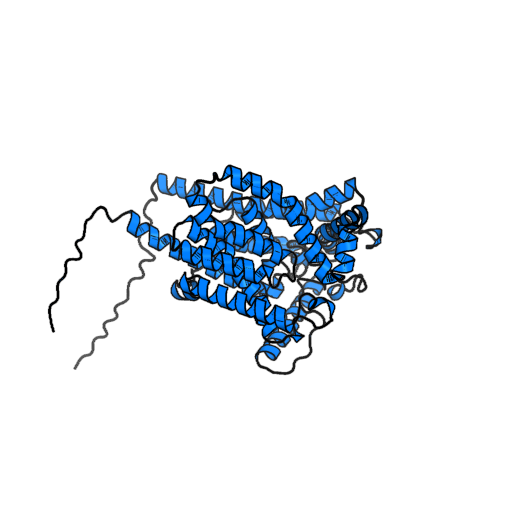 O . PHE A 1 356 ? -1.247 -5.289 -20.241 1.00 79.75 356 PHE A O 1
ATOM 2808 N N . TYR A 1 357 ? -1.186 -5.229 -18.008 1.00 77.50 357 TYR A N 1
ATOM 2809 C CA . TYR A 1 357 ? -0.875 -6.654 -17.874 1.00 77.50 357 TYR A CA 1
ATOM 2810 C C . TYR A 1 357 ? -2.108 -7.548 -17.926 1.00 77.50 357 TYR A C 1
ATOM 2812 O O . TYR A 1 357 ? -1.971 -8.765 -17.910 1.00 77.50 357 TYR A O 1
ATOM 2820 N N . PHE A 1 358 ? -3.317 -6.994 -17.965 1.00 78.19 358 PHE A N 1
ATOM 2821 C CA . PHE A 1 358 ? -4.510 -7.815 -18.059 1.00 78.19 358 PHE A CA 1
ATOM 2822 C C . PHE A 1 358 ? -4.897 -8.146 -19.506 1.00 78.19 358 PHE A C 1
ATOM 2824 O O . PHE A 1 358 ? -4.641 -7.352 -20.414 1.00 78.19 358 PHE A O 1
ATOM 2831 N N . PRO A 1 359 ? -5.604 -9.274 -19.723 1.00 74.00 359 PRO A N 1
ATOM 2832 C CA . PRO A 1 359 ? -6.180 -9.592 -21.024 1.00 74.00 359 PRO A CA 1
ATOM 2833 C C . PRO A 1 359 ? -7.078 -8.456 -21.532 1.00 74.00 359 PRO A C 1
ATOM 2835 O O . PRO A 1 359 ? -8.067 -8.109 -20.895 1.00 74.00 359 PRO A O 1
ATOM 2838 N N . GLY A 1 360 ? -6.741 -7.876 -22.684 1.00 75.12 360 GLY A N 1
ATOM 2839 C CA . GLY A 1 360 ? -7.474 -6.734 -23.236 1.00 75.12 360 GLY A CA 1
ATOM 2840 C C . GLY A 1 360 ? -7.137 -5.403 -22.572 1.00 75.12 360 GLY A C 1
ATOM 2841 O O . GLY A 1 360 ? -8.042 -4.606 -22.354 1.00 75.12 360 GLY A O 1
ATOM 2842 N N . ALA A 1 361 ? -5.855 -5.183 -22.265 1.00 71.38 361 ALA A N 1
ATOM 2843 C CA . ALA A 1 361 ? -5.221 -3.993 -21.689 1.00 71.38 361 ALA A CA 1
ATOM 2844 C C . ALA A 1 361 ? -5.972 -2.645 -21.848 1.00 71.38 361 ALA A C 1
ATOM 2846 O O . ALA A 1 361 ? -6.160 -1.938 -20.864 1.00 71.38 361 ALA A O 1
ATOM 2847 N N . GLY A 1 362 ? -6.484 -2.295 -23.031 1.00 73.50 362 GLY A N 1
ATOM 2848 C CA . GLY A 1 362 ? -7.224 -1.044 -23.267 1.00 73.50 362 GLY A CA 1
ATOM 2849 C C . GLY A 1 362 ? -8.654 -1.024 -22.715 1.00 73.50 362 GLY A C 1
ATOM 2850 O O . GLY A 1 362 ? -9.136 0.006 -22.248 1.00 73.50 362 GLY A O 1
ATOM 2851 N N . PHE A 1 363 ? -9.330 -2.174 -22.694 1.00 82.81 363 PHE A N 1
ATOM 2852 C CA . PHE A 1 363 ? -10.650 -2.349 -22.074 1.00 82.81 363 PHE A CA 1
ATOM 2853 C C . PHE A 1 363 ? -10.559 -2.822 -20.626 1.00 82.81 363 PHE A C 1
ATOM 2855 O O . PHE A 1 363 ? -11.543 -2.749 -19.886 1.00 82.81 363 PHE A O 1
ATOM 2862 N N . ALA A 1 364 ? -9.384 -3.280 -20.199 1.00 86.38 364 ALA A N 1
ATOM 2863 C CA . ALA A 1 364 ? -9.182 -3.865 -18.888 1.00 86.38 364 ALA A CA 1
ATOM 2864 C C . ALA A 1 364 ? -9.499 -2.901 -17.740 1.00 86.38 364 ALA A C 1
ATOM 2866 O O . ALA A 1 364 ? -9.973 -3.319 -16.681 1.00 86.38 364 ALA A O 1
ATOM 2867 N N . ILE A 1 365 ? -9.359 -1.595 -17.981 1.00 88.19 365 ILE A N 1
ATOM 2868 C CA . ILE A 1 365 ? -9.775 -0.552 -17.044 1.00 88.19 365 ILE A CA 1
ATOM 2869 C C . ILE A 1 365 ? -11.249 -0.676 -16.638 1.00 88.19 365 ILE A C 1
ATOM 2871 O O . ILE A 1 365 ? -11.587 -0.398 -15.485 1.00 88.19 365 ILE A O 1
ATOM 2875 N N . LEU A 1 366 ? -12.118 -1.151 -17.542 1.00 90.50 366 LEU A N 1
ATOM 2876 C CA . LEU A 1 366 ? -13.556 -1.244 -17.307 1.00 90.50 366 LEU A CA 1
ATOM 2877 C C . LEU A 1 366 ? -13.884 -2.183 -16.149 1.00 90.50 366 LEU A C 1
ATOM 2879 O O . LEU A 1 366 ? -14.739 -1.852 -15.326 1.00 90.50 366 LEU A O 1
ATOM 2883 N N . TYR A 1 367 ? -13.182 -3.313 -16.041 1.00 87.94 367 TYR A N 1
ATOM 2884 C CA . TYR A 1 367 ? -13.353 -4.242 -14.925 1.00 87.94 367 TYR A CA 1
ATOM 2885 C C . TYR A 1 367 ? -12.342 -4.012 -13.792 1.00 87.94 367 TYR A C 1
ATOM 2887 O O . TYR A 1 367 ? -12.655 -4.260 -12.628 1.00 87.94 367 TYR A O 1
ATOM 2895 N N . TYR A 1 368 ? -11.150 -3.488 -14.077 1.00 88.06 368 TYR A N 1
ATOM 2896 C CA . TYR A 1 368 ? -10.110 -3.292 -13.069 1.00 88.06 368 TYR A CA 1
ATOM 2897 C C . TYR A 1 368 ? -10.498 -2.282 -11.982 1.00 88.06 368 TYR A C 1
ATOM 2899 O O . TYR A 1 368 ? -10.168 -2.458 -10.807 1.00 88.06 368 TYR A O 1
ATOM 2907 N N . VAL A 1 369 ? -11.292 -1.262 -12.322 1.00 90.38 369 VAL A N 1
ATOM 2908 C CA . VAL A 1 369 ? -11.824 -0.326 -11.317 1.00 90.38 369 VAL A CA 1
ATOM 2909 C C . VAL A 1 369 ? -12.713 -0.999 -10.268 1.00 90.38 369 VAL A C 1
ATOM 2911 O O . VAL A 1 369 ? -12.794 -0.506 -9.142 1.00 90.38 369 VAL A O 1
ATOM 2914 N N . PHE A 1 370 ? -13.350 -2.137 -10.579 1.00 90.31 370 PHE A N 1
ATOM 2915 C CA . PHE A 1 370 ? -14.102 -2.903 -9.582 1.00 90.31 370 PHE A CA 1
ATOM 2916 C C . PHE A 1 370 ? -13.165 -3.526 -8.552 1.00 90.31 370 PHE A C 1
ATOM 2918 O O . PHE A 1 370 ? -13.499 -3.561 -7.367 1.00 90.31 370 PHE A O 1
ATOM 2925 N N . PHE A 1 371 ? -11.975 -3.954 -8.977 1.00 88.75 371 PHE A N 1
ATOM 2926 C CA . PHE A 1 371 ? -10.948 -4.447 -8.071 1.00 88.75 371 PHE A CA 1
ATOM 2927 C C . PHE A 1 371 ? -10.381 -3.322 -7.191 1.00 88.75 371 PHE A C 1
ATOM 2929 O O . PHE A 1 371 ? -10.344 -3.467 -5.969 1.00 88.75 371 PHE A O 1
ATOM 2936 N N . ILE A 1 372 ? -10.055 -2.156 -7.766 1.00 91.75 372 ILE A N 1
ATOM 2937 C CA . ILE A 1 372 ? -9.656 -0.964 -6.987 1.00 91.75 372 ILE A CA 1
ATOM 2938 C C . ILE A 1 372 ? -10.723 -0.637 -5.936 1.00 91.75 372 ILE A C 1
ATOM 2940 O O . ILE A 1 372 ? -10.432 -0.456 -4.750 1.00 91.75 372 ILE A O 1
ATOM 2944 N N . ARG A 1 373 ? -11.990 -0.615 -6.359 1.00 92.75 373 ARG A N 1
ATOM 2945 C CA . ARG A 1 373 ? -13.127 -0.366 -5.478 1.00 92.75 373 ARG A CA 1
ATOM 2946 C C . ARG A 1 373 ? -13.240 -1.412 -4.368 1.00 92.75 373 ARG A C 1
ATOM 2948 O O . ARG A 1 373 ? -13.534 -1.042 -3.232 1.00 92.75 373 ARG A O 1
ATOM 2955 N N . PHE A 1 374 ? -13.021 -2.690 -4.671 1.00 91.75 374 PHE A N 1
ATOM 2956 C CA . PHE A 1 374 ? -13.011 -3.761 -3.676 1.00 91.75 374 PHE A CA 1
ATOM 2957 C C . PHE A 1 374 ? -11.959 -3.501 -2.591 1.00 91.75 374 PHE A C 1
ATOM 2959 O O . PHE A 1 374 ? -12.290 -3.518 -1.405 1.00 91.75 374 PHE A O 1
ATOM 2966 N N . ILE A 1 375 ? -10.729 -3.160 -2.982 1.00 92.81 375 ILE A N 1
ATOM 2967 C CA . ILE A 1 375 ? -9.661 -2.810 -2.039 1.00 92.81 375 ILE A CA 1
ATOM 2968 C C . ILE A 1 375 ? -10.057 -1.603 -1.180 1.00 92.81 375 ILE A C 1
ATOM 2970 O O . ILE A 1 375 ? -9.879 -1.621 0.040 1.00 92.81 375 ILE A O 1
ATOM 2974 N N . TYR A 1 376 ? -10.667 -0.575 -1.773 1.00 93.38 376 TYR A N 1
ATOM 2975 C CA . TYR A 1 376 ? -11.132 0.588 -1.015 1.00 93.38 376 TYR A CA 1
ATOM 2976 C C . TYR A 1 376 ? -12.280 0.258 -0.055 1.00 93.38 376 TYR A C 1
ATOM 2978 O O . TYR A 1 376 ? -12.344 0.848 1.025 1.00 93.38 376 TYR A O 1
ATOM 2986 N N . ASP A 1 377 ? -13.156 -0.699 -0.380 1.00 92.19 377 ASP A N 1
ATOM 2987 C CA . ASP A 1 377 ? -14.170 -1.189 0.560 1.00 92.19 377 ASP A CA 1
ATOM 2988 C C . ASP A 1 377 ? -13.536 -1.872 1.775 1.00 92.19 377 ASP A C 1
ATOM 2990 O O . ASP A 1 377 ? -13.971 -1.620 2.900 1.00 92.19 377 ASP A O 1
ATOM 2994 N N . LEU A 1 378 ? -12.464 -2.652 1.590 1.00 93.25 378 LEU A N 1
ATOM 2995 C CA . LEU A 1 378 ? -11.713 -3.227 2.713 1.00 93.25 378 LEU A CA 1
ATOM 2996 C C . LEU A 1 378 ? -11.124 -2.130 3.612 1.00 93.25 378 LEU A C 1
ATOM 2998 O O . LEU A 1 378 ? -11.312 -2.173 4.830 1.00 93.25 378 LEU A O 1
ATOM 3002 N N . PHE A 1 379 ? -10.499 -1.099 3.030 1.00 93.00 379 PHE A N 1
ATOM 3003 C CA . PHE A 1 379 ? -10.013 0.052 3.800 1.00 93.00 379 PHE A CA 1
ATOM 3004 C C . PHE A 1 379 ? -11.139 0.775 4.531 1.00 93.00 379 PHE A C 1
ATOM 3006 O O . PHE A 1 379 ? -10.993 1.092 5.711 1.00 93.00 379 PHE A O 1
ATOM 3013 N N . TRP A 1 380 ? -12.275 1.010 3.872 1.00 92.44 380 TRP A N 1
ATOM 3014 C CA . TRP A 1 380 ? -13.422 1.662 4.497 1.00 92.44 380 TRP A CA 1
ATOM 3015 C C . TRP A 1 380 ? -13.957 0.866 5.688 1.00 92.44 380 TRP A C 1
ATOM 3017 O O . TRP A 1 380 ? -14.242 1.455 6.730 1.00 92.44 380 TRP A O 1
ATOM 3027 N N . ARG A 1 381 ? -14.052 -0.463 5.575 1.00 91.69 381 ARG A N 1
ATOM 3028 C CA . ARG A 1 381 ? -14.492 -1.336 6.676 1.00 91.69 381 ARG A CA 1
ATOM 3029 C C . ARG A 1 381 ? -13.555 -1.278 7.883 1.00 91.69 381 ARG A C 1
ATOM 3031 O O . ARG A 1 381 ? -14.033 -1.372 9.009 1.00 91.69 381 ARG A O 1
ATOM 3038 N N . ILE A 1 382 ? -12.252 -1.088 7.667 1.00 93.31 382 ILE A N 1
ATOM 3039 C CA . ILE A 1 382 ? -11.269 -0.935 8.751 1.00 93.31 382 ILE A CA 1
ATOM 3040 C C . ILE A 1 382 ? -11.314 0.484 9.335 1.00 93.31 382 ILE A C 1
ATOM 3042 O O . ILE A 1 382 ? -11.433 0.676 10.545 1.00 93.31 382 ILE A O 1
ATOM 3046 N N . MET A 1 383 ? -11.202 1.497 8.478 1.00 91.44 383 MET A N 1
ATOM 3047 C CA . MET A 1 383 ? -11.005 2.889 8.878 1.00 91.44 383 MET A CA 1
ATOM 3048 C C . MET A 1 383 ? -12.304 3.557 9.333 1.00 91.44 383 MET A C 1
ATOM 3050 O O . MET A 1 383 ? -12.324 4.256 10.353 1.00 91.44 383 MET A O 1
ATOM 3054 N N . GLY A 1 384 ? -13.386 3.355 8.581 1.00 88.25 384 GLY A N 1
ATOM 3055 C CA . GLY A 1 384 ? -14.656 4.067 8.697 1.00 88.25 384 GLY A CA 1
ATOM 3056 C C . GLY A 1 384 ? -14.505 5.594 8.738 1.00 88.25 384 GLY A C 1
ATOM 3057 O O . GLY A 1 384 ? -13.460 6.171 8.435 1.00 88.25 384 GLY A O 1
ATOM 3058 N N . THR A 1 385 ? -15.545 6.278 9.210 1.00 84.00 385 THR A N 1
ATOM 3059 C CA . THR A 1 385 ? -15.551 7.748 9.331 1.00 84.00 385 THR A CA 1
ATOM 3060 C C . THR A 1 385 ? -14.528 8.288 10.339 1.00 84.00 385 THR A C 1
ATOM 3062 O O . THR A 1 385 ? -13.964 9.360 10.131 1.00 84.00 385 THR A O 1
ATOM 3065 N N . LYS A 1 386 ? -14.234 7.551 11.423 1.00 78.44 386 LYS A N 1
ATOM 3066 C CA . LYS A 1 386 ? -13.377 8.034 12.527 1.00 78.44 386 LYS A CA 1
ATOM 3067 C C . LYS A 1 386 ? -11.883 8.126 12.185 1.00 78.44 386 LYS A C 1
ATOM 3069 O O . LYS A 1 386 ? -11.130 8.738 12.949 1.00 78.44 386 LYS A O 1
ATOM 3074 N N . MET A 1 387 ? -11.421 7.516 11.092 1.00 81.38 387 MET A N 1
ATOM 3075 C CA . MET A 1 387 ? -9.999 7.489 10.707 1.00 81.38 387 MET A CA 1
ATOM 3076 C C . MET A 1 387 ? -9.679 8.254 9.420 1.00 81.38 387 MET A C 1
ATOM 3078 O O . MET A 1 387 ? -8.556 8.175 8.937 1.00 81.38 387 MET A O 1
ATOM 3082 N N . ASN A 1 388 ? -10.614 9.050 8.897 1.00 77.31 388 ASN A N 1
ATOM 3083 C CA . ASN A 1 388 ? -10.433 9.822 7.663 1.00 77.31 388 ASN A CA 1
ATOM 3084 C C . ASN A 1 388 ? -9.594 11.111 7.858 1.00 77.31 388 ASN A C 1
ATOM 3086 O O . ASN A 1 388 ? -9.989 12.196 7.433 1.00 77.31 388 ASN A O 1
ATOM 3090 N N . ASN A 1 389 ? -8.451 11.016 8.545 1.00 82.62 389 ASN A N 1
ATOM 3091 C CA . ASN A 1 389 ? -7.466 12.102 8.611 1.00 82.62 389 A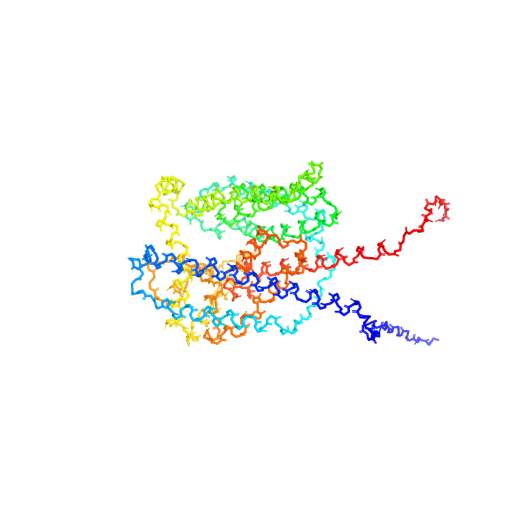SN A CA 1
ATOM 3092 C C . ASN A 1 389 ? -6.461 11.983 7.447 1.00 82.62 389 ASN A C 1
ATOM 3094 O O . ASN A 1 389 ? -6.387 10.944 6.789 1.00 82.62 389 ASN A O 1
ATOM 3098 N N . TRP A 1 390 ? -5.697 13.044 7.174 1.00 83.94 390 TRP A N 1
ATOM 3099 C CA . TRP A 1 390 ? -4.805 13.094 6.011 1.00 83.94 390 TRP A CA 1
ATOM 3100 C C . TRP A 1 390 ? -3.714 12.009 6.051 1.00 83.94 390 TRP A C 1
ATOM 3102 O O . TRP A 1 390 ? -3.528 11.316 5.058 1.00 83.94 390 TRP A O 1
ATOM 3112 N N . LEU A 1 391 ? -3.073 11.784 7.205 1.00 84.31 391 LEU A N 1
ATOM 3113 C CA . LEU A 1 391 ? -1.975 10.820 7.351 1.00 84.31 391 LEU A CA 1
ATOM 3114 C C . LEU A 1 391 ? -2.425 9.393 7.020 1.00 84.31 391 LEU A C 1
ATOM 3116 O O . LEU A 1 391 ? -1.798 8.703 6.222 1.00 84.31 391 LEU A O 1
ATOM 3120 N N . PHE A 1 392 ? -3.553 8.964 7.587 1.00 85.19 392 PHE A N 1
ATOM 3121 C CA . PHE A 1 392 ? -4.099 7.635 7.326 1.00 85.19 392 PHE A CA 1
ATOM 3122 C C . PHE A 1 392 ? -4.743 7.536 5.939 1.00 85.19 392 PHE A C 1
ATOM 3124 O O . PHE A 1 392 ? -4.810 6.442 5.389 1.00 85.19 392 PHE A O 1
ATOM 3131 N N . THR A 1 393 ? -5.167 8.660 5.345 1.00 86.88 393 THR A N 1
ATOM 3132 C CA . THR A 1 393 ? -5.574 8.701 3.930 1.00 86.88 393 THR A CA 1
ATOM 3133 C C . THR A 1 393 ? -4.371 8.442 3.022 1.00 86.88 393 THR A C 1
ATOM 3135 O O . THR A 1 393 ? -4.466 7.593 2.147 1.00 86.88 393 THR A O 1
ATOM 3138 N N . ILE A 1 394 ? -3.229 9.103 3.250 1.00 85.75 394 ILE A N 1
ATOM 3139 C CA . ILE A 1 394 ? -1.991 8.863 2.487 1.00 85.75 394 ILE A CA 1
ATOM 3140 C C . ILE A 1 394 ? -1.508 7.424 2.685 1.00 85.75 394 ILE A C 1
ATOM 3142 O O . ILE A 1 394 ? -1.157 6.752 1.717 1.00 85.75 394 ILE A O 1
ATOM 3146 N N . LEU A 1 395 ? -1.550 6.919 3.922 1.00 87.62 395 LEU A N 1
ATOM 3147 C CA . LEU A 1 395 ? -1.223 5.526 4.209 1.00 87.62 395 LEU A CA 1
ATOM 3148 C C . LEU A 1 395 ? -2.124 4.562 3.421 1.00 87.62 395 LEU A C 1
ATOM 3150 O O . LEU A 1 395 ? -1.623 3.611 2.826 1.00 87.62 395 LEU A O 1
ATOM 3154 N N . ALA A 1 396 ? -3.436 4.817 3.384 1.00 87.06 396 ALA A N 1
ATOM 3155 C CA . ALA A 1 396 ? -4.381 4.020 2.608 1.00 87.06 396 ALA A CA 1
ATOM 3156 C C . ALA A 1 396 ? -4.113 4.119 1.100 1.00 87.06 396 ALA A C 1
ATOM 3158 O O . ALA A 1 396 ? -4.122 3.093 0.429 1.00 87.06 396 ALA A O 1
ATOM 3159 N N . VAL A 1 397 ? -3.797 5.310 0.571 1.00 88.94 397 VAL A N 1
ATOM 3160 C CA . VAL A 1 397 ? -3.382 5.490 -0.832 1.00 88.94 397 VAL A CA 1
ATOM 3161 C C . VAL A 1 397 ? -2.174 4.607 -1.140 1.00 88.94 397 VAL A C 1
ATOM 3163 O O . VAL A 1 397 ? -2.221 3.843 -2.095 1.00 88.94 397 VAL A O 1
ATOM 3166 N N . LEU A 1 398 ? -1.128 4.625 -0.313 1.00 85.62 398 LEU A N 1
ATOM 3167 C CA . LEU A 1 398 ? 0.097 3.860 -0.570 1.00 85.62 398 LEU A CA 1
ATOM 3168 C C . LEU A 1 398 ? -0.075 2.352 -0.376 1.00 85.62 398 LEU A C 1
ATOM 3170 O O . LEU A 1 398 ? 0.412 1.566 -1.191 1.00 85.62 398 LEU A O 1
ATOM 3174 N N . LEU A 1 399 ? -0.794 1.928 0.666 1.00 86.00 399 LEU A N 1
ATOM 3175 C CA . LEU A 1 399 ? -1.136 0.518 0.854 1.00 86.00 399 LEU A CA 1
ATOM 3176 C C . LEU A 1 399 ? -2.031 0.009 -0.279 1.00 86.00 399 LEU A C 1
ATOM 3178 O O . LEU A 1 399 ? -1.849 -1.116 -0.725 1.00 86.00 399 LEU A O 1
ATOM 3182 N N . SER A 1 400 ? -2.959 0.832 -0.773 1.00 86.06 400 SER A N 1
ATOM 3183 C CA . SER A 1 400 ? -3.801 0.467 -1.911 1.00 86.06 400 SER A CA 1
ATOM 3184 C C . SER A 1 400 ? -3.011 0.406 -3.211 1.00 86.06 400 SER A C 1
ATOM 3186 O O . SER A 1 400 ? -3.113 -0.592 -3.910 1.00 86.06 400 SER A O 1
ATOM 3188 N N . ALA A 1 401 ? -2.150 1.393 -3.481 1.00 83.19 401 ALA A N 1
ATOM 3189 C CA . ALA A 1 401 ? -1.282 1.398 -4.649 1.00 83.19 401 ALA A CA 1
ATOM 3190 C C . ALA A 1 401 ? -0.461 0.111 -4.683 1.00 83.19 401 ALA A C 1
ATOM 3192 O O . ALA A 1 401 ? -0.467 -0.577 -5.680 1.00 83.19 401 ALA A O 1
ATOM 3193 N N . THR A 1 402 ? 0.129 -0.285 -3.557 1.00 79.62 402 THR A N 1
ATOM 3194 C CA . THR A 1 402 ? 0.939 -1.509 -3.455 1.00 79.62 402 THR A CA 1
ATOM 3195 C C . THR A 1 402 ? 0.150 -2.821 -3.348 1.00 79.62 402 THR A C 1
ATOM 3197 O O . THR A 1 402 ? 0.742 -3.883 -3.507 1.00 79.62 402 THR A O 1
ATOM 3200 N N . ALA A 1 403 ? -1.144 -2.784 -3.018 1.00 81.00 403 ALA A N 1
ATOM 3201 C CA . ALA A 1 403 ? -2.028 -3.955 -3.061 1.00 81.00 403 ALA A CA 1
ATOM 3202 C C . ALA A 1 403 ? -2.615 -4.184 -4.460 1.00 81.00 403 ALA A C 1
ATOM 3204 O O . ALA A 1 403 ? -3.083 -5.277 -4.758 1.00 81.00 403 ALA A O 1
ATOM 3205 N N . VAL A 1 404 ? -2.628 -3.135 -5.281 1.00 81.31 404 VAL A N 1
ATOM 3206 C CA . VAL A 1 404 ? -3.201 -3.144 -6.624 1.00 81.31 404 VAL A CA 1
ATOM 3207 C C . VAL A 1 404 ? -2.115 -3.188 -7.711 1.00 81.31 404 VAL A C 1
ATOM 3209 O O . VAL A 1 404 ? -2.362 -3.714 -8.793 1.00 81.31 404 VAL A O 1
ATOM 3212 N N . ASP A 1 405 ? -0.911 -2.698 -7.408 1.00 71.19 405 ASP A N 1
ATOM 3213 C CA . ASP A 1 405 ? 0.294 -2.805 -8.237 1.00 71.19 405 ASP A CA 1
ATOM 3214 C C . ASP A 1 405 ? 0.556 -4.271 -8.628 1.00 71.19 405 ASP A C 1
ATOM 3216 O O . ASP A 1 405 ? 0.642 -5.150 -7.767 1.00 71.19 405 ASP A O 1
ATOM 3220 N N . ALA A 1 406 ? 0.578 -4.518 -9.942 1.00 63.12 406 ALA A N 1
ATOM 3221 C CA . ALA A 1 406 ? 0.510 -5.821 -10.604 1.00 63.12 406 ALA A CA 1
ATOM 3222 C C . ALA A 1 406 ? -0.465 -6.814 -9.957 1.00 63.12 406 ALA A C 1
ATOM 3224 O O . ALA A 1 406 ? -0.073 -7.871 -9.461 1.00 63.12 406 ALA A O 1
ATOM 3225 N N . PHE A 1 407 ? -1.764 -6.516 -10.042 1.00 73.31 407 PHE A N 1
ATOM 3226 C CA . PHE A 1 407 ? -2.838 -7.432 -9.648 1.00 73.31 407 PHE A CA 1
ATOM 3227 C C . PHE A 1 407 ? -2.608 -8.896 -10.041 1.00 73.31 407 PHE A C 1
ATOM 3229 O O . PHE A 1 407 ? -2.938 -9.772 -9.249 1.00 73.31 407 PHE A O 1
ATOM 3236 N N . LEU A 1 408 ? -2.062 -9.184 -11.228 1.00 76.75 408 LEU A N 1
ATOM 3237 C CA . LEU A 1 408 ? -1.815 -10.569 -11.636 1.00 76.75 408 LEU A CA 1
ATOM 3238 C C . LEU A 1 408 ? -0.893 -11.313 -10.657 1.00 76.75 408 LEU A C 1
ATOM 3240 O O . LEU A 1 408 ? -1.129 -12.487 -10.388 1.00 76.75 408 LEU A O 1
ATOM 3244 N N . ASP A 1 409 ? 0.077 -10.632 -10.037 1.00 74.88 409 ASP A N 1
ATOM 3245 C CA . ASP A 1 409 ? 0.897 -11.207 -8.962 1.00 74.88 409 ASP A CA 1
ATOM 3246 C C . ASP A 1 409 ? 0.013 -11.583 -7.759 1.00 74.88 409 ASP A C 1
ATOM 3248 O O . ASP A 1 409 ? 0.258 -12.574 -7.085 1.00 74.88 409 ASP A O 1
ATOM 3252 N N . SER A 1 410 ? -1.093 -10.879 -7.511 1.00 80.69 410 SER A N 1
ATOM 3253 C CA . SER A 1 410 ? -2.044 -11.217 -6.440 1.00 80.69 410 SER A CA 1
ATOM 3254 C C . SER A 1 410 ? -2.843 -12.502 -6.677 1.00 80.69 410 SER A C 1
ATOM 3256 O O . SER A 1 410 ? -3.532 -12.938 -5.760 1.00 80.69 410 SER A O 1
ATOM 3258 N N . ILE A 1 411 ? -2.760 -13.128 -7.855 1.00 80.75 411 ILE A N 1
ATOM 3259 C CA . ILE A 1 411 ? -3.297 -14.481 -8.081 1.00 80.75 411 ILE A CA 1
ATOM 3260 C C . ILE A 1 411 ? -2.385 -15.531 -7.427 1.00 80.75 411 ILE A C 1
ATOM 3262 O O . ILE A 1 411 ? -2.863 -16.569 -6.977 1.00 80.75 411 ILE A O 1
ATOM 3266 N N . ASN A 1 412 ? -1.082 -15.250 -7.321 1.00 82.62 412 ASN A N 1
ATOM 3267 C CA . ASN A 1 412 ? -0.101 -16.120 -6.683 1.00 82.62 412 ASN A CA 1
ATOM 3268 C C . ASN A 1 412 ? -0.239 -16.047 -5.142 1.00 82.62 412 ASN A C 1
ATOM 3270 O O . ASN A 1 412 ? 0.058 -15.002 -4.561 1.00 82.62 412 ASN A O 1
ATOM 3274 N N . PRO A 1 413 ? -0.608 -17.144 -4.444 1.00 83.50 413 PRO A N 1
ATOM 3275 C CA . PRO A 1 413 ? -0.789 -17.143 -2.987 1.00 83.50 413 PRO A CA 1
ATOM 3276 C C . PRO A 1 413 ? 0.479 -16.824 -2.181 1.00 83.50 413 PRO A C 1
ATOM 3278 O O . PRO A 1 413 ? 0.402 -16.408 -1.027 1.00 83.50 413 PRO A O 1
ATOM 3281 N N . LEU A 1 414 ? 1.650 -17.016 -2.791 1.00 80.62 414 LEU A N 1
ATOM 3282 C CA . LEU A 1 414 ? 2.967 -16.722 -2.226 1.00 80.62 414 LEU A CA 1
ATOM 3283 C C . LEU A 1 414 ? 3.461 -15.323 -2.622 1.00 80.62 414 LEU A C 1
ATOM 3285 O O . LEU A 1 414 ? 4.648 -15.016 -2.483 1.00 80.62 414 LEU A O 1
ATOM 3289 N N . SER A 1 415 ? 2.588 -14.469 -3.162 1.00 80.62 415 SER A N 1
ATOM 3290 C CA . SER A 1 415 ? 2.928 -13.094 -3.499 1.00 80.62 415 SER A CA 1
ATOM 3291 C C . SER A 1 415 ? 2.607 -12.090 -2.413 1.00 80.62 415 SER A C 1
ATOM 3293 O O . SER A 1 415 ? 1.710 -12.245 -1.581 1.00 80.62 415 SER A O 1
ATOM 3295 N N . ASN A 1 416 ? 3.341 -10.983 -2.483 1.00 80.75 416 ASN A N 1
ATOM 3296 C CA . ASN A 1 416 ? 3.109 -9.831 -1.630 1.00 80.75 416 ASN A CA 1
ATOM 3297 C C . ASN A 1 416 ? 1.729 -9.221 -1.887 1.00 80.75 416 ASN A C 1
ATOM 3299 O O . ASN A 1 416 ? 1.108 -8.735 -0.945 1.00 80.75 416 ASN A O 1
ATOM 3303 N N . GLY A 1 417 ? 1.261 -9.236 -3.139 1.00 83.56 417 GLY A N 1
ATOM 3304 C CA . GLY A 1 417 ? -0.063 -8.744 -3.516 1.00 83.56 417 GLY A CA 1
ATOM 3305 C C . GLY A 1 417 ? -1.168 -9.557 -2.846 1.00 83.56 417 GLY A C 1
ATOM 3306 O O . GLY A 1 417 ? -1.987 -9.001 -2.111 1.00 83.56 417 GLY A O 1
ATOM 3307 N N . PHE A 1 418 ? -1.115 -10.887 -2.969 1.00 87.19 418 PHE A N 1
ATOM 3308 C CA . PHE A 1 418 ? -2.084 -11.780 -2.335 1.00 87.19 418 PHE A CA 1
ATOM 3309 C C . PHE A 1 418 ? -2.078 -11.630 -0.811 1.00 87.19 418 PHE A C 1
ATOM 3311 O O . PHE A 1 418 ? -3.125 -11.409 -0.198 1.00 87.19 418 PHE A O 1
ATOM 3318 N N . ALA A 1 419 ? -0.892 -11.649 -0.192 1.00 89.19 419 ALA A N 1
ATOM 3319 C CA . ALA A 1 419 ? -0.743 -11.478 1.251 1.00 89.19 419 ALA A CA 1
ATOM 3320 C C . ALA A 1 419 ? -1.341 -10.148 1.753 1.00 89.19 419 ALA A C 1
ATOM 3322 O O . ALA A 1 419 ? -1.995 -10.107 2.801 1.00 89.19 419 ALA A O 1
ATOM 3323 N N . ARG A 1 420 ? -1.179 -9.048 1.002 1.00 89.94 420 ARG A N 1
ATOM 3324 C CA . ARG A 1 420 ? -1.792 -7.746 1.328 1.00 89.94 420 ARG A CA 1
ATOM 3325 C C . ARG A 1 420 ? -3.313 -7.818 1.290 1.00 89.94 420 ARG A C 1
ATOM 3327 O O . ARG A 1 420 ? -3.958 -7.375 2.235 1.00 89.94 420 ARG A O 1
ATOM 3334 N N . ILE A 1 421 ? -3.890 -8.393 0.237 1.00 92.00 421 ILE A N 1
ATOM 3335 C CA . ILE A 1 421 ? -5.349 -8.502 0.095 1.00 92.00 421 ILE A CA 1
ATOM 3336 C C . ILE A 1 421 ? -5.931 -9.372 1.211 1.00 92.00 421 ILE A C 1
ATOM 3338 O O . ILE A 1 421 ? -6.900 -8.972 1.859 1.00 92.00 421 ILE A O 1
ATOM 3342 N N . VAL A 1 422 ? -5.316 -10.525 1.486 1.00 92.88 422 VAL A N 1
ATOM 3343 C CA . VAL A 1 422 ? -5.751 -11.434 2.554 1.00 92.88 422 VAL A CA 1
ATOM 3344 C C . VAL A 1 422 ? -5.685 -10.749 3.914 1.00 92.88 422 VAL A C 1
ATOM 3346 O O . VAL A 1 422 ? -6.661 -10.779 4.663 1.00 92.88 422 VAL A O 1
ATOM 3349 N N . THR A 1 423 ? -4.577 -10.078 4.238 1.00 94.31 423 THR A N 1
ATOM 3350 C CA . THR A 1 423 ? -4.447 -9.377 5.526 1.00 94.31 423 THR A CA 1
ATOM 3351 C C . THR A 1 423 ? -5.432 -8.216 5.655 1.00 94.31 423 THR A C 1
ATOM 3353 O O . THR A 1 423 ? -6.035 -8.062 6.719 1.00 94.31 423 THR A O 1
ATOM 3356 N N . LEU A 1 424 ? -5.675 -7.443 4.588 1.00 94.19 424 LEU A N 1
ATOM 3357 C CA . LEU A 1 424 ? -6.713 -6.403 4.554 1.00 94.19 424 LEU A CA 1
ATOM 3358 C C . LEU A 1 424 ? -8.110 -6.988 4.776 1.00 94.19 424 LEU A C 1
ATOM 3360 O O . LEU A 1 424 ? -8.896 -6.447 5.552 1.00 94.19 424 LEU A O 1
ATOM 3364 N N . TYR A 1 425 ? -8.421 -8.111 4.137 1.00 94.75 425 TYR A N 1
ATOM 3365 C CA . TYR A 1 425 ? -9.714 -8.773 4.267 1.00 94.75 425 TYR A CA 1
ATOM 3366 C C . TYR A 1 425 ? -9.935 -9.372 5.665 1.00 94.75 425 TYR A C 1
ATOM 3368 O O . TYR A 1 425 ? -11.017 -9.215 6.248 1.00 94.75 425 TYR A O 1
ATOM 3376 N N . LEU A 1 426 ? -8.898 -9.975 6.256 1.00 95.88 426 LEU A N 1
ATOM 3377 C CA . LEU A 1 426 ? -8.901 -10.417 7.652 1.00 95.88 426 LEU A CA 1
ATOM 3378 C C . LEU A 1 426 ? -9.077 -9.232 8.610 1.00 95.88 426 LEU A C 1
ATOM 3380 O O . LEU A 1 426 ? -9.874 -9.319 9.544 1.00 95.88 426 LEU A O 1
ATOM 3384 N N . GLY A 1 427 ? -8.398 -8.110 8.357 1.00 95.62 427 GLY A N 1
ATOM 3385 C CA . GLY A 1 427 ? -8.509 -6.890 9.156 1.00 95.62 427 GLY A CA 1
ATOM 3386 C C . GLY A 1 427 ? -9.910 -6.282 9.095 1.00 95.62 427 GLY A C 1
ATOM 3387 O O . GLY A 1 427 ? -10.492 -5.949 10.127 1.00 95.62 427 GLY A O 1
ATOM 3388 N N . ALA A 1 428 ? -10.492 -6.202 7.897 1.00 94.56 428 ALA A N 1
ATOM 3389 C CA . ALA A 1 428 ? -11.857 -5.730 7.682 1.00 94.56 428 ALA A CA 1
ATOM 3390 C C . ALA A 1 428 ? -12.889 -6.624 8.388 1.00 94.56 428 ALA A C 1
ATOM 3392 O O . ALA A 1 428 ? -13.799 -6.113 9.045 1.00 94.56 428 ALA A O 1
ATOM 3393 N N . SER A 1 429 ? -12.723 -7.948 8.300 1.00 94.50 429 SER A N 1
ATOM 3394 C CA . SER A 1 429 ? -13.572 -8.914 9.008 1.00 94.50 429 SER A CA 1
ATOM 3395 C C . SER A 1 429 ? -13.437 -8.766 10.526 1.00 94.50 429 SER A C 1
ATOM 3397 O O . SER A 1 429 ? -14.446 -8.694 11.226 1.00 94.50 429 SER A O 1
ATOM 3399 N N . PHE A 1 430 ? -12.205 -8.641 11.035 1.00 95.62 430 PHE A N 1
ATOM 3400 C CA . PHE A 1 430 ? -11.944 -8.472 12.463 1.00 95.62 430 PHE A CA 1
ATOM 3401 C C . PHE A 1 430 ? -12.594 -7.206 13.020 1.00 95.62 430 PHE A C 1
ATOM 3403 O O . PHE A 1 430 ? -13.246 -7.267 14.057 1.00 95.62 430 PHE A O 1
ATOM 3410 N N . ILE A 1 431 ? -12.450 -6.065 12.336 1.00 94.56 431 ILE A N 1
ATOM 3411 C CA . ILE A 1 431 ? -13.080 -4.807 12.758 1.00 94.56 431 ILE A CA 1
ATOM 3412 C C . ILE A 1 431 ? -14.604 -4.927 12.733 1.00 94.56 431 ILE A C 1
ATOM 3414 O O . ILE A 1 431 ? -15.247 -4.499 13.690 1.00 94.56 431 ILE A O 1
ATOM 3418 N N . GLY A 1 432 ? -15.176 -5.542 11.692 1.00 91.56 432 GLY A N 1
ATOM 3419 C CA . GLY A 1 432 ? -16.617 -5.784 11.604 1.00 91.56 432 GLY A CA 1
ATOM 3420 C C . GLY A 1 432 ? -17.157 -6.508 12.839 1.00 91.56 432 GLY A C 1
ATOM 3421 O O . GLY A 1 432 ? -18.041 -5.983 13.515 1.00 91.56 432 GLY A O 1
ATOM 3422 N N . HIS A 1 433 ? -16.554 -7.649 13.182 1.00 91.75 433 HIS A N 1
ATOM 3423 C CA . HIS A 1 433 ? -16.908 -8.431 14.372 1.00 91.75 433 HIS A CA 1
ATOM 3424 C C . HIS A 1 433 ? -16.626 -7.682 15.673 1.00 91.75 433 HIS A C 1
ATOM 3426 O O . HIS A 1 433 ? -17.482 -7.568 16.545 1.00 91.75 433 HIS A O 1
ATOM 3432 N N . ALA A 1 434 ? -15.417 -7.134 15.816 1.00 89.25 434 ALA A N 1
ATOM 3433 C CA . ALA A 1 434 ? -15.010 -6.457 17.036 1.00 89.25 434 ALA A CA 1
ATOM 3434 C C . ALA A 1 434 ? -15.969 -5.314 17.364 1.00 89.25 434 ALA A C 1
ATOM 3436 O O . ALA A 1 434 ? -16.277 -5.116 18.535 1.00 89.25 434 ALA A O 1
ATOM 3437 N N . LEU A 1 435 ? -16.445 -4.564 16.363 1.00 87.88 435 LEU A N 1
ATOM 3438 C CA . LEU A 1 435 ? -17.395 -3.469 16.547 1.00 87.88 435 LEU A CA 1
ATOM 3439 C C . LEU A 1 435 ? -18.835 -3.942 16.772 1.00 87.88 435 LEU A C 1
ATOM 3441 O O . LEU A 1 435 ? -19.495 -3.327 17.606 1.00 87.88 435 LEU A O 1
ATOM 3445 N N . SER A 1 436 ? -19.298 -5.021 16.131 1.00 83.94 436 SER A N 1
ATOM 3446 C CA . SER A 1 436 ? -20.658 -5.542 16.343 1.00 83.94 436 SER A CA 1
ATOM 3447 C C . SER A 1 436 ? -20.878 -6.039 17.774 1.00 83.94 436 SER A C 1
ATOM 3449 O O . SER A 1 436 ? -21.864 -5.655 18.391 1.00 83.94 436 SER A O 1
ATOM 3451 N N . PHE A 1 437 ? -19.912 -6.754 18.365 1.00 65.25 437 PHE A N 1
ATOM 3452 C CA . PHE A 1 437 ? -20.006 -7.227 19.758 1.00 65.25 437 PHE A CA 1
ATOM 3453 C C . PHE A 1 437 ? -20.034 -6.099 20.810 1.00 65.25 437 PHE A C 1
ATOM 3455 O O . PHE A 1 437 ? -20.349 -6.335 21.971 1.00 65.25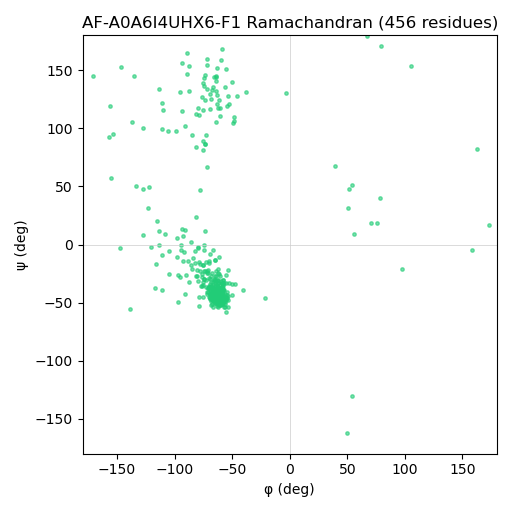 437 PHE A O 1
ATOM 3462 N N . GLY A 1 438 ? -19.700 -4.859 20.430 1.00 52.69 438 GLY A N 1
ATOM 3463 C CA . GLY A 1 438 ? -19.779 -3.703 21.328 1.00 52.69 438 GLY A CA 1
ATOM 3464 C C . GLY A 1 438 ? -21.138 -2.997 21.344 1.00 52.69 438 GLY A C 1
ATOM 3465 O O . GLY A 1 438 ? -21.367 -2.177 22.229 1.00 52.69 438 GLY A O 1
ATOM 3466 N N . VAL A 1 439 ? -22.019 -3.266 20.374 1.00 45.97 439 VAL A N 1
ATOM 3467 C CA . VAL A 1 439 ? -23.316 -2.574 20.250 1.00 45.97 439 VAL A CA 1
ATOM 3468 C C . VAL A 1 439 ? -24.362 -3.165 21.203 1.00 45.97 439 VAL A C 1
ATOM 3470 O O . VAL A 1 439 ? -25.217 -2.425 21.690 1.00 45.97 439 VAL A O 1
ATOM 3473 N N . ASP A 1 440 ? -24.234 -4.442 21.566 1.00 37.12 440 ASP A N 1
ATOM 3474 C CA . ASP A 1 440 ? -25.232 -5.131 22.395 1.00 37.12 440 ASP A CA 1
ATOM 3475 C C . ASP A 1 440 ? -25.086 -4.844 23.900 1.00 37.12 440 ASP A C 1
ATOM 3477 O O . ASP A 1 440 ? -26.082 -4.786 24.617 1.00 37.12 440 ASP A O 1
ATOM 3481 N N . HIS A 1 441 ? -23.883 -4.521 24.389 1.00 36.62 441 HIS A N 1
ATOM 3482 C CA . HIS A 1 441 ? -23.687 -4.131 25.795 1.00 36.62 441 HIS A CA 1
ATOM 3483 C C . HIS A 1 441 ? -23.994 -2.657 26.095 1.00 36.62 441 HIS A C 1
ATOM 3485 O O . HIS A 1 441 ? -24.182 -2.295 27.253 1.00 36.62 441 HIS A O 1
ATOM 3491 N N . ALA A 1 442 ? -24.082 -1.794 25.078 1.00 37.12 442 ALA A N 1
ATOM 3492 C CA . ALA A 1 442 ? -24.409 -0.380 25.276 1.00 37.12 442 ALA A CA 1
ATOM 3493 C C . ALA A 1 442 ? -25.925 -0.111 25.367 1.00 37.12 442 ALA A C 1
ATOM 3495 O O . ALA A 1 442 ? -26.323 0.989 25.747 1.00 37.12 442 ALA A O 1
ATOM 3496 N N . LYS A 1 443 ? -26.774 -1.093 25.024 1.00 37.88 443 LYS A N 1
ATOM 3497 C CA . LYS A 1 443 ? -28.243 -0.971 25.091 1.00 37.88 443 LYS A CA 1
ATOM 3498 C C . LYS A 1 443 ? -28.913 -1.817 26.177 1.00 37.88 443 LYS A C 1
ATOM 3500 O O . LYS A 1 443 ? -30.088 -1.597 26.447 1.00 37.88 443 LYS A O 1
ATOM 3505 N N . GLY A 1 444 ? -28.189 -2.717 26.840 1.00 37.34 444 GLY A N 1
ATOM 3506 C CA . GLY A 1 444 ? -28.691 -3.465 27.994 1.00 37.34 444 GLY A CA 1
ATOM 3507 C C . GLY A 1 444 ? -27.736 -3.331 29.171 1.00 37.34 444 GLY A C 1
ATOM 3508 O O . GLY A 1 444 ? -26.716 -4.013 29.196 1.00 37.34 444 GLY A O 1
ATOM 3509 N N . GLY A 1 445 ? -28.028 -2.453 30.140 1.00 35.00 445 GLY A N 1
ATOM 3510 C CA . GLY A 1 445 ? -27.124 -2.340 31.287 1.00 35.00 445 GLY A CA 1
ATOM 3511 C C . GLY A 1 445 ? -27.318 -1.247 32.333 1.00 35.00 445 GLY A C 1
ATOM 3512 O O . GLY A 1 445 ? -26.401 -1.057 33.119 1.00 35.00 445 GLY A O 1
ATOM 3513 N N . SER A 1 446 ? -28.474 -0.581 32.442 1.00 34.88 446 SER A N 1
ATOM 3514 C CA . SER A 1 446 ? -28.884 0.047 33.718 1.00 34.88 446 SER A CA 1
ATOM 3515 C C . SER A 1 446 ? -29.510 -0.975 34.684 1.00 34.88 446 SER A C 1
ATOM 3517 O O . SER A 1 446 ? -30.296 -0.620 35.558 1.00 34.88 446 SER A O 1
ATOM 3519 N N . GLY A 1 447 ? -29.189 -2.261 34.517 1.00 35.97 447 GLY A N 1
ATOM 3520 C CA . GLY A 1 447 ? -29.567 -3.339 35.418 1.00 35.97 447 GLY A CA 1
ATOM 3521 C C . GLY A 1 447 ? -28.351 -3.776 36.218 1.00 35.97 447 GLY A C 1
ATOM 3522 O O . GLY A 1 447 ? -27.540 -4.563 35.737 1.00 35.97 447 GLY A O 1
ATOM 3523 N N . ARG A 1 448 ? -28.230 -3.267 37.447 1.00 41.88 448 ARG A N 1
ATOM 3524 C CA . ARG A 1 448 ? -27.410 -3.877 38.500 1.00 41.88 448 ARG A CA 1
ATOM 3525 C C . ARG A 1 448 ? -27.744 -5.371 38.572 1.00 41.88 448 ARG A C 1
ATOM 3527 O O . ARG A 1 448 ? -28.787 -5.733 39.104 1.00 41.88 448 ARG A O 1
ATOM 3534 N N . SER A 1 449 ? -26.849 -6.226 38.098 1.00 34.03 449 SER A N 1
ATOM 3535 C CA . SER A 1 449 ? -26.883 -7.656 38.393 1.00 34.03 449 SER A CA 1
ATOM 3536 C C . SER A 1 449 ? -25.699 -7.976 39.288 1.00 34.03 449 SER A C 1
ATOM 3538 O O . SER A 1 449 ? -24.561 -8.090 38.836 1.00 34.03 449 SER A O 1
ATOM 3540 N N . LYS A 1 450 ? -26.002 -8.060 40.584 1.00 37.31 450 LYS A N 1
ATOM 3541 C CA . LYS A 1 450 ? -25.166 -8.639 41.630 1.00 37.31 450 LYS A CA 1
ATOM 3542 C C . LYS A 1 450 ? -24.659 -10.007 41.161 1.00 37.31 450 LYS A C 1
ATOM 3544 O O . LYS A 1 450 ? -25.433 -10.956 41.140 1.00 37.31 450 LYS A O 1
ATOM 3549 N N . PHE A 1 451 ? -23.369 -10.138 40.866 1.00 33.22 451 PHE A N 1
ATOM 3550 C CA . PHE A 1 451 ? -22.711 -11.433 41.026 1.00 33.22 451 PHE A CA 1
ATOM 3551 C C . PHE A 1 451 ? -22.348 -11.566 42.504 1.00 33.22 451 PHE A C 1
ATOM 3553 O O . PHE A 1 451 ? -21.276 -11.177 42.958 1.00 33.22 451 PHE A O 1
ATOM 3560 N N . SER A 1 452 ? -23.352 -12.009 43.260 1.00 31.64 452 SER A N 1
ATOM 3561 C CA . SER A 1 452 ? -23.198 -12.547 44.603 1.00 31.64 452 SER A CA 1
ATOM 3562 C C . SER A 1 452 ? -22.602 -13.941 44.494 1.00 31.64 452 SER A C 1
ATOM 3564 O O . SER A 1 452 ? -23.053 -14.749 43.686 1.00 31.64 452 SER A O 1
ATOM 3566 N N . ASN A 1 453 ? -21.633 -14.203 45.361 1.00 35.91 453 ASN A N 1
ATOM 3567 C CA . ASN A 1 453 ? -21.185 -15.525 45.764 1.00 35.91 453 ASN A CA 1
ATOM 3568 C C . ASN A 1 453 ? -22.352 -16.514 45.906 1.00 35.91 453 ASN A C 1
ATOM 3570 O O . ASN A 1 453 ? -23.305 -16.241 46.637 1.00 35.91 453 ASN A O 1
ATOM 3574 N N . SER A 1 454 ? -22.210 -17.691 45.301 1.00 30.53 454 SER A N 1
ATOM 3575 C CA . SER A 1 454 ? -22.781 -18.929 45.830 1.00 30.53 454 SER A CA 1
ATOM 3576 C C . SER A 1 454 ? -21.951 -20.123 45.358 1.00 30.53 454 SER A C 1
ATOM 3578 O O . SER A 1 454 ? -22.128 -20.656 44.266 1.00 30.53 454 SER A O 1
ATOM 3580 N N . ILE A 1 455 ? -21.028 -20.517 46.231 1.00 39.19 455 ILE A N 1
ATOM 3581 C CA . ILE A 1 455 ? -20.651 -21.909 46.484 1.00 39.19 455 ILE A CA 1
ATOM 3582 C C . ILE A 1 455 ? -21.936 -22.739 46.619 1.00 39.19 455 ILE A C 1
ATOM 3584 O O . ILE A 1 455 ? -22.728 -22.372 47.474 1.00 39.19 455 ILE A O 1
ATOM 3588 N N . VAL A 1 456 ? -22.104 -23.846 45.879 1.00 38.66 456 VAL A N 1
ATOM 3589 C CA . VAL A 1 456 ? -22.601 -25.140 46.406 1.00 38.66 456 VAL A CA 1
ATOM 3590 C C . VAL A 1 456 ? -22.125 -26.287 45.497 1.00 38.66 456 VAL A C 1
ATOM 3592 O O . VAL A 1 456 ? -22.434 -26.340 44.314 1.00 38.66 456 VAL A O 1
ATOM 3595 N N . ARG A 1 457 ? -21.358 -27.178 46.132 1.00 34.44 457 ARG A N 1
ATOM 3596 C CA . ARG A 1 457 ? -21.193 -28.630 45.948 1.00 34.44 457 ARG A CA 1
ATOM 3597 C C . ARG A 1 457 ? -22.074 -29.341 44.900 1.00 34.44 457 ARG A C 1
ATOM 3599 O O . ARG A 1 457 ? -23.295 -29.350 45.032 1.00 34.44 457 ARG A O 1
ATOM 3606 N N . SER A 1 458 ? -21.413 -30.129 44.054 1.00 44.72 458 SER A N 1
ATOM 3607 C CA . SER A 1 458 ? -21.646 -31.577 43.895 1.00 44.72 458 SER A CA 1
ATOM 3608 C C . SER A 1 458 ? -20.393 -32.216 43.319 1.00 44.72 458 SER A C 1
ATOM 3610 O O . SER A 1 458 ? -19.978 -31.728 42.242 1.00 44.72 458 SER A O 1
#

Sequence (458 aa):
MSLRPTVRRAADPSYAHVGLSSPQQLVASARNRFARESFYLKIFLWYCAIFYFVPFALFIFLGNPLEASFAPAPNYAIALAYIVFSLYWFAFVVKITPVKFRAVPYYISSMVFGPYSALVLALSFLSISLWSYVALGFQFRQTGDALSEVGLLGFLLVFGKVLMGTSIIVNYRLVKEGKSPSIRSAALLLIAIGFMVNAQSAVDILFSFTAYVAASHIIRRKINLTGKLIQSASLIVLPFLVVAIFFVGKSNKVGVEEALYIVSDAKLFFAAFLHRYSYALYSTAANIEENFFNFGLALSALKEVASIFQFRLYSAIGLAAERPELGSIARMNFFVLSHFYQDRIGVSPSMLGSVFYFPGAGFAILYYVFFIRFIYDLFWRIMGTKMNNWLFTILAVLLSATAVDAFLDSINPLSNGFARIVTLYLGASFIGHALSFGVDHAKGGSGRSKFSNSIVRS

pLDDT: mean 79.0, std 17.42, range [28.56, 98.25]

Radius of gyration: 24.76 Å; Cα contacts (8 Å, |Δi|>4): 532; chains: 1; bounding box: 67×75×74 Å

Secondary structure (DSSP, 8-state):
------------GGGS------HHHHHHHHHHHHHHHHHHHHHHHHHHIIIIIHHHHHHHHH--TTGGGSSSPP-HHHHHHHHHHHHHHHHHHTTSPPP-PPPPPHHHHHHHHSHHHHHHHHHHHHHHHHHHHHHH-TTTTTSS--TTTTTHHHHHHHHHHHHHHHHHHHHHHHHHTTSSHHHHHHHHHHHHHHHHHT--SHHHHHHHHHHHHHHTHHHHHHTT--HHHHHHHHHHHHHHHHHHHHHHHHHHHH-HHHHHHHHHSHHHHHHHHHHHHTHHHHHHHHHHHHHTT-HHHHHHHHHHHHHHHHHHHHHHTT---PPPS-S-TTTS-HHHHT-S-GGG---PPPTTGGGGGSTTHHHHHHHHHHHHHHHHHHHHHHHTGGG-SHHHHHHHHHHHHHHHTTGGGGGSTTSHHHHHHHHHHHHHHHHHHHHHTTTSTTTS-S------------

Mean predicted aligned error: 9.8 Å

Foldseek 3Di:
DDDDDPPPPPPDPPPDDPDVQPPVSVVVVVVQLVLLLVLLLVLLVVLCVQQQVVLVVCCVVVNALCVVVPPPFFDLVVLVVVSVVLSVLLNVVSPDDDDDDDFDDQVVLCCCQPLVNLLVLLVVLLVLLLVCCVVQNQQNLVVPQPLVNVFPSSLCNLLSLLLLLLLLLLLLLCLVVVNSNQSSLNSLQSQLNSLVSNVQALVSLLSNVSSPLSSCPVVCVVVVPDPVNVLVVVVVCVVVSVLVSQLSHVCSPPNNVVSVVQSVDPVSVVSVCSNQSNLQSRLSSVCVVQQQQPQVLLVLQLVQLVLLLVCLVCSVVVHDHDDDPDNHLQFWCPCVSSVHPPVDTTGGHWLLRLLSNHRNSNCSSNCLSSVLSVLSVLVCLSQPPPNPDPSVSVSSSVLSRVLSRNCSNLVRCSHSNVSNVVSSSSSSSNSVVVVVVVVVDVPDPVDDDDPDDDDDDD

Organism: NCBI:txid225971

Solvent-accessible surface area (backbone atoms only — not comparable to full-atom values): 24815 Å² total; per-residue (Å²): 142,82,90,77,85,83,80,77,76,77,78,73,80,87,82,77,74,94,62,83,70,49,73,68,54,49,52,53,51,52,51,52,49,52,55,49,45,51,49,48,54,49,41,52,49,51,45,46,38,66,43,34,52,50,36,52,52,45,31,75,77,72,49,58,72,46,49,88,77,37,78,81,68,57,60,56,67,59,34,50,53,52,52,52,49,50,50,54,51,43,63,55,58,60,72,52,86,77,85,84,73,82,70,64,58,60,69,67,24,35,64,57,66,25,65,66,36,32,31,53,53,18,49,52,40,27,52,52,22,51,50,46,32,73,76,45,45,95,55,38,69,73,77,67,58,50,66,77,72,55,45,69,61,35,50,53,50,55,53,41,53,47,48,48,59,48,45,42,54,47,38,41,44,33,38,77,69,63,55,61,33,69,53,31,25,51,20,25,41,36,41,14,49,21,25,57,67,48,50,73,38,32,65,30,51,54,50,15,52,52,17,41,63,46,25,45,48,65,60,38,60,74,70,66,59,51,72,66,58,55,50,53,52,54,58,67,47,40,64,59,50,52,51,51,27,48,40,40,49,36,23,54,74,66,37,63,68,54,26,49,53,35,62,71,36,66,67,52,32,50,52,57,46,52,45,62,49,32,41,34,41,52,50,29,9,42,39,55,75,76,28,31,80,32,45,64,48,13,54,54,46,52,53,46,42,52,46,40,42,51,30,53,52,28,55,73,74,74,42,92,56,76,79,55,94,57,91,48,76,38,48,37,34,57,34,62,72,66,72,46,66,67,93,70,68,67,52,42,41,28,56,75,35,28,30,38,48,31,75,43,13,61,60,25,54,74,58,48,46,56,54,55,48,49,55,45,49,33,50,44,53,38,43,46,84,88,43,75,46,70,69,54,43,52,49,48,36,53,54,47,40,58,41,41,24,24,48,70,44,32,71,32,80,91,27,71,22,23,48,33,52,51,44,38,49,37,40,20,30,32,40,50,52,62,54,56,71,55,57,64,60,75,77,58,70,95,62,91,72,83,87,67,89,75,91,78,89,133